Protein 4TVI (pdb70)

CATH classification: 3.30.470.10 (+1 more: 3.20.10.10)

InterPro domains:
  IPR001544 Aminotransferase class IV [PF01063] (100-321)
  IPR018300 Aminotransferase, class IV, conserved site [PS00770] (250-279)
  IPR036038 Aminotransferase-like, PLP-dependent enzymes [SSF56752] (66-346)
  IPR043131 Branched-chain-amino-acid aminotransferase-like, N-terminal [G3DSA:3.30.470.10] (62-194)
  IPR043132 Branched-chain-amino-acid aminotransferase-like, C-terminal [G3DSA:3.20.10.10] (195-348)
  IPR050571 Class-IV Pyridoxal-Phosphate-Dependent Aminotransferase [PTHR42743] (92-345)

Nearest PDB structures (foldseek):
  4tvi-assembly1_B  TM=1.004E+00  e=6.664E-63  Brucella abortus 2308
  4jxu-assembly1_A-2  TM=9.868E-01  e=1.320E-44  Sinorhizobium meliloti 1021
  4jxu-assembly2_B-2  TM=9.868E-01  e=3.111E-43  Sinorhizobium meliloti 1021
  1i1k-assembly1_A  TM=9.023E-01  e=2.961E-26  Escherichia coli
  3lul-assembly1_A  TM=8.690E-01  e=9.037E-20  Legionella pneumophila subsp. pneumophila str. Philadelphia 1

Solvent-accessible surface area: 20760 Å² total

Secondary structure (DSSP, 8-state):
--EEEEETTEEEES--EEEETT-HHHHH---EE--EEEBTTB-TTHHHHHHHHHHHHHHTT---SS-HHHHHHHHHHHHTTSPTT--EEEEEEEEES-B-TTSSSB-GGGEEEEEEEEE--------EEEEE-S-----TTTS-TT--GGGHHHHHHHHHHHHHHT-SEEEEE-TTS-EEEESSSEEEEEETTEEEEEPP-SSS---HHHHHHHHHHHHTT--EEEE---HHHHHT-SEEEEEETTTEEEEEEEETTEE----HHHHHHHHHHHHHHT-/--EEEEETTEEEES--EEEETT-HHHHH---EE--EEEBTTB-TTHHHHHHHHHHHHHHTT----S-HHHHHHHHHHHHTTSPTT--EEEEEEEEESSB-TTSSSB-GGGEEEEEEEEE--------EEEEE-S-----TTTS-----GGGHHHHHHHHHHHHHHT-SEEEEE-TTS-EEEESSSEEEEEETTEEEEEPP-SSS---HHHHHHHHHHHHTT--EEEE---HHHHHT-SEEEEEETTTEEEEEEEETTEE----HHHHHHHHHHHHHHT-

Foldseek 3Di:
DWKWKQFPNDIDTDDDDHADPQFLCVPLFLKFKFKWKFAPRFTPCLLVRLQQQCVQNVLSVAHDPDHSVRLSVVQVVRVVVDDPRFMKMKMKMKGARAAPPVRNHGDRVRITIMIMIDGDHQDDAPAWAEEAFPDAQDAVVVDSLQHGPVRQVSLVVQQVVQVVVPTRWYQHHHPVQWTADISAFFKWFADPQAIEGAADDSSHDPDPLVVVLCVLCVVVVHHYDHYTHHPVNVVRGQWMWGADNRNSIHTHQYYVPDGHDPDDSSVVSSVSSVVVRVD/DWKWKQFPNDIDIDDDDHADPQFLCPPLFLKFKFKWKAAPRFTPCLLVRLQQSCVQQVLSVAHDPDHSVRLSVVQVVRVVPDDPRFMKIKMKMKGARAAPPVRNHGDRVRIGIMIMIGGDDQDDAPAWAEEAFPAAQDAVVVDSQAGGPVRQVSLVNQQVVQVVLPTRWYQHHHPVQWTAAISAFFKWFADPQAIEGAADDGRHDCAPLVVVLCVQCVVVVHHYYHYTHHPVCVVPTQWMWGADNRNSIHTHQYYRPDGHDCDDSSVVSVVSVVVVRVD

Structure (mmCIF, N/CA/C/O backbone):
data_4TVI
#
_entry.id   4TVI
#
_cell.length_a   93.990
_cell.length_b   127.320
_cell.length_c   47.690
_cell.angle_alpha   90.000
_cell.angle_beta   90.000
_cell.angle_gamma   90.000
#
_symmetry.space_group_name_H-M   'P 21 21 2'
#
loop_
_entity.id
_entity.type
_entity.pdbx_description
1 polymer 'Aminotransferase, class IV'
2 non-polymer 1,2-ETHANEDIOL
3 water water
#
loop_
_atom_site.group_PDB
_atom_site.id
_atom_site.type_symbol
_atom_site.label_atom_id
_atom_site.label_alt_id
_atom_site.label_comp_id
_atom_site.label_asym_id
_atom_site.label_entity_id
_atom_site.label_seq_id
_atom_site.pdbx_PDB_ins_code
_atom_site.Cartn_x
_atom_site.Cartn_y
_atom_site.Cartn_z
_atom_site.occupancy
_atom_site.B_iso_or_equiv
_atom_site.auth_seq_id
_atom_site.auth_comp_id
_atom_site.auth_asym_id
_atom_site.auth_atom_id
_atom_site.pdbx_PDB_model_num
ATOM 1 N N . ARG A 1 33 ? 37.468 16.871 21.715 1.00 47.26 25 ARG A N 1
ATOM 2 C CA . ARG A 1 33 ? 38.129 15.732 22.338 1.00 45.51 25 ARG A CA 1
ATOM 3 C C . ARG A 1 33 ? 38.696 16.090 23.713 1.00 41.69 25 ARG A C 1
ATOM 4 O O . ARG A 1 33 ? 38.816 15.223 24.580 1.00 41.88 25 ARG A O 1
ATOM 6 N N . ALA A 1 34 ? 39.029 17.365 23.912 1.00 37.03 26 ALA A N 1
ATOM 7 C CA . ALA A 1 34 ? 39.637 17.818 25.165 1.00 34.14 26 ALA A CA 1
ATOM 8 C C . ALA A 1 34 ? 38.748 17.527 26.374 1.00 29.02 26 ALA A C 1
ATOM 9 O O . ALA A 1 34 ? 37.556 17.848 26.383 1.00 25.00 26 ALA A O 1
ATOM 11 N N . MET A 1 35 ? 39.337 16.922 27.401 1.00 25.09 27 MET A N 1
ATOM 12 C CA . MET A 1 35 ? 38.562 16.475 28.546 1.00 25.16 27 MET A CA 1
ATOM 13 C C . MET A 1 35 ? 39.339 16.609 29.850 1.00 25.09 27 MET A C 1
ATOM 14 O O . MET A 1 35 ? 40.523 16.265 29.920 1.00 24.81 27 MET A O 1
ATOM 19 N N . TRP A 1 36 ? 38.648 17.084 30.884 1.00 21.53 28 TRP A N 1
ATOM 20 C CA . TRP A 1 36 ? 39.205 17.177 32.230 1.00 21.33 28 TRP A CA 1
ATOM 21 C C . TRP A 1 36 ? 38.215 16.629 33.244 1.00 19.84 28 TRP A C 1
ATOM 22 O O . TRP A 1 36 ? 37.044 17.030 33.264 1.00 18.63 28 TRP A O 1
ATOM 33 N N . THR A 1 37 ? 38.678 15.710 34.084 1.00 17.62 29 THR A N 1
ATOM 34 C CA . THR A 1 37 ? 37.802 15.087 35.066 1.00 19.67 29 THR A CA 1
ATOM 35 C C . THR A 1 37 ? 38.349 15.242 36.481 1.00 20.06 29 THR A C 1
ATOM 36 O O . THR A 1 37 ? 39.513 14.938 36.739 1.00 24.31 29 THR A O 1
ATOM 40 N N . TYR A 1 38 ? 37.503 15.704 37.398 1.00 17.95 30 TYR A N 1
ATOM 41 C CA . TYR A 1 38 ? 37.875 15.771 38.807 1.00 19.47 30 TYR A CA 1
ATOM 42 C C . TYR A 1 38 ? 37.465 14.475 39.488 1.00 20.86 30 TYR A C 1
ATOM 43 O O . TYR A 1 38 ? 36.287 14.121 39.507 1.00 21.89 30 TYR A O 1
ATOM 52 N N . TYR A 1 39 ? 38.443 13.761 40.028 1.00 20.23 31 TYR A N 1
ATOM 53 C CA . TYR A 1 39 ? 38.192 12.464 40.654 1.00 23.41 31 TYR A CA 1
ATOM 54 C C . TYR A 1 39 ? 39.261 12.191 41.698 1.00 25.75 31 TYR A C 1
ATOM 55 O O . TYR A 1 39 ? 40.448 12.390 41.437 1.00 29.05 31 TYR A O 1
ATOM 64 N N . LYS A 1 40 ? 38.835 11.756 42.880 1.00 24.74 32 LYS A N 1
ATOM 65 C CA . LYS A 1 40 ? 39.747 11.535 43.998 1.00 25.89 32 LYS A CA 1
ATOM 66 C C . LYS A 1 40 ? 40.677 12.728 44.229 1.00 23.66 32 LYS A C 1
ATOM 67 O O . LYS A 1 40 ? 41.891 12.570 44.295 1.00 23.87 32 LYS A O 1
ATOM 73 N N . GLY A 1 41 ? 40.095 13.919 44.312 1.00 23.59 33 GLY A N 1
ATOM 74 C CA . GLY A 1 41 ? 40.818 15.118 44.699 1.00 25.79 33 GLY A CA 1
ATOM 75 C C . GLY A 1 41 ? 41.767 15.711 43.675 1.00 28.61 33 GLY A C 1
ATOM 76 O O . GLY A 1 41 ? 42.550 16.604 43.994 1.00 29.28 33 GLY A O 1
ATOM 77 N N . GLU A 1 42 ? 41.689 15.239 42.437 1.00 28.72 34 GLU A N 1
ATOM 78 C CA . GLU A 1 42 ? 42.612 15.690 41.403 1.00 27.89 34 GLU A CA 1
ATOM 79 C C . GLU A 1 42 ? 41.911 15.897 40.072 1.00 26.76 34 GLU A C 1
ATOM 80 O O . GLU A 1 42 ? 41.090 15.079 39.667 1.00 26.26 34 GLU A O 1
ATOM 86 N N . TRP A 1 43 ? 42.246 16.982 39.382 1.00 26.13 35 TRP A N 1
ATOM 87 C CA . TRP A 1 43 ? 41.802 17.134 38.006 1.00 26.62 35 TRP A CA 1
ATOM 88 C C . TRP A 1 43 ? 42.693 16.262 37.133 1.00 28.35 35 TRP A C 1
ATOM 89 O O . TRP A 1 43 ? 43.918 16.347 37.196 1.00 28.64 35 TRP A O 1
ATOM 100 N N . ARG A 1 44 ? 42.065 15.445 36.296 1.00 28.38 36 ARG A N 1
ATOM 101 C CA . ARG A 1 44 ? 42.795 14.521 35.439 1.00 28.86 36 ARG A CA 1
ATOM 102 C C . ARG A 1 44 ? 42.353 14.639 33.990 1.00 27.86 36 ARG A C 1
ATOM 103 O O . ARG A 1 44 ? 41.164 14.775 33.699 1.00 23.74 36 ARG A O 1
ATOM 111 N N . GLU A 1 45 ? 43.312 14.520 33.080 1.00 30.12 37 GLU A N 1
ATOM 112 C CA . GLU A 1 45 ? 43.038 14.729 31.665 1.00 33.67 37 GLU A CA 1
ATOM 113 C C . GLU A 1 45 ? 42.732 13.414 30.950 1.00 31.75 37 GLU A C 1
ATOM 114 O O . GLU A 1 45 ? 43.147 12.343 31.395 1.00 31.67 37 GLU A O 1
ATOM 120 N N . GLY A 1 46 ? 41.991 13.500 29.849 1.00 27.81 38 GLY A N 1
ATOM 121 C CA . GLY A 1 46 ? 41.740 12.340 29.018 1.00 27.37 38 GLY A CA 1
ATOM 122 C C . GLY A 1 46 ? 40.811 11.322 29.648 1.00 28.41 38 GLY A C 1
ATOM 123 O O . GLY A 1 46 ? 39.875 11.673 30.366 1.00 29.07 38 GLY A O 1
ATOM 124 N N . ASP A 1 47 ? 41.077 10.050 29.371 1.00 28.03 39 ASP A N 1
ATOM 125 C CA . ASP A 1 47 ? 40.221 8.969 29.838 1.00 26.99 39 ASP A CA 1
ATOM 126 C C . ASP A 1 47 ? 40.528 8.608 31.282 1.00 24.46 39 ASP A C 1
ATOM 127 O O . ASP A 1 47 ? 41.607 8.106 31.590 1.00 24.75 39 ASP A O 1
ATOM 132 N N . VAL A 1 48 ? 39.556 8.826 32.159 1.00 19.99 40 VAL A N 1
ATOM 133 C CA . VAL A 1 48 ? 39.735 8.525 33.569 1.00 20.43 40 VAL A CA 1
ATOM 134 C C . VAL A 1 48 ? 38.781 7.412 33.996 1.00 20.50 40 VAL A C 1
ATOM 135 O O . VAL A 1 48 ? 37.562 7.573 33.950 1.00 19.69 40 VAL A O 1
ATOM 139 N N . ARG A 1 49 ? 39.345 6.273 34.384 1.00 19.11 41 ARG A N 1
ATOM 140 C CA . ARG A 1 49 ? 38.547 5.127 34.804 1.00 19.03 41 ARG A CA 1
ATOM 141 C C . ARG A 1 49 ? 38.103 5.301 36.249 1.00 18.51 41 ARG A C 1
ATOM 142 O O . ARG A 1 49 ? 38.920 5.241 37.167 1.00 17.08 41 ARG A O 1
ATOM 150 N N . ILE A 1 50 ? 36.803 5.503 36.452 1.00 17.27 42 ILE A N 1
ATOM 151 C CA . ILE A 1 50 ? 36.303 5.878 37.773 1.00 19.66 42 ILE A CA 1
ATOM 152 C C . ILE A 1 50 ? 35.476 4.795 38.474 1.00 18.89 42 ILE A C 1
ATOM 153 O O . ILE A 1 50 ? 35.345 4.816 39.693 1.00 21.90 42 ILE A O 1
ATOM 158 N N . LEU A 1 51 ? 34.923 3.856 37.713 1.00 19.26 43 LEU A N 1
ATOM 159 C CA . LEU A 1 51 ? 34.111 2.779 38.293 1.00 18.14 43 LEU A CA 1
ATOM 160 C C . LEU A 1 51 ? 34.822 1.425 38.236 1.00 21.05 43 LEU A C 1
ATOM 161 O O . LEU A 1 51 ? 35.284 0.996 37.179 1.00 22.78 43 LEU A O 1
ATOM 166 N N . GLY A 1 52 ? 34.898 0.752 39.379 1.00 20.29 44 GLY A N 1
ATOM 167 C CA . GLY A 1 52 ? 35.595 -0.515 39.469 1.00 19.67 44 GLY A CA 1
ATOM 168 C C . GLY A 1 52 ? 34.772 -1.707 39.020 1.00 21.83 44 GLY A C 1
ATOM 169 O O . GLY A 1 52 ? 33.542 -1.648 38.961 1.00 20.70 44 GLY A O 1
ATOM 170 N N . ALA A 1 53 ? 35.458 -2.800 38.706 1.00 20.28 45 ALA A N 1
ATOM 171 C CA . ALA A 1 53 ? 34.796 -4.023 38.277 1.00 19.22 45 ALA A CA 1
ATOM 172 C C . ALA A 1 53 ? 33.891 -4.563 39.375 1.00 19.25 45 ALA A C 1
ATOM 173 O O . ALA A 1 53 ? 32.927 -5.278 39.100 1.00 21.88 45 ALA A O 1
ATOM 175 N N . ALA A 1 54 ? 34.207 -4.217 40.620 1.00 17.12 46 ALA A N 1
ATOM 176 C CA . ALA A 1 54 ? 33.429 -4.679 41.761 1.00 17.86 46 ALA A CA 1
ATOM 177 C C . ALA A 1 54 ? 32.769 -3.531 42.513 1.00 17.87 46 ALA A C 1
ATOM 178 O O . ALA A 1 54 ? 32.313 -3.711 43.638 1.00 20.81 46 ALA A O 1
ATOM 180 N N . SER A 1 55 ? 32.742 -2.346 41.907 1.00 17.21 47 SER A N 1
ATOM 181 C CA . SER A 1 55 ? 31.986 -1.229 42.466 1.00 16.03 47 SER A CA 1
ATOM 182 C C . SER A 1 55 ? 30.504 -1.562 42.399 1.00 14.64 47 SER A C 1
ATOM 183 O O . SER A 1 55 ? 30.041 -2.102 41.400 1.00 14.14 47 SER A O 1
ATOM 186 N N . GLN A 1 56 ? 29.768 -1.257 43.465 1.00 15.46 48 GLN A N 1
ATOM 187 C CA . GLN A 1 56 ? 28.333 -1.515 43.507 1.00 16.98 48 GLN A CA 1
ATOM 188 C C . GLN A 1 56 ? 27.644 -0.848 42.321 1.00 16.74 48 GLN A C 1
ATOM 189 O O . GLN A 1 56 ? 26.794 -1.446 41.668 1.00 17.27 48 GLN A O 1
ATOM 195 N N . ALA A 1 57 ? 28.028 0.394 42.040 1.00 15.57 49 ALA A N 1
ATOM 196 C CA . ALA A 1 57 ? 27.390 1.164 40.979 1.00 14.52 49 ALA A CA 1
ATOM 197 C C . ALA A 1 57 ? 27.593 0.528 39.611 1.00 13.49 49 ALA A C 1
ATOM 198 O O . ALA A 1 57 ? 26.750 0.651 38.723 1.00 13.99 49 ALA A O 1
ATOM 200 N N . THR A 1 58 ? 28.711 -0.162 39.444 1.00 12.65 50 THR A N 1
ATOM 201 C CA . THR A 1 58 ? 29.069 -0.693 38.141 1.00 12.88 50 THR A CA 1
ATOM 202 C C . THR A 1 58 ? 28.061 -1.735 37.641 1.00 13.89 50 THR A C 1
ATOM 203 O O . THR A 1 58 ? 27.617 -1.677 36.490 1.00 15.17 50 THR A O 1
ATOM 207 N N . TRP A 1 59 ? 27.671 -2.675 38.496 1.00 14.24 51 TRP A N 1
ATOM 208 C CA . TRP A 1 59 ? 26.766 -3.724 38.034 1.00 16.26 51 TRP A CA 1
ATOM 209 C C . TRP A 1 59 ? 25.402 -3.715 38.724 1.00 17.06 51 TRP A C 1
ATOM 210 O O . TRP A 1 59 ? 24.576 -4.583 38.455 1.00 15.48 51 TRP A O 1
ATOM 221 N N . LEU A 1 60 ? 25.153 -2.729 39.585 1.00 18.20 52 LEU A N 1
ATOM 222 C CA . LEU A 1 60 ? 23.862 -2.641 40.267 1.00 18.24 52 LEU A CA 1
ATOM 223 C C . LEU A 1 60 ? 23.207 -1.257 40.093 1.00 17.99 52 LEU A C 1
ATOM 224 O O . LEU A 1 60 ? 22.115 -1.008 40.603 1.00 17.93 52 LEU A O 1
ATOM 229 N N . GLY A 1 61 ? 23.887 -0.372 39.365 1.00 16.55 53 GLY A N 1
ATOM 230 C CA . GLY A 1 61 ? 23.268 0.789 38.741 1.00 14.50 53 GLY A CA 1
ATOM 231 C C . GLY A 1 61 ? 22.931 2.060 39.505 1.00 15.62 53 GLY A C 1
ATOM 232 O O . GLY A 1 61 ? 22.015 2.777 39.118 1.00 16.87 53 GLY A O 1
ATOM 233 N N . SER A 1 62 ? 23.678 2.384 40.551 1.00 17.25 54 SER A N 1
ATOM 234 C CA . SER A 1 62 ? 23.275 3.490 41.419 1.00 17.42 54 SER A CA 1
ATOM 235 C C . SER A 1 62 ? 23.742 4.891 40.983 1.00 17.04 54 SER A C 1
ATOM 236 O O . SER A 1 62 ? 23.452 5.869 41.667 1.00 19.96 54 SER A O 1
ATOM 239 N N . LEU A 1 63 ? 24.418 5.007 39.843 1.00 16.03 55 LEU A N 1
ATOM 240 C CA . LEU A 1 63 ? 24.994 6.301 39.454 1.00 16.06 55 LEU A CA 1
ATOM 241 C C . LEU A 1 63 ? 23.947 7.314 38.983 1.00 15.19 55 LEU A C 1
ATOM 242 O O . LEU A 1 63 ? 23.060 6.997 38.183 1.00 15.04 55 LEU A O 1
ATOM 247 N N . VAL A 1 64 ? 24.064 8.536 39.491 1.00 14.10 56 VAL A N 1
ATOM 248 C CA . VAL A 1 64 ? 23.256 9.653 39.019 1.00 14.80 56 VAL A CA 1
ATOM 249 C C . VAL A 1 64 ? 24.163 10.686 38.373 1.00 16.65 56 VAL A C 1
ATOM 250 O O . VAL A 1 64 ? 25.371 10.703 38.624 1.00 17.36 56 VAL A O 1
ATOM 254 N N . PHE A 1 65 ? 23.583 11.556 37.554 1.00 12.36 57 PHE A N 1
ATOM 255 C CA . PHE A 1 65 ? 24.365 12.564 36.859 1.00 17.78 57 PHE A CA 1
ATOM 256 C C . PHE A 1 65 ? 23.533 13.806 36.586 1.00 17.77 57 PHE A C 1
ATOM 257 O O . PHE A 1 65 ? 22.311 13.783 36.711 1.00 14.64 57 PHE A O 1
ATOM 265 N N . ASP A 1 66 ? 24.198 14.893 36.214 1.00 16.97 58 ASP A N 1
ATOM 266 C CA . ASP A 1 66 ? 23.490 16.056 35.703 1.00 16.25 58 ASP A CA 1
ATOM 267 C C . ASP A 1 66 ? 24.259 16.623 34.522 1.00 18.12 58 ASP A C 1
ATOM 268 O O . ASP A 1 66 ? 25.206 16.000 34.028 1.00 18.60 58 ASP A O 1
ATOM 273 N N . GLY A 1 67 ? 23.829 17.780 34.036 1.00 15.02 59 GLY A N 1
ATOM 274 C CA . GLY A 1 67 ? 24.486 18.386 32.898 1.00 12.87 59 GLY A CA 1
ATOM 275 C C . GLY A 1 67 ? 24.337 19.888 32.880 1.00 16.73 59 GLY A C 1
ATOM 276 O O . GLY A 1 67 ? 23.218 20.400 32.869 1.00 15.09 59 GLY A O 1
ATOM 277 N N . ALA A 1 68 ? 25.462 20.596 32.896 1.00 15.83 60 ALA A N 1
ATOM 278 C CA . ALA A 1 68 ? 25.452 22.038 32.680 1.00 16.82 60 ALA A CA 1
ATOM 279 C C . ALA A 1 68 ? 26.270 22.370 31.435 1.00 16.86 60 ALA A C 1
ATOM 280 O O . ALA A 1 68 ? 26.907 21.491 30.850 1.00 16.79 60 ALA A O 1
ATOM 282 N N . ARG A 1 69 ? 26.265 23.636 31.032 1.00 15.42 61 ARG A N 1
ATOM 283 C CA . ARG A 1 69 ? 26.910 24.019 29.780 1.00 17.27 61 ARG A CA 1
ATOM 284 C C . ARG A 1 69 ? 27.670 25.337 29.880 1.00 19.57 61 ARG A C 1
ATOM 285 O O . ARG A 1 69 ? 27.142 26.335 30.370 1.00 14.15 61 ARG A O 1
ATOM 293 N N . LEU A 1 70 ? 28.911 25.333 29.408 1.00 20.08 62 LEU A N 1
ATOM 294 C CA . LEU A 1 70 ? 29.655 26.568 29.192 1.00 20.65 62 LEU A CA 1
ATOM 295 C C . LEU A 1 70 ? 29.640 26.896 27.705 1.00 19.95 62 LEU A C 1
ATOM 296 O O . LEU A 1 70 ? 30.059 26.079 26.886 1.00 19.09 62 LEU A O 1
ATOM 301 N N . PHE A 1 71 ? 29.124 28.067 27.348 1.00 16.15 63 PHE A N 1
ATOM 302 C CA . PHE A 1 71 ? 29.131 28.484 25.951 1.00 16.76 63 PHE A CA 1
ATOM 303 C C . PHE A 1 71 ? 29.145 30.004 25.850 1.00 20.48 63 PHE A C 1
ATOM 304 O O . PHE A 1 71 ? 28.479 30.688 26.629 1.00 18.84 63 PHE A O 1
ATOM 312 N N . GLU A 1 72 ? 29.914 30.524 24.895 1.00 23.42 64 GLU A N 1
ATOM 313 C CA . GLU A 1 72 ? 30.034 31.965 24.686 1.00 26.34 64 GLU A CA 1
ATOM 314 C C . GLU A 1 72 ? 30.381 32.696 25.983 1.00 27.71 64 GLU A C 1
ATOM 315 O O . GLU A 1 72 ? 29.979 33.847 26.190 1.00 26.41 64 GLU A O 1
ATOM 321 N N . GLY A 1 73 ? 31.127 32.011 26.851 1.00 26.87 65 GLY A N 1
ATOM 322 C CA . GLY A 1 73 ? 31.638 32.601 28.075 1.00 24.81 65 GLY A CA 1
ATOM 323 C C . GLY A 1 73 ? 30.684 32.586 29.255 1.00 24.27 65 GLY A C 1
ATOM 324 O O . GLY A 1 73 ? 31.017 33.111 30.317 1.00 24.56 65 GLY A O 1
ATOM 325 N N . VAL A 1 74 ? 29.498 32.002 29.089 1.00 20.30 66 VAL A N 1
ATOM 326 C CA . VAL A 1 74 ? 28.529 32.006 30.180 1.00 19.66 66 VAL A CA 1
ATOM 327 C C . VAL A 1 74 ? 28.086 30.589 30.555 1.00 20.61 66 VAL A C 1
ATOM 328 O O . VAL A 1 74 ? 28.156 29.671 29.737 1.00 20.51 66 VAL A O 1
ATOM 332 N N . THR A 1 75 ? 27.629 30.425 31.798 1.00 18.76 67 THR A N 1
ATOM 333 C CA . THR A 1 75 ? 27.212 29.124 32.321 1.00 17.48 67 THR A CA 1
ATOM 334 C C . THR A 1 75 ? 25.827 29.192 32.962 1.00 18.65 67 THR A C 1
ATOM 335 O O . THR A 1 75 ? 25.695 29.017 34.179 1.00 17.76 67 THR A O 1
ATOM 339 N N . PRO A 1 76 ? 24.788 29.442 32.148 1.00 15.96 68 PRO A N 1
ATOM 340 C CA . PRO A 1 76 ? 23.433 29.648 32.678 1.00 16.33 68 PRO A CA 1
ATOM 341 C C . PRO A 1 76 ? 22.907 28.466 33.480 1.00 14.69 68 PRO A C 1
ATOM 342 O O . PRO A 1 76 ? 23.080 27.313 33.080 1.00 13.98 68 PRO A O 1
ATOM 346 N N . ASP A 1 77 ? 22.291 28.773 34.618 1.00 14.66 69 ASP A N 1
ATOM 347 C CA . ASP A 1 77 ? 21.656 27.780 35.482 1.00 16.04 69 ASP A CA 1
ATOM 348 C C . ASP A 1 77 ? 22.625 26.701 35.962 1.00 16.42 69 ASP A C 1
ATOM 349 O O . ASP A 1 77 ? 22.205 25.588 36.294 1.00 15.59 69 ASP A O 1
ATOM 354 N N . LEU A 1 78 ? 23.914 27.028 36.000 1.00 16.16 70 LEU A N 1
ATOM 355 C CA . LEU A 1 78 ? 24.909 26.118 36.570 1.00 18.63 70 LEU A CA 1
ATOM 356 C C . LEU A 1 78 ? 24.563 25.806 38.025 1.00 19.39 70 LEU A C 1
ATOM 357 O O . LEU A 1 78 ? 24.796 24.696 38.504 1.00 19.21 70 LEU A O 1
ATOM 362 N N . ASP A 1 79 ? 24.015 26.793 38.729 1.00 19.05 71 ASP A N 1
ATOM 363 C CA . ASP A 1 79 ? 23.683 26.609 40.134 1.00 17.14 71 ASP A CA 1
ATOM 364 C C . ASP A 1 79 ? 22.541 25.612 40.298 1.00 16.40 71 ASP A C 1
ATOM 365 O O . ASP A 1 79 ? 22.580 24.761 41.188 1.00 16.17 71 ASP A O 1
ATOM 370 N N . ARG A 1 80 ? 21.538 25.703 39.428 1.00 14.33 72 ARG A N 1
ATOM 371 C CA . ARG A 1 80 ? 20.395 24.795 39.495 1.00 16.93 72 ARG A CA 1
ATOM 372 C C . ARG A 1 80 ? 20.800 23.368 39.134 1.00 15.13 72 ARG A C 1
ATOM 373 O O . ARG A 1 80 ? 20.385 22.416 39.787 1.00 14.06 72 ARG A O 1
ATOM 381 N N . HIS A 1 81 ? 21.612 23.231 38.092 1.00 17.76 73 HIS A N 1
ATOM 382 C CA . HIS A 1 81 ? 22.103 21.923 37.672 1.00 18.48 73 HIS A CA 1
ATOM 383 C C . HIS A 1 81 ? 22.974 21.284 38.751 1.00 19.10 73 HIS A C 1
ATOM 384 O O . HIS A 1 81 ? 22.928 20.069 38.956 1.00 16.67 73 HIS A O 1
ATOM 391 N N . SER A 1 82 ? 23.763 22.105 39.440 1.00 19.21 74 SER A N 1
ATOM 392 C CA . SER A 1 82 ? 24.607 21.615 40.528 1.00 18.25 74 SER A CA 1
ATOM 393 C C . SER A 1 82 ? 23.752 21.088 41.669 1.00 18.97 74 SER A C 1
ATOM 394 O O . SER A 1 82 ? 24.038 20.028 42.238 1.00 17.29 74 SER A O 1
ATOM 397 N N . ALA A 1 83 ? 22.689 21.823 41.985 1.00 16.40 75 ALA A N 1
ATOM 398 C CA . ALA A 1 83 ? 21.804 21.446 43.077 1.00 14.65 75 ALA A CA 1
ATOM 399 C C . ALA A 1 83 ? 21.059 20.147 42.777 1.00 16.07 75 ALA A C 1
ATOM 400 O O . ALA A 1 83 ? 20.842 19.333 43.673 1.00 19.24 75 ALA A O 1
ATOM 402 N N . ARG A 1 84 ? 20.649 19.957 41.526 1.00 13.44 76 ARG A N 1
ATOM 403 C CA . ARG A 1 84 ? 19.845 18.790 41.193 1.00 13.79 76 ARG A CA 1
ATOM 404 C C . ARG A 1 84 ? 20.651 17.507 41.304 1.00 14.23 76 ARG A C 1
ATOM 405 O O . ARG A 1 84 ? 20.098 16.457 41.630 1.00 13.38 76 ARG A O 1
ATOM 413 N N . ALA A 1 85 ? 21.960 17.593 41.062 1.00 15.55 77 ALA A N 1
ATOM 414 C CA . ALA A 1 85 ? 22.825 16.423 41.206 1.00 16.43 77 ALA A CA 1
ATOM 415 C C . ALA A 1 85 ? 22.713 15.854 42.617 1.00 16.81 77 ALA A C 1
ATOM 416 O O . ALA A 1 85 ? 22.631 14.638 42.796 1.00 16.67 77 ALA A O 1
ATOM 418 N N . ASN A 1 86 ? 22.687 16.735 43.616 1.00 15.54 78 ASN A N 1
ATOM 419 C CA . ASN A 1 86 ? 22.519 16.291 44.997 1.00 16.15 78 ASN A CA 1
ATOM 420 C C . ASN A 1 86 ? 21.134 15.707 45.238 1.00 18.21 78 ASN A C 1
ATOM 421 O O . ASN A 1 86 ? 20.993 14.714 45.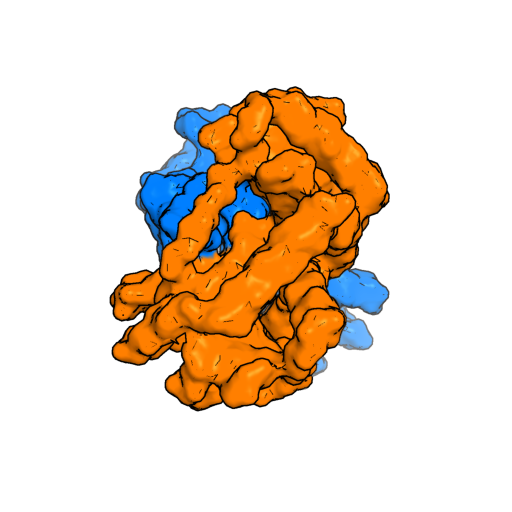956 1.00 16.59 78 ASN A O 1
ATOM 426 N N . ASP A 1 87 ? 20.116 16.314 44.630 1.00 17.66 79 ASP A N 1
ATOM 427 C CA . ASP A 1 87 ? 18.758 15.776 44.726 1.00 18.36 79 ASP A CA 1
ATOM 428 C C . ASP A 1 87 ? 18.681 14.363 44.156 1.00 17.65 79 ASP A C 1
ATOM 429 O O . ASP A 1 87 ? 18.147 13.457 44.794 1.00 18.66 79 ASP A O 1
ATOM 434 N N . SER A 1 88 ? 19.217 14.187 42.952 1.00 12.68 80 SER A N 1
ATOM 435 C CA . SER A 1 88 ? 19.209 12.886 42.291 1.00 12.55 80 SER A CA 1
ATOM 436 C C . SER A 1 88 ? 19.951 11.851 43.124 1.00 12.75 80 SER A C 1
ATOM 437 O O . SER A 1 88 ? 19.515 10.703 43.221 1.00 13.62 80 SER A O 1
ATOM 440 N N . ALA A 1 89 ? 21.071 12.257 43.720 1.00 12.49 81 ALA A N 1
ATOM 441 C CA . ALA A 1 89 ? 21.851 11.340 44.547 1.00 18.93 81 ALA A CA 1
ATOM 442 C C . ALA A 1 89 ? 21.009 10.816 45.705 1.00 17.71 81 ALA A C 1
ATOM 443 O O . ALA A 1 89 ? 20.934 9.612 45.931 1.00 16.37 81 ALA A O 1
ATOM 445 N N . ARG A 1 90 ? 20.365 11.726 46.427 1.00 17.16 82 ARG A N 1
ATOM 446 C CA . ARG A 1 90 ? 19.527 11.333 47.552 1.00 18.84 82 ARG A CA 1
ATOM 447 C C . ARG A 1 90 ? 18.342 10.481 47.096 1.00 19.89 82 ARG A C 1
ATOM 448 O O . ARG A 1 90 ? 17.945 9.543 47.791 1.00 18.68 82 ARG A O 1
ATOM 456 N N . ALA A 1 91 ? 17.810 10.778 45.914 1.00 21.25 83 ALA A N 1
ATOM 457 C CA . ALA A 1 91 ? 16.689 10.011 45.369 1.00 22.16 83 ALA A CA 1
ATOM 458 C C . ALA A 1 91 ? 17.107 8.577 45.047 1.00 21.96 83 ALA A C 1
ATOM 459 O O . ALA A 1 91 ? 16.264 7.691 44.914 1.00 20.38 83 ALA A O 1
ATOM 461 N N . LEU A 1 92 ? 18.411 8.355 44.931 1.00 19.58 84 LEU A N 1
ATOM 462 C CA . LEU A 1 92 ? 18.937 7.027 44.648 1.00 19.69 84 LEU A CA 1
ATOM 463 C C . LEU A 1 92 ? 19.567 6.383 45.886 1.00 20.52 84 LEU A C 1
ATOM 464 O O . LEU A 1 92 ? 20.262 5.372 45.782 1.00 18.83 84 LEU A O 1
ATOM 469 N N . GLY A 1 93 ? 19.322 6.963 47.056 1.00 21.19 85 GLY A N 1
ATOM 470 C CA . GLY A 1 93 ? 19.818 6.384 48.294 1.00 21.42 85 GLY A CA 1
ATOM 471 C C . GLY A 1 93 ? 21.290 6.657 48.549 1.00 21.59 85 GLY A C 1
ATOM 472 O O . GLY A 1 93 ? 21.936 5.978 49.352 1.00 21.87 85 GLY A O 1
ATOM 473 N N . LEU A 1 94 ? 21.834 7.649 47.858 1.00 19.70 86 LEU A N 1
ATOM 474 C CA . LEU A 1 94 ? 23.219 8.038 48.072 1.00 19.23 86 LEU A CA 1
ATOM 475 C C . LEU A 1 94 ? 23.291 9.184 49.058 1.00 22.87 86 LEU A C 1
ATOM 476 O O . LEU A 1 94 ? 22.285 9.818 49.352 1.00 24.61 86 LEU A O 1
ATOM 481 N N . GLU A 1 95 ? 24.483 9.442 49.578 1.00 24.51 87 GLU A N 1
ATOM 482 C CA . GLU A 1 95 ? 24.691 10.616 50.411 1.00 22.59 87 GLU A CA 1
ATOM 483 C C . GLU A 1 95 ? 25.704 11.516 49.728 1.00 21.62 87 GLU A C 1
ATOM 484 O O . GLU A 1 95 ? 26.907 11.258 49.800 1.00 20.94 87 GLU A O 1
ATOM 490 N N . PRO A 1 96 ? 25.216 12.570 49.047 1.00 21.17 88 PRO A N 1
ATOM 491 C CA . PRO A 1 96 ? 26.081 13.484 48.293 1.00 21.16 88 PRO A CA 1
ATOM 492 C C . PRO A 1 96 ? 27.213 14.026 49.153 1.00 20.72 88 PRO A C 1
ATOM 493 O O . PRO A 1 96 ? 27.010 14.399 50.307 1.00 24.52 88 PRO A O 1
ATOM 497 N N . THR A 1 97 ? 28.406 14.036 48.573 1.00 20.25 89 THR A N 1
ATOM 498 C CA . THR A 1 97 ? 29.636 14.375 49.270 1.00 20.94 89 THR A CA 1
ATOM 499 C C . THR A 1 97 ? 29.976 15.864 49.191 1.00 21.43 89 THR A C 1
ATOM 500 O O . THR A 1 97 ? 30.847 16.343 49.916 1.00 20.77 89 THR A O 1
ATOM 504 N N . LEU A 1 98 ? 29.323 16.580 48.277 1.00 19.55 90 LEU A N 1
ATOM 505 C CA . LEU A 1 98 ? 29.566 18.013 48.100 1.00 19.75 90 LEU A CA 1
ATOM 506 C C . LEU A 1 98 ? 28.272 18.828 48.148 1.00 20.91 90 LEU A C 1
ATOM 507 O O . LEU A 1 98 ? 27.217 18.369 47.713 1.00 19.87 90 LEU A O 1
ATOM 512 N N . SER A 1 99 ? 28.356 20.043 48.677 1.00 20.44 91 SER A N 1
ATOM 513 C CA . SER A 1 99 ? 27.228 20.956 48.612 1.00 19.75 91 SER A CA 1
ATOM 514 C C . SER A 1 99 ? 27.033 21.391 47.167 1.00 17.56 91 SER A C 1
ATOM 515 O O . SER A 1 99 ? 27.922 21.201 46.331 1.00 15.79 91 SER A O 1
ATOM 518 N N . ALA A 1 100 ? 25.880 21.979 46.872 1.00 16.38 92 ALA A N 1
ATOM 519 C CA . ALA A 1 100 ? 25.607 22.473 45.525 1.00 16.99 92 ALA A CA 1
ATOM 520 C C . ALA A 1 100 ? 26.612 23.555 45.136 1.00 16.17 92 ALA A C 1
ATOM 521 O O . ALA A 1 100 ? 27.103 23.582 44.006 1.00 14.95 92 ALA A O 1
ATOM 523 N N . ASN A 1 101 ? 26.932 24.426 46.088 1.00 18.50 93 ASN A N 1
ATOM 524 C CA . ASN A 1 101 ? 27.930 25.471 45.875 1.00 19.75 93 ASN A CA 1
ATOM 525 C C . ASN A 1 101 ? 29.328 24.902 45.644 1.00 19.60 93 ASN A C 1
ATOM 526 O O . ASN A 1 101 ? 30.101 25.458 44.857 1.00 17.37 93 ASN A O 1
ATOM 531 N N . ASP A 1 102 ? 29.651 23.810 46.337 1.00 18.69 94 ASP A N 1
ATOM 532 C CA . ASP A 1 102 ? 30.924 23.122 46.132 1.00 20.89 94 ASP A CA 1
ATOM 533 C C . ASP A 1 102 ? 31.068 22.661 44.684 1.00 20.79 94 ASP A C 1
ATOM 534 O O . ASP A 1 102 ? 32.096 22.902 44.048 1.00 19.24 94 ASP A O 1
ATOM 539 N N . ILE A 1 103 ? 30.028 22.002 44.175 1.00 19.72 95 ILE A N 1
ATOM 540 C CA . ILE A 1 103 ? 30.025 21.487 42.810 1.00 18.73 95 ILE A CA 1
ATOM 541 C C . ILE A 1 103 ? 30.156 22.624 41.800 1.00 21.58 95 ILE A C 1
ATOM 542 O O . ILE A 1 103 ? 30.916 22.523 40.837 1.00 23.97 95 ILE A O 1
ATOM 547 N N . GLU A 1 104 ? 29.420 23.708 42.027 1.00 19.23 96 GLU A N 1
ATOM 548 C CA . GLU A 1 104 ? 29.479 24.858 41.131 1.00 17.93 96 GLU A CA 1
ATOM 549 C C . GLU A 1 104 ? 30.872 25.485 41.136 1.00 17.68 96 GLU A C 1
ATOM 550 O O . GLU A 1 104 ? 31.432 25.781 40.080 1.00 15.78 96 GLU A O 1
ATOM 556 N N . ALA A 1 105 ? 31.418 25.682 42.331 1.00 18.72 97 ALA A N 1
ATOM 557 C CA . ALA A 1 105 ? 32.741 26.277 42.492 1.00 22.17 97 ALA A CA 1
ATOM 558 C C . ALA A 1 105 ? 33.809 25.409 41.832 1.00 21.29 97 ALA A C 1
ATOM 559 O O . ALA A 1 105 ? 34.711 25.910 41.163 1.00 20.25 97 ALA A O 1
ATOM 561 N N . LEU A 1 106 ? 33.694 24.102 42.026 1.00 19.86 98 LEU A N 1
ATOM 562 C CA . LEU A 1 106 ? 34.617 23.146 41.426 1.00 20.40 98 LEU A CA 1
ATOM 563 C C . LEU A 1 106 ? 34.510 23.168 39.899 1.00 20.07 98 LEU A C 1
ATOM 564 O O . LEU A 1 106 ? 35.519 23.114 39.193 1.00 18.02 98 LEU A O 1
ATOM 569 N N . ALA A 1 107 ? 33.282 23.256 39.398 1.00 19.60 99 ALA A N 1
ATOM 570 C CA . ALA A 1 107 ? 33.048 23.341 37.959 1.00 21.56 99 ALA A CA 1
ATOM 571 C C . ALA A 1 107 ? 33.748 24.558 37.354 1.00 22.11 99 ALA A C 1
ATOM 572 O O . ALA A 1 107 ? 34.401 24.458 36.314 1.00 21.69 99 ALA A O 1
ATOM 574 N N . ARG A 1 108 ? 33.622 25.703 38.018 1.00 16.49 100 ARG A N 1
ATOM 575 C CA . ARG A 1 108 ? 34.221 26.934 37.516 1.00 17.85 100 ARG A CA 1
ATOM 576 C C . ARG A 1 108 ? 35.744 26.842 37.513 1.00 19.82 100 ARG A C 1
ATOM 577 O O . ARG A 1 108 ? 36.409 27.404 36.640 1.00 18.74 100 ARG A O 1
ATOM 585 N N . GLU A 1 109 ? 36.289 26.133 38.495 1.00 21.45 101 GLU A N 1
ATOM 586 C CA . GLU A 1 109 ? 37.727 25.921 38.566 1.00 23.51 101 GLU A CA 1
ATOM 587 C C . GLU A 1 109 ? 38.175 25.051 37.399 1.00 21.53 101 GLU A C 1
ATOM 588 O O . GLU A 1 109 ? 39.169 25.348 36.732 1.00 20.63 101 GLU A O 1
ATOM 594 N N . GLY A 1 110 ? 37.411 23.998 37.132 1.00 21.15 102 GLY A N 1
ATOM 595 C CA . GLY A 1 110 ? 37.746 23.071 36.068 1.00 21.86 102 GLY A CA 1
ATOM 596 C C . GLY A 1 110 ? 37.699 23.720 34.701 1.00 23.10 102 GLY A C 1
ATOM 597 O O . GLY A 1 110 ? 38.524 23.416 33.838 1.00 19.94 102 GLY A O 1
ATOM 598 N N . LEU A 1 111 ? 36.734 24.616 34.508 1.00 18.10 103 LEU A N 1
ATOM 599 C CA . LEU A 1 111 ? 36.574 25.303 33.234 1.00 21.75 103 LEU A CA 1
ATOM 600 C C . LEU A 1 111 ? 37.825 26.100 32.884 1.00 23.76 103 LEU A C 1
ATOM 601 O O . LEU A 1 111 ? 38.156 26.265 31.712 1.00 24.42 103 LEU A O 1
ATOM 606 N N . LYS A 1 112 ? 38.526 26.574 33.909 1.00 26.61 104 LYS A N 1
ATOM 607 C CA . LYS A 1 112 ? 39.748 27.346 33.719 1.00 30.38 104 LYS A CA 1
ATOM 608 C C . LYS A 1 112 ? 40.853 26.524 33.063 1.00 32.01 104 LYS A C 1
ATOM 609 O O . LYS A 1 112 ? 41.793 27.080 32.497 1.00 36.37 104 LYS A O 1
ATOM 615 N N . LYS A 1 113 ? 40.737 25.203 33.131 1.00 29.18 105 LYS A N 1
ATOM 616 C CA . LYS A 1 113 ? 41.764 24.321 32.580 1.00 31.91 105 LYS A CA 1
ATOM 617 C C . LYS A 1 113 ? 41.703 24.305 31.059 1.00 29.62 105 LYS A C 1
ATOM 618 O O . LYS A 1 113 ? 42.639 23.872 30.395 1.00 30.06 105 LYS A O 1
ATOM 624 N N . PHE A 1 114 ? 40.583 24.765 30.516 1.00 24.62 106 PHE A N 1
ATOM 625 C CA . PHE A 1 114 ? 40.383 24.807 29.074 1.00 23.98 106 PHE A CA 1
ATOM 626 C C . PHE A 1 114 ? 40.922 26.096 28.474 1.00 28.24 106 PHE A C 1
ATOM 627 O O . PHE A 1 114 ? 41.062 27.105 29.167 1.00 27.04 106 PHE A O 1
ATOM 635 N N . ALA A 1 115 ? 41.268 26.044 27.193 1.00 31.16 107 ALA A N 1
ATOM 636 C CA . ALA A 1 115 ? 41.673 27.240 26.472 1.00 35.02 107 ALA A CA 1
ATOM 637 C C . ALA A 1 115 ? 40.524 28.240 26.466 1.00 35.75 107 ALA A C 1
ATOM 638 O O . ALA A 1 115 ? 39.359 27.844 26.537 1.00 34.64 107 ALA A O 1
ATOM 640 N N . PRO A 1 116 ? 40.848 29.541 26.410 1.00 35.87 108 PRO A N 1
ATOM 641 C CA . PRO A 1 116 ? 39.817 30.577 26.314 1.00 35.87 108 PRO A CA 1
ATOM 642 C C . PRO A 1 116 ? 38.867 30.314 25.149 1.00 37.12 108 PRO A C 1
ATOM 643 O O . PRO A 1 116 ? 39.262 29.684 24.166 1.00 39.00 108 PRO A O 1
ATOM 647 N N . ASP A 1 117 ? 37.624 30.758 25.285 1.00 37.45 109 ASP A N 1
ATOM 648 C CA . ASP A 1 117 ? 36.621 30.620 24.236 1.00 37.78 109 ASP A CA 1
ATOM 649 C C . ASP A 1 117 ? 36.375 29.161 23.843 1.00 33.97 109 ASP A C 1
ATOM 650 O O . ASP A 1 117 ? 36.056 28.865 22.692 1.00 34.62 109 ASP A O 1
ATOM 655 N N . THR A 1 118 ? 36.524 28.256 24.804 1.00 30.34 110 THR A N 1
ATOM 656 C CA . THR A 1 118 ? 36.207 26.849 24.584 1.00 30.21 110 THR A CA 1
ATOM 657 C C . THR A 1 118 ? 34.888 26.516 25.272 1.00 28.64 110 THR A C 1
ATOM 658 O O . THR A 1 118 ? 34.745 26.729 26.475 1.00 27.95 110 THR A O 1
ATOM 662 N N . ASP A 1 119 ? 33.923 26.020 24.502 1.00 20.74 111 ASP A N 1
ATOM 663 C CA . ASP A 1 119 ? 32.622 25.625 25.047 1.00 19.63 111 ASP A CA 1
ATOM 664 C C . ASP A 1 119 ? 32.717 24.248 25.690 1.00 22.75 111 ASP A C 1
ATOM 665 O O . ASP A 1 119 ? 33.338 23.329 25.142 1.00 22.07 111 ASP A O 1
ATOM 670 N N . VAL A 1 120 ? 32.116 24.108 26.864 1.00 20.26 112 VAL A N 1
ATOM 671 C CA . VAL A 1 120 ? 32.305 22.901 27.646 1.00 20.12 112 VAL A CA 1
ATOM 672 C C . VAL A 1 120 ? 30.972 22.318 28.123 1.00 21.56 112 VAL A C 1
ATOM 673 O O . VAL A 1 120 ? 30.051 23.050 28.498 1.00 16.04 112 VAL A O 1
ATOM 677 N N . TYR A 1 121 ? 30.887 20.993 28.066 1.00 19.23 113 TYR A N 1
ATOM 678 C CA . TYR A 1 121 ? 29.817 20.216 28.669 1.00 18.02 113 TYR A CA 1
ATOM 679 C C . TYR A 1 121 ? 30.230 19.694 30.052 1.00 17.95 113 TYR A C 1
ATOM 680 O O . TYR A 1 121 ? 31.265 19.035 30.208 1.00 16.80 113 TYR A O 1
ATOM 689 N N . ILE A 1 122 ? 29.414 20.028 31.049 1.00 15.91 114 ILE A N 1
ATOM 690 C CA . ILE A 1 122 ? 29.712 19.774 32.457 1.00 17.75 114 ILE A CA 1
ATOM 691 C C . ILE A 1 122 ? 28.831 18.671 33.052 1.00 18.96 114 ILE A C 1
ATOM 692 O O . ILE A 1 122 ? 27.619 18.853 33.178 1.00 22.20 114 ILE A O 1
ATOM 697 N N . ARG A 1 123 ? 29.423 17.535 33.415 1.00 15.94 115 ARG A N 1
ATOM 698 C CA . ARG A 1 123 ? 28.642 16.427 33.967 1.00 14.32 115 ARG A CA 1
ATOM 699 C C . ARG A 1 123 ? 29.123 15.995 35.353 1.00 14.51 115 ARG A C 1
ATOM 700 O O . ARG A 1 123 ? 30.117 15.279 35.477 1.00 16.96 115 ARG A O 1
ATOM 708 N N . PRO A 1 124 ? 28.419 16.439 36.406 1.00 14.41 116 PRO A N 1
ATOM 709 C CA . PRO A 1 124 ? 28.635 15.931 37.765 1.00 15.13 116 PRO A CA 1
ATOM 710 C C . PRO A 1 124 ? 28.075 14.518 37.914 1.00 16.35 116 PRO A C 1
ATOM 711 O O . PRO A 1 124 ? 27.037 14.224 37.322 1.00 17.29 116 PRO A O 1
ATOM 715 N N . MET A 1 125 ? 28.740 13.665 38.688 1.00 15.11 117 MET A N 1
ATOM 716 C CA . MET A 1 125 ? 28.283 12.287 38.862 1.00 15.29 117 MET A CA 1
ATOM 717 C C . MET A 1 125 ? 28.482 11.784 40.294 1.00 17.56 117 MET A C 1
ATOM 718 O O . MET A 1 125 ? 29.537 11.986 40.893 1.00 20.87 117 MET A O 1
ATOM 723 N N . TYR A 1 126 ? 27.452 11.138 40.830 1.00 15.99 118 TYR A N 1
ATOM 724 C CA . TYR A 1 126 ? 27.504 10.481 42.133 1.00 17.29 118 TYR A CA 1
ATOM 725 C C . TYR A 1 126 ? 27.166 9.005 41.964 1.00 17.94 118 TYR A C 1
ATOM 726 O O . TYR A 1 126 ? 26.336 8.661 41.124 1.00 18.84 118 TYR A O 1
ATOM 735 N N . TRP A 1 127 ? 27.779 8.146 42.773 1.00 15.48 119 TRP A N 1
ATOM 736 C CA . TRP A 1 127 ? 27.493 6.714 42.736 1.00 15.47 119 TRP A CA 1
ATOM 737 C C . TRP A 1 127 ? 27.965 6.027 44.019 1.00 14.61 119 TRP A C 1
ATOM 738 O O . TRP A 1 127 ? 28.786 6.568 44.759 1.00 16.77 119 TRP A O 1
ATOM 749 N N . ALA A 1 128 ? 27.460 4.827 44.274 1.00 15.49 120 ALA A N 1
ATOM 750 C CA . ALA A 1 128 ? 27.886 4.071 45.448 1.00 16.31 120 ALA A CA 1
ATOM 751 C C . ALA A 1 128 ? 29.006 3.106 45.093 1.00 17.86 120 ALA A C 1
ATOM 752 O O . ALA A 1 128 ? 28.919 2.389 44.097 1.00 18.43 120 ALA A O 1
ATOM 754 N N . GLU A 1 129 ? 30.060 3.093 45.907 1.00 17.99 121 GLU A N 1
ATOM 755 C CA . GLU A 1 129 ? 31.147 2.139 45.714 1.00 20.92 121 GLU A CA 1
ATOM 756 C C . GLU A 1 129 ? 30.818 0.771 46.319 1.00 22.70 121 GLU A C 1
ATOM 757 O O . GLU A 1 129 ? 31.280 -0.254 45.821 1.00 21.67 121 GLU A O 1
ATOM 763 N N . GLU A 1 130 ? 30.035 0.761 47.397 1.00 22.41 122 GLU A N 1
ATOM 764 C CA A GLU A 1 130 ? 29.722 -0.487 48.083 0.46 23.22 122 GLU A CA 1
ATOM 765 C CA B GLU A 1 130 ? 29.721 -0.474 48.115 0.54 23.27 122 GLU A CA 1
ATOM 766 C C . GLU A 1 130 ? 28.222 -0.670 48.289 1.00 22.31 122 GLU A C 1
ATOM 767 O O . GLU A 1 130 ? 27.452 0.292 48.260 1.00 19.67 122 GLU A O 1
ATOM 778 N N . GLY A 1 131 ? 27.817 -1.919 48.489 1.00 21.89 123 GLY A N 1
ATOM 779 C CA . GLY A 1 131 ? 26.442 -2.222 48.830 1.00 22.25 123 GLY A CA 1
ATOM 780 C C . GLY A 1 131 ? 26.405 -2.498 50.319 1.00 26.37 123 GLY A C 1
ATOM 781 O O . GLY A 1 131 ? 27.454 -2.720 50.933 1.00 25.78 123 GLY A O 1
ATOM 782 N N . ASP A 1 132 ? 25.217 -2.465 50.913 1.00 28.99 124 ASP A N 1
ATOM 783 C CA . ASP A 1 132 ? 25.080 -2.818 52.320 1.00 30.98 124 ASP A CA 1
ATOM 784 C C . ASP A 1 132 ? 24.967 -4.331 52.461 1.00 32.24 124 ASP A C 1
ATOM 785 O O . ASP A 1 132 ? 25.375 -5.072 51.568 1.00 33.72 124 ASP A O 1
ATOM 790 N N . ALA A 1 133 ? 24.388 -4.783 53.569 1.00 34.66 125 ALA A N 1
ATOM 791 C CA . ALA A 1 133 ? 24.257 -6.213 53.848 1.00 36.87 125 ALA A CA 1
ATOM 792 C C . ALA A 1 133 ? 23.494 -6.960 52.753 1.00 36.45 125 ALA A C 1
ATOM 793 O O . ALA A 1 133 ? 23.682 -8.164 52.566 1.00 37.97 125 ALA A O 1
ATOM 795 N N . SER A 1 134 ? 22.629 -6.244 52.041 1.00 35.26 126 SER A N 1
ATOM 796 C CA . SER A 1 134 ? 21.798 -6.840 50.996 1.00 35.65 126 SER A CA 1
ATOM 797 C C . SER A 1 134 ? 22.528 -6.969 49.663 1.00 34.43 126 SER A C 1
ATOM 798 O O . SER A 1 134 ? 21.983 -7.519 48.703 1.00 33.24 126 SER A O 1
ATOM 801 N N . THR A 1 135 ? 23.740 -6.422 49.609 1.00 33.84 127 THR A N 1
ATOM 802 C CA . THR A 1 135 ? 24.548 -6.340 48.389 1.00 34.05 127 THR A CA 1
ATOM 803 C C . THR A 1 135 ? 23.926 -5.426 47.322 1.00 30.12 127 THR A C 1
ATOM 804 O O . THR A 1 135 ? 24.596 -4.534 46.804 1.00 28.41 127 THR A O 1
ATOM 808 N N . VAL A 1 136 ? 22.652 -5.639 47.001 1.00 26.58 128 VAL A N 1
ATOM 809 C CA . VAL A 1 136 ? 21.994 -4.865 45.953 1.00 23.15 128 VAL A CA 1
ATOM 810 C C . VAL A 1 136 ? 21.790 -3.397 46.336 1.00 23.05 128 VAL A C 1
ATOM 811 O O . VAL A 1 136 ? 22.027 -2.505 45.522 1.00 25.03 128 VAL A O 1
ATOM 815 N N . ALA A 1 137 ? 21.343 -3.146 47.562 1.00 20.69 129 ALA A N 1
ATOM 816 C CA . ALA A 1 137 ? 21.116 -1.775 48.020 1.00 20.13 129 ALA A CA 1
ATOM 817 C C . ALA A 1 137 ? 22.432 -1.060 48.325 1.00 22.08 129 ALA A C 1
ATOM 818 O O . ALA A 1 137 ? 23.316 -1.622 48.974 1.00 23.70 129 ALA A O 1
ATOM 820 N N . PRO A 1 138 ? 22.564 0.189 47.855 1.00 19.89 130 PRO A N 1
ATOM 821 C CA . PRO A 1 138 ? 23.792 0.970 48.045 1.00 21.56 130 PRO A CA 1
ATOM 822 C C . PRO A 1 138 ? 24.070 1.325 49.505 1.00 20.85 130 PRO A C 1
ATOM 823 O O . PRO A 1 138 ? 23.147 1.625 50.260 1.00 19.11 130 PRO A O 1
ATOM 827 N N . LEU A 1 139 ? 25.338 1.274 49.897 1.00 19.49 131 LEU A N 1
ATOM 828 C CA . LEU A 1 139 ? 25.753 1.805 51.186 1.00 21.05 131 LEU A CA 1
ATOM 829 C C . LEU A 1 139 ? 26.014 3.302 51.000 1.00 22.57 131 LEU A C 1
ATOM 830 O O . LEU A 1 139 ? 26.999 3.682 50.365 1.00 22.75 131 LEU A O 1
ATOM 835 N N . ALA A 1 140 ? 25.126 4.139 51.536 1.00 21.26 132 ALA A N 1
ATOM 836 C CA . ALA A 1 140 ? 25.161 5.586 51.286 1.00 19.11 132 ALA A CA 1
ATOM 837 C C . ALA A 1 140 ? 26.510 6.218 51.618 1.00 19.24 132 ALA A C 1
ATOM 838 O O . ALA A 1 140 ? 27.003 7.079 50.886 1.00 18.52 132 ALA A O 1
ATOM 840 N N . SER A 1 141 ? 27.122 5.756 52.702 1.00 19.28 133 SER A N 1
ATOM 841 C CA . SER A 1 141 ? 28.390 6.303 53.152 1.00 22.12 133 SER A CA 1
ATOM 842 C C . SER A 1 141 ? 29.521 6.008 52.167 1.00 22.72 133 SER A C 1
ATOM 843 O O . SER A 1 141 ? 30.602 6.573 52.281 1.00 23.22 133 SER A O 1
ATOM 846 N N . SER A 1 142 ? 29.279 5.112 51.213 1.00 22.64 134 SER A N 1
ATOM 847 C CA . SER A 1 142 ? 30.297 4.765 50.228 1.00 18.45 134 SER A CA 1
ATOM 848 C C . SER A 1 142 ? 30.148 5.591 48.955 1.00 17.44 134 SER A C 1
ATOM 849 O O . SER A 1 142 ? 30.792 5.306 47.946 1.00 17.17 134 SER A O 1
ATOM 852 N N . THR A 1 143 ? 29.321 6.632 49.015 1.00 17.00 135 THR A N 1
ATOM 853 C CA . THR A 1 143 ? 29.108 7.518 47.871 1.00 17.37 135 THR A CA 1
ATOM 854 C C . THR A 1 143 ? 30.398 8.220 47.458 1.00 20.10 135 THR A C 1
ATOM 855 O O . THR A 1 143 ? 31.148 8.710 48.309 1.00 16.62 135 THR A O 1
ATOM 859 N N . ASP A 1 144 ? 30.676 8.223 46.155 1.00 15.59 136 ASP A N 1
ATOM 860 C CA . ASP A 1 144 ? 31.826 8.946 45.627 1.00 20.09 136 ASP A CA 1
ATOM 861 C C . ASP A 1 144 ? 31.386 9.900 44.518 1.00 18.22 136 ASP A C 1
ATOM 862 O O . ASP A 1 144 ? 30.258 9.827 44.035 1.00 14.80 136 ASP A O 1
ATOM 867 N N . PHE A 1 145 ? 32.291 10.781 44.108 1.00 17.84 137 PHE A N 1
ATOM 868 C CA . PHE A 1 145 ? 31.961 11.848 43.171 1.00 17.07 137 PHE A CA 1
ATOM 869 C C . PHE A 1 145 ? 32.979 11.966 42.047 1.00 18.53 137 PHE A C 1
ATOM 870 O O . PHE A 1 145 ? 34.165 11.680 42.232 1.00 22.67 137 PHE A O 1
ATOM 878 N N . ALA A 1 146 ? 32.512 12.386 40.879 1.00 14.94 138 ALA A N 1
ATOM 879 C CA . ALA A 1 146 ? 33.408 12.768 39.797 1.00 17.93 138 ALA A CA 1
ATOM 880 C C . ALA A 1 146 ? 32.745 13.846 38.953 1.00 18.65 138 ALA A C 1
ATOM 881 O O . ALA A 1 146 ? 31.531 13.826 38.743 1.00 18.38 138 ALA A O 1
ATOM 883 N N . LEU A 1 147 ? 33.545 14.802 38.495 1.00 17.75 139 LEU A N 1
ATOM 884 C CA . LEU A 1 147 ? 33.051 15.891 37.662 1.00 18.53 139 LEU A CA 1
ATOM 885 C C . LEU A 1 147 ? 33.776 15.881 36.322 1.00 20.04 139 LEU A C 1
ATOM 886 O O . LEU A 1 147 ? 34.966 16.188 36.247 1.00 22.57 139 LEU A O 1
ATOM 891 N N . CYS A 1 148 ? 33.056 15.531 35.265 1.00 19.08 140 CYS A N 1
ATOM 892 C CA . CYS A 1 148 ? 33.670 15.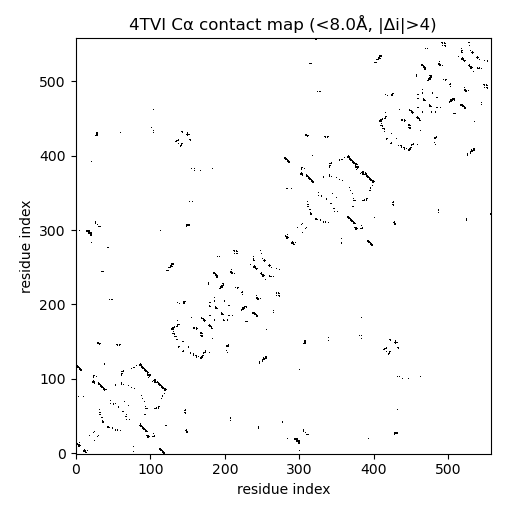380 33.951 1.00 19.54 140 CYS A CA 1
ATOM 893 C C . CYS A 1 148 ? 33.346 16.558 33.038 1.00 19.56 140 CYS A C 1
ATOM 894 O O . CYS A 1 148 ? 32.175 16.848 32.765 1.00 19.47 140 CYS A O 1
ATOM 897 N N . LEU A 1 149 ? 34.393 17.231 32.574 1.00 18.48 141 LEU A N 1
ATOM 898 C CA . LEU A 1 149 ? 34.252 18.355 31.658 1.00 20.21 141 LEU A CA 1
ATOM 899 C C . LEU A 1 149 ? 34.772 17.988 30.279 1.00 18.97 141 LEU A C 1
ATOM 900 O O . LEU A 1 149 ? 35.927 17.574 30.132 1.00 16.79 141 LEU A O 1
ATOM 905 N N . GLU A 1 150 ? 33.913 18.125 29.276 1.00 17.44 142 GLU A N 1
ATOM 906 C CA . GLU A 1 150 ? 34.287 17.824 27.900 1.00 19.88 142 GLU A CA 1
ATOM 907 C C . GLU A 1 150 ? 34.131 19.040 26.994 1.00 21.23 142 GLU A C 1
ATOM 908 O O . GLU A 1 150 ? 33.078 19.681 26.975 1.00 20.99 142 GLU A O 1
ATOM 914 N N . ALA A 1 151 ? 35.184 19.349 26.245 1.00 18.43 143 ALA A N 1
ATOM 915 C CA . ALA A 1 151 ? 35.137 20.418 25.261 1.00 19.44 143 ALA A CA 1
ATOM 916 C C . ALA A 1 151 ? 34.227 20.036 24.096 1.00 23.58 143 ALA A C 1
ATOM 917 O O . ALA A 1 151 ? 34.552 19.159 23.296 1.00 24.75 143 ALA A O 1
ATOM 919 N N . ILE A 1 152 ? 33.061 20.667 24.036 1.00 24.24 144 ILE A N 1
ATOM 920 C CA . ILE A 1 152 ? 32.135 20.479 22.925 1.00 23.55 144 ILE A CA 1
ATOM 921 C C . ILE A 1 152 ? 31.666 21.825 22.393 1.00 26.08 144 ILE A C 1
ATOM 922 O O . ILE A 1 152 ? 31.013 22.577 23.113 1.00 28.11 144 ILE A O 1
ATOM 927 N N . PRO A 1 153 ? 32.010 22.143 21.135 1.00 27.49 145 PRO A N 1
ATOM 928 C CA . PRO A 1 153 ? 31.617 23.431 20.554 1.00 30.20 145 PRO A CA 1
ATOM 929 C C . PRO A 1 153 ? 30.098 23.614 20.523 1.00 29.47 145 PRO A C 1
ATOM 930 O O . PRO A 1 153 ? 29.371 22.687 20.163 1.00 29.45 145 PRO A O 1
ATOM 934 N N . MET A 1 154 ? 29.633 24.800 20.898 1.00 30.62 146 MET A N 1
ATOM 935 C CA . MET A 1 154 ? 28.211 25.110 20.862 1.00 31.59 146 MET A CA 1
ATOM 936 C C . MET A 1 154 ? 27.823 25.572 19.467 1.00 33.53 146 MET A C 1
ATOM 937 O O . MET A 1 154 ? 28.134 26.691 19.061 1.00 38.26 146 MET A O 1
ATOM 942 N N . VAL A 1 155 ? 27.161 24.690 18.731 1.00 31.70 147 VAL A N 1
ATOM 943 C CA . VAL A 1 155 ? 26.779 24.955 17.351 1.00 33.28 147 VAL A CA 1
ATOM 944 C C . VAL A 1 155 ? 25.280 25.210 17.222 1.00 32.02 147 VAL A C 1
ATOM 945 O O . VAL A 1 155 ? 24.479 24.620 17.949 1.00 31.84 147 VAL A O 1
ATOM 947 N N . GLU A 1 156 ? 24.909 26.113 16.319 1.00 32.37 148 GLU A N 1
ATOM 948 C CA A GLU A 1 156 ? 23.505 26.329 16.001 0.52 31.77 148 GLU A CA 1
ATOM 949 C CA B GLU A 1 156 ? 23.508 26.334 15.982 0.48 31.80 148 GLU A CA 1
ATOM 950 C C . GLU A 1 156 ? 22.889 25.034 15.475 1.00 32.43 148 GLU A C 1
ATOM 951 O O . GLU A 1 156 ? 23.400 24.430 14.532 1.00 35.29 148 GLU A O 1
ATOM 962 N N . PRO A 1 157 ? 21.784 24.600 16.093 1.00 31.34 149 PRO A N 1
ATOM 963 C CA . PRO A 1 157 ? 21.116 23.349 15.720 1.00 31.10 149 PRO A CA 1
ATOM 964 C C . PRO A 1 157 ? 20.446 23.432 14.354 1.00 31.41 149 PRO A C 1
ATOM 965 O O . PRO A 1 157 ? 19.868 24.465 14.016 1.00 34.24 149 PRO A O 1
ATOM 969 N N . LYS A 1 158 ? 20.533 22.362 13.573 1.00 31.53 150 LYS A N 1
ATOM 970 C CA . LYS A 1 158 ? 19.812 22.301 12.309 1.00 32.38 150 LYS A CA 1
ATOM 971 C C . LYS A 1 158 ? 18.432 21.676 12.515 1.00 32.43 150 LYS A C 1
ATOM 972 O O . LYS A 1 158 ? 17.591 21.695 11.618 1.00 35.98 150 LYS A O 1
ATOM 974 N N . GLY A 1 159 ? 18.209 21.118 13.700 1.00 29.71 151 GLY A N 1
ATOM 975 C CA . GLY A 1 159 ? 16.929 20.515 14.032 1.00 30.37 151 GLY A CA 1
ATOM 976 C C . GLY A 1 159 ? 16.895 19.024 13.753 1.00 29.12 151 GLY A C 1
ATOM 977 O O . GLY A 1 159 ? 17.696 18.524 12.965 1.00 31.54 151 GLY A O 1
ATOM 978 N N . PHE A 1 160 ? 15.967 18.314 14.391 1.00 25.28 152 PHE A N 1
ATOM 979 C CA . PHE A 1 160 ? 15.830 16.875 14.181 1.00 24.07 152 PHE A CA 1
ATOM 980 C C . PHE A 1 160 ? 14.377 16.435 14.003 1.00 23.79 152 PHE A C 1
ATOM 981 O O . PHE A 1 160 ? 13.445 17.195 14.268 1.00 22.99 152 PHE A O 1
ATOM 989 N N . THR A 1 161 ? 14.201 15.198 13.549 1.00 24.47 153 THR A N 1
ATOM 990 C CA . THR A 1 161 ? 12.882 14.648 13.276 1.00 24.68 153 THR A CA 1
ATOM 991 C C . THR A 1 161 ? 12.445 13.676 14.364 1.00 23.87 153 THR A C 1
ATOM 992 O O . THR A 1 161 ? 13.277 13.105 15.077 1.00 22.10 153 THR A O 1
ATOM 996 N N . ILE A 1 162 ? 11.135 13.488 14.486 1.00 22.88 154 ILE A N 1
ATOM 997 C CA . ILE A 1 162 ? 10.596 12.556 15.468 1.00 20.79 154 ILE A CA 1
ATOM 998 C C . ILE A 1 162 ? 9.596 11.581 14.863 1.00 20.64 154 ILE A C 1
ATOM 999 O O . ILE A 1 162 ? 8.992 11.837 13.820 1.00 19.75 154 ILE A O 1
ATOM 1004 N N . THR A 1 163 ? 9.434 10.456 15.546 1.00 20.55 155 THR A N 1
ATOM 1005 C CA . THR A 1 163 ? 8.399 9.486 15.233 1.00 23.02 155 THR A CA 1
ATOM 1006 C C . THR A 1 163 ? 7.893 8.968 16.569 1.00 23.85 155 THR A C 1
ATOM 1007 O O . THR A 1 163 ? 8.367 9.394 17.624 1.00 23.43 155 THR A O 1
ATOM 1011 N N . THR A 1 164 ? 6.923 8.067 16.533 1.00 21.85 156 THR A N 1
ATOM 1012 C CA . THR A 1 164 ? 6.431 7.458 17.754 1.00 19.73 156 THR A CA 1
ATOM 1013 C C . THR A 1 164 ? 7.312 6.279 18.124 1.00 19.90 156 THR A C 1
ATOM 1014 O O . THR A 1 164 ? 8.110 5.813 17.310 1.00 21.47 156 THR A O 1
ATOM 1018 N N . THR A 1 165 ? 7.163 5.799 19.353 1.00 16.88 157 THR A N 1
ATOM 1019 C CA . THR A 1 165 ? 7.892 4.623 19.800 1.00 19.70 157 THR A CA 1
ATOM 1020 C C . THR A 1 165 ? 6.941 3.641 20.474 1.00 20.43 157 THR A C 1
ATOM 1021 O O . THR A 1 165 ? 5.920 4.034 21.043 1.00 19.74 157 THR A O 1
ATOM 1025 N N . SER A 1 166 ? 7.275 2.360 20.386 1.00 16.90 158 SER A N 1
ATOM 1026 C CA . SER A 1 166 ? 6.453 1.313 20.965 1.00 17.64 158 SER A CA 1
ATOM 1027 C C . SER A 1 166 ? 6.630 1.259 22.476 1.00 17.04 158 SER A C 1
ATOM 1028 O O . SER A 1 166 ? 5.866 0.611 23.179 1.00 18.65 158 SER A O 1
ATOM 1031 N N . PHE A 1 167 ? 7.672 1.909 22.972 1.00 17.44 159 PHE A N 1
ATOM 1032 C CA . PHE A 1 167 ? 7.941 1.893 24.400 1.00 17.44 159 PHE A CA 1
ATOM 1033 C C . PHE A 1 167 ? 7.382 3.130 25.089 1.00 16.06 159 PHE A C 1
ATOM 1034 O O . PHE A 1 167 ? 7.151 4.150 24.447 1.00 16.97 159 PHE A O 1
ATOM 1042 N N . ARG A 1 168 ? 7.157 3.030 26.395 1.00 14.77 160 ARG A N 1
ATOM 1043 C CA . ARG A 1 168 ? 6.620 4.147 27.159 1.00 14.36 160 ARG A CA 1
ATOM 1044 C C . ARG A 1 168 ? 7.529 4.498 28.329 1.00 17.44 160 ARG A C 1
ATOM 1045 O O . ARG A 1 168 ? 8.397 3.710 28.724 1.00 17.96 160 ARG A O 1
ATOM 1053 N N . ARG A 1 169 ? 7.317 5.693 28.871 1.00 14.22 161 ARG A N 1
ATOM 1054 C CA . ARG A 1 169 ? 7.947 6.123 30.109 1.00 15.33 161 ARG A CA 1
ATOM 1055 C C . ARG A 1 169 ? 7.551 5.205 31.255 1.00 14.72 161 ARG A C 1
ATOM 1056 O O . ARG A 1 169 ? 6.403 4.778 31.345 1.00 14.34 161 ARG A O 1
ATOM 1064 N N . PRO A 1 170 ? 8.505 4.887 32.132 1.00 15.52 162 PRO A N 1
ATOM 1065 C CA . PRO A 1 170 ? 8.138 4.236 33.390 1.00 14.64 162 PRO A CA 1
ATOM 1066 C C . PRO A 1 170 ? 7.513 5.243 34.350 1.00 17.75 162 PRO A C 1
ATOM 1067 O O . PRO A 1 170 ? 7.319 6.408 33.989 1.00 19.46 162 PRO A O 1
ATOM 1071 N N . TYR A 1 171 ? 7.200 4.797 35.560 1.00 16.81 163 TYR A N 1
ATOM 1072 C CA . TYR A 1 171 ? 6.645 5.669 36.587 1.00 17.08 163 TYR A CA 1
ATOM 1073 C C . TYR A 1 171 ? 7.223 5.256 37.929 1.00 16.73 163 TYR A C 1
ATOM 1074 O O . TYR A 1 171 ? 7.801 4.180 38.044 1.00 14.67 163 TYR A O 1
ATOM 1083 N N . LEU A 1 172 ? 7.041 6.100 38.939 1.00 14.94 164 LEU A N 1
ATOM 1084 C CA . LEU A 1 172 ? 7.772 5.987 40.203 1.00 19.98 164 LEU A CA 1
ATOM 1085 C C . LEU A 1 172 ? 7.677 4.622 40.885 1.00 19.82 164 LEU A C 1
ATOM 1086 O O . LEU A 1 172 ? 8.618 4.184 41.543 1.00 18.10 164 LEU A O 1
ATOM 1091 N N . GLU A 1 173 ? 6.538 3.961 40.736 1.00 18.89 165 GLU A N 1
ATOM 1092 C CA . GLU A 1 173 ? 6.314 2.682 41.393 1.00 19.22 165 GLU A CA 1
ATOM 1093 C C . GLU A 1 173 ? 7.229 1.564 40.872 1.00 18.87 165 GLU A C 1
ATOM 1094 O O . GLU A 1 173 ? 7.482 0.581 41.574 1.00 19.76 165 GLU A O 1
ATOM 1100 N N . VAL A 1 174 ? 7.709 1.706 39.639 1.00 15.93 166 VAL A N 1
ATOM 1101 C CA . VAL A 1 174 ? 8.512 0.659 39.015 1.00 18.40 166 VAL A CA 1
ATOM 1102 C C . VAL A 1 174 ? 9.946 1.088 38.688 1.00 18.85 166 VAL A C 1
ATOM 1103 O O . VAL A 1 174 ? 10.795 0.235 38.442 1.00 15.86 166 VAL A O 1
ATOM 1107 N N . MET A 1 175 ? 10.215 2.393 38.674 1.00 18.36 167 MET A N 1
ATOM 1108 C CA . MET A 1 175 ? 11.588 2.895 38.504 1.00 18.59 167 MET A CA 1
ATOM 1109 C C . MET A 1 175 ? 11.775 4.193 39.296 1.00 19.43 167 MET A C 1
ATOM 1110 O O . MET A 1 175 ? 10.813 4.927 39.517 1.00 18.22 167 MET A O 1
ATOM 1115 N N . PRO A 1 176 ? 13.014 4.475 39.740 1.00 20.83 168 PRO A N 1
ATOM 1116 C CA . PRO A 1 176 ? 13.283 5.773 40.377 1.00 21.92 168 PRO A CA 1
ATOM 1117 C C . PRO A 1 176 ? 13.290 6.921 39.367 1.00 19.82 168 PRO A C 1
ATOM 1118 O O . PRO A 1 176 ? 14.351 7.486 39.081 1.00 20.39 168 PRO A O 1
ATOM 1122 N N . VAL A 1 177 ? 12.117 7.272 38.847 1.00 17.05 169 VAL A N 1
ATOM 1123 C CA . VAL A 1 177 ? 12.020 8.270 37.787 1.00 17.67 169 VAL A CA 1
ATOM 1124 C C . VAL A 1 177 ? 12.139 9.703 38.311 1.00 19.66 169 VAL A C 1
ATOM 1125 O O . VAL A 1 177 ? 12.235 10.647 37.530 1.00 18.72 169 VAL A O 1
ATOM 1129 N N . ASN A 1 178 ? 12.142 9.867 39.629 1.00 20.39 170 ASN A N 1
ATOM 1130 C CA . ASN A 1 178 ? 12.286 11.192 40.211 1.00 21.90 170 ASN A CA 1
ATOM 1131 C C . ASN A 1 178 ? 13.757 11.578 40.346 1.00 24.21 170 ASN A C 1
ATOM 1132 O O . ASN A 1 178 ? 14.125 12.334 41.245 1.00 28.66 170 ASN A O 1
ATOM 1137 N N . ALA A 1 179 ? 14.591 11.085 39.437 1.00 21.21 171 ALA A N 1
ATOM 1138 C CA . ALA A 1 179 ? 16.022 11.352 39.503 1.00 22.64 171 ALA A CA 1
ATOM 1139 C C . ALA A 1 179 ? 16.663 11.299 38.124 1.00 22.28 171 ALA A C 1
ATOM 1140 O O . ALA A 1 179 ? 16.235 10.533 37.267 1.00 23.53 171 ALA A O 1
ATOM 1166 N N . ALA A 1 181 ? 19.031 9.708 36.664 1.00 16.57 173 ALA A N 1
ATOM 1167 C CA . ALA A 1 181 ? 19.830 8.539 36.996 1.00 17.35 173 ALA A CA 1
ATOM 1168 C C . ALA A 1 181 ? 20.168 7.717 35.760 1.00 16.88 173 ALA A C 1
ATOM 1169 O O . ALA A 1 181 ? 19.347 7.568 34.858 1.00 16.49 173 ALA A O 1
ATOM 1171 N N . ALA A 1 182 ? 21.378 7.168 35.744 1.00 14.99 174 ALA A N 1
ATOM 1172 C CA . ALA A 1 182 ? 21.851 6.365 34.629 1.00 17.92 174 ALA A CA 1
ATOM 1173 C C . ALA A 1 182 ? 20.937 5.172 34.343 1.00 17.13 174 ALA A C 1
ATOM 1174 O O . ALA A 1 182 ? 20.797 4.753 33.192 1.00 16.55 174 ALA A O 1
ATOM 1176 N N . CYS A 1 183 ? 20.306 4.635 35.385 1.00 12.10 175 CYS A N 1
ATOM 1177 C CA . CYS A 1 183 ? 19.538 3.400 35.237 1.00 15.80 175 CYS A CA 1
ATOM 1178 C C . CYS A 1 183 ? 18.284 3.588 34.386 1.00 15.21 175 CYS A C 1
ATOM 1179 O O . CYS A 1 183 ? 17.720 2.611 33.898 1.00 12.57 175 CYS A O 1
ATOM 1182 N N . LEU A 1 184 ? 17.876 4.837 34.175 1.00 14.33 176 LEU A N 1
ATOM 1183 C CA . LEU A 1 184 ? 16.645 5.122 33.443 1.00 16.58 176 LEU A CA 1
ATOM 1184 C C . LEU A 1 184 ? 16.843 5.172 31.935 1.00 20.10 176 LEU A C 1
ATOM 1185 O O . LEU A 1 184 ? 15.876 5.099 31.177 1.00 24.52 176 LEU A O 1
ATOM 1190 N N . TYR A 1 185 ? 18.095 5.234 31.495 1.00 15.68 177 TYR A N 1
ATOM 1191 C CA . TYR A 1 185 ? 18.368 5.571 30.100 1.00 15.17 177 TYR A CA 1
ATOM 1192 C C . TYR A 1 185 ? 18.463 4.423 29.095 1.00 16.69 177 TYR A C 1
ATOM 1193 O O . TYR A 1 185 ? 18.331 4.672 27.898 1.00 17.49 177 TYR A O 1
ATOM 1202 N N . PRO A 1 186 ? 18.674 3.172 29.550 1.00 18.22 178 PRO A N 1
ATOM 1203 C CA . PRO A 1 186 ? 18.541 2.139 28.518 1.00 18.25 178 PRO A CA 1
ATOM 1204 C C . PRO A 1 186 ? 17.154 2.117 27.876 1.00 18.14 178 PRO A C 1
ATOM 1205 O O . PRO A 1 186 ? 17.028 1.686 26.730 1.00 19.18 178 PRO A O 1
ATOM 1209 N N . ASN A 1 187 ? 16.134 2.571 28.600 1.00 19.46 179 ASN A N 1
ATOM 1210 C CA . ASN A 1 187 ? 14.801 2.692 28.021 1.00 16.96 179 ASN A CA 1
ATOM 1211 C C . ASN A 1 187 ? 14.824 3.724 26.895 1.00 15.77 179 ASN A C 1
ATOM 1212 O O . ASN A 1 187 ? 14.353 3.469 25.786 1.00 14.96 179 ASN A O 1
ATOM 1217 N N . ASN A 1 188 ? 15.409 4.882 27.184 1.00 14.89 180 ASN A N 1
ATOM 1218 C CA . ASN A 1 188 ? 15.555 5.947 26.196 1.00 16.71 180 ASN A CA 1
ATOM 1219 C C . ASN A 1 188 ? 16.334 5.483 24.975 1.00 19.27 180 ASN A C 1
ATOM 1220 O O . ASN A 1 188 ? 16.018 5.851 23.840 1.00 20.29 180 ASN A O 1
ATOM 1225 N N . ALA A 1 189 ? 17.345 4.654 25.226 1.00 20.02 181 ALA A N 1
ATOM 1226 C CA . ALA A 1 189 ? 18.225 4.158 24.178 1.00 16.92 181 ALA A CA 1
ATOM 1227 C C . ALA A 1 189 ? 17.500 3.302 23.152 1.00 17.05 181 ALA A C 1
ATOM 1228 O O . ALA A 1 189 ? 17.645 3.517 21.949 1.00 15.03 181 ALA A O 1
ATOM 1230 N N . ARG A 1 190 ? 16.710 2.340 23.623 1.00 16.16 182 ARG A N 1
ATOM 1231 C CA . ARG A 1 190 ? 15.968 1.474 22.712 1.00 18.32 182 ARG A CA 1
ATOM 1232 C C . ARG A 1 190 ? 14.933 2.270 21.906 1.00 15.23 182 ARG A C 1
ATOM 1233 O O . ARG A 1 190 ? 14.662 1.940 20.753 1.00 15.89 182 ARG A O 1
ATOM 1241 N N . MET A 1 191 ? 14.366 3.315 22.502 1.00 14.59 183 MET A N 1
ATOM 1242 C CA . MET A 1 191 ? 13.455 4.195 21.771 1.00 17.27 183 MET A CA 1
ATOM 1243 C C . MET A 1 191 ? 14.195 4.863 20.620 1.00 17.25 183 MET A C 1
ATOM 1244 O O . MET A 1 191 ? 13.685 4.955 19.503 1.00 18.80 183 MET A O 1
ATOM 1249 N N . LEU A 1 192 ? 15.403 5.335 20.907 1.00 16.48 184 LEU A N 1
ATOM 1250 C CA . LEU A 1 192 ? 16.230 5.979 19.897 1.00 18.15 184 LEU A CA 1
ATOM 1251 C C . LEU A 1 192 ? 16.611 4.984 18.815 1.00 20.97 184 LEU A C 1
ATOM 1252 O O . LEU A 1 192 ? 16.580 5.310 17.627 1.00 20.80 184 LEU A O 1
ATOM 1257 N N . ARG A 1 193 ? 16.950 3.763 19.229 1.00 20.33 185 ARG A N 1
ATOM 1258 C CA . ARG A 1 193 ? 17.269 2.700 18.283 1.00 21.87 185 ARG A CA 1
ATOM 1259 C C . ARG A 1 193 ? 16.085 2.459 17.350 1.00 20.02 185 ARG A C 1
ATOM 1260 O O . ARG A 1 193 ? 16.246 2.324 16.136 1.00 19.74 185 ARG A O 1
ATOM 1268 N N . GLU A 1 194 ? 14.891 2.410 17.928 1.00 18.51 186 GLU A N 1
ATOM 1269 C CA . GLU A 1 194 ? 13.680 2.206 17.141 1.00 19.56 186 GLU A CA 1
ATOM 1270 C C . GLU A 1 194 ? 13.437 3.358 16.169 1.00 19.55 186 GLU A C 1
ATOM 1271 O O . GLU A 1 194 ? 13.112 3.141 15.001 1.00 18.99 186 GLU A O 1
ATOM 1277 N N . ALA A 1 195 ? 13.617 4.583 16.652 1.00 21.08 187 ALA A N 1
ATOM 1278 C CA . ALA A 1 195 ? 13.420 5.764 15.819 1.00 20.96 187 ALA A CA 1
ATOM 1279 C C . ALA A 1 195 ? 14.391 5.754 14.647 1.00 22.50 187 ALA A C 1
ATOM 1280 O O . ALA A 1 195 ? 14.003 5.973 13.498 1.00 19.48 187 ALA A O 1
ATOM 1282 N N . LYS A 1 196 ? 15.653 5.483 14.957 1.00 22.43 188 LYS A N 1
ATOM 1283 C CA . LYS A 1 196 ? 16.704 5.408 13.956 1.00 23.31 188 LYS A CA 1
ATOM 1284 C C . LYS A 1 196 ? 16.397 4.346 12.916 1.00 22.91 188 LYS A C 1
ATOM 1285 O O . LYS A 1 196 ? 16.589 4.566 11.722 1.00 21.75 188 LYS A O 1
ATOM 1291 N N . ALA A 1 197 ? 15.891 3.202 13.367 1.00 20.58 189 ALA A N 1
ATOM 1292 C CA . ALA A 1 197 ? 15.534 2.136 12.437 1.00 26.18 189 ALA A CA 1
ATOM 1293 C C . ALA A 1 197 ? 14.429 2.599 11.493 1.00 26.17 189 ALA A C 1
ATOM 1294 O O . ALA A 1 197 ? 14.412 2.230 10.322 1.00 26.93 189 ALA A O 1
ATOM 1296 N N . LYS A 1 198 ? 13.539 3.456 11.987 1.00 27.35 190 LYS A N 1
ATOM 1297 C CA . LYS A 1 198 ? 12.406 3.896 11.178 1.00 25.12 190 LYS A CA 1
ATOM 1298 C C . LYS A 1 198 ? 12.757 5.104 10.325 1.00 26.99 190 LYS A C 1
ATOM 1299 O O . LYS A 1 198 ? 11.939 5.569 9.536 1.00 29.23 190 LYS A O 1
ATOM 1305 N N . GLY A 1 199 ? 13.986 5.589 10.471 1.00 27.22 191 GLY A N 1
ATOM 1306 C CA . GLY A 1 199 ? 14.483 6.681 9.657 1.00 28.88 191 GLY A CA 1
ATOM 1307 C C . GLY A 1 199 ? 14.291 8.054 10.271 1.00 29.34 191 GLY A C 1
ATOM 1308 O O . GLY A 1 199 ? 14.191 9.048 9.552 1.00 31.12 191 GLY A O 1
ATOM 1309 N N . PHE A 1 200 ? 14.251 8.112 11.601 1.00 26.46 192 PHE A N 1
ATOM 1310 C CA . PHE A 1 200 ? 14.093 9.377 12.319 1.00 24.96 192 PHE A CA 1
ATOM 1311 C C . PHE A 1 200 ? 15.152 9.521 13.408 1.00 25.31 192 PHE A C 1
ATOM 1312 O O . PHE A 1 200 ? 15.722 8.528 13.852 1.00 24.26 192 PHE A O 1
ATOM 1320 N N . HIS A 1 201 ? 15.412 10.753 13.838 1.00 24.50 193 HIS A N 1
ATOM 1321 C CA . HIS A 1 201 ? 16.466 11.011 14.818 1.00 23.24 193 HIS A CA 1
ATOM 1322 C C . HIS A 1 201 ? 16.053 10.629 16.227 1.00 20.89 193 HIS A C 1
ATOM 1323 O O . HIS A 1 201 ? 16.872 10.192 17.031 1.00 18.42 193 HIS A O 1
ATOM 1330 N N . ASN A 1 202 ? 14.778 10.829 16.528 1.00 19.85 194 ASN A N 1
ATOM 1331 C CA . ASN A 1 202 ? 14.324 10.806 17.906 1.00 18.64 194 ASN A CA 1
ATOM 1332 C C . ASN A 1 202 ? 12.882 10.332 17.983 1.00 19.33 194 ASN A C 1
ATOM 1333 O O . ASN A 1 202 ? 12.236 10.119 16.953 1.00 18.32 194 ASN A O 1
ATOM 1338 N N . ALA A 1 203 ? 12.383 10.157 19.201 1.00 18.64 195 ALA A N 1
ATOM 1339 C CA . ALA A 1 203 ? 11.028 9.663 19.396 1.00 18.19 195 ALA A CA 1
ATOM 1340 C C . ALA A 1 203 ? 10.221 10.604 20.282 1.00 18.34 195 ALA A C 1
ATOM 1341 O O . ALA A 1 203 ? 10.763 11.214 21.201 1.00 19.99 195 ALA A O 1
ATOM 1343 N N . LEU A 1 204 ? 8.932 10.736 19.988 1.00 15.43 196 LEU A N 1
ATOM 1344 C CA . LEU A 1 204 ? 8.016 11.442 20.874 1.00 14.92 196 LEU A CA 1
ATOM 1345 C C . LEU A 1 204 ? 7.400 10.414 21.821 1.00 20.09 196 LEU A C 1
ATOM 1346 O O . LEU A 1 204 ? 6.644 9.531 21.397 1.00 19.79 196 LEU A O 1
ATOM 1351 N N . VAL A 1 205 ? 7.740 10.523 23.101 1.00 19.48 197 VAL A N 1
ATOM 1352 C CA . VAL A 1 205 ? 7.466 9.464 24.066 1.00 19.27 197 VAL A CA 1
ATOM 1353 C C . VAL A 1 205 ? 6.256 9.767 24.949 1.00 19.64 197 VAL A C 1
ATOM 1354 O O . VAL A 1 205 ? 6.087 10.894 25.423 1.00 14.89 197 VAL A O 1
ATOM 1358 N N . THR A 1 206 ? 5.417 8.756 25.166 1.00 14.45 198 THR A N 1
ATOM 1359 C CA . THR A 1 206 ? 4.261 8.911 26.040 1.00 17.86 198 THR A CA 1
ATOM 1360 C C . THR A 1 206 ? 4.485 8.203 27.369 1.00 18.05 198 THR A C 1
ATOM 1361 O O . THR A 1 206 ? 5.375 7.356 27.491 1.00 18.26 198 THR A O 1
ATOM 1365 N N . ASP A 1 207 ? 3.705 8.587 28.375 1.00 16.80 199 ASP A N 1
ATOM 1366 C CA . ASP A 1 207 ? 3.680 7.866 29.642 1.00 16.80 199 ASP A CA 1
ATOM 1367 C C . ASP A 1 207 ? 2.697 6.699 29.515 1.00 19.23 199 ASP A C 1
ATOM 1368 O O . ASP A 1 207 ? 2.135 6.475 28.443 1.00 18.54 199 ASP A O 1
ATOM 1373 N N . VAL A 1 208 ? 2.465 5.982 30.609 1.00 15.30 200 VAL A N 1
ATOM 1374 C CA . VAL A 1 208 ? 1.624 4.793 30.581 1.00 15.88 200 VAL A CA 1
ATOM 1375 C C . VAL A 1 208 ? 0.159 5.142 30.292 1.00 21.09 200 VAL A C 1
ATOM 1376 O O . VAL A 1 208 ? -0.602 4.311 29.784 1.00 18.83 200 VAL A O 1
ATOM 1380 N N . LEU A 1 209 ? -0.214 6.392 30.551 1.00 19.49 201 LEU A N 1
ATOM 1381 C CA . LEU A 1 209 ? -1.560 6.867 30.250 1.00 21.48 201 LEU A CA 1
ATOM 1382 C C . LEU A 1 209 ? -1.743 7.195 28.771 1.00 20.79 201 LEU A C 1
ATOM 1383 O O . LEU A 1 209 ? -2.852 7.448 28.320 1.00 20.53 201 LEU A O 1
ATOM 1388 N N . GLY A 1 210 ? -0.651 7.203 28.018 1.00 19.10 202 GLY A N 1
ATOM 1389 C CA . GLY A 1 210 ? -0.729 7.515 26.603 1.00 19.30 202 GLY A CA 1
ATOM 1390 C C . GLY A 1 210 ? -0.619 9.010 26.345 1.00 20.13 202 GLY A C 1
ATOM 1391 O O . GLY A 1 210 ? -0.857 9.479 25.232 1.00 23.39 202 GLY A O 1
ATOM 1392 N N . ASN A 1 211 ? -0.242 9.766 27.369 1.00 18.78 203 ASN A N 1
ATOM 1393 C CA . ASN A 1 211 ? -0.051 11.199 27.201 1.00 21.42 203 ASN A CA 1
ATOM 1394 C C . ASN A 1 211 ? 1.419 11.517 26.957 1.00 22.61 203 ASN A C 1
ATOM 1395 O O . ASN A 1 211 ? 2.299 10.914 27.573 1.00 20.95 203 ASN A O 1
ATOM 1400 N N . VAL A 1 212 ? 1.678 12.457 26.050 1.00 21.00 204 VAL A N 1
ATOM 1401 C CA . VAL A 1 212 ? 3.043 12.835 25.712 1.00 18.66 204 VAL A CA 1
ATOM 1402 C C . VAL A 1 212 ? 3.784 13.313 26.949 1.00 18.80 204 VAL A C 1
ATOM 1403 O O . VAL A 1 212 ? 3.248 14.095 27.736 1.00 19.74 204 VAL A O 1
ATOM 1407 N N . ALA A 1 213 ? 5.005 12.813 27.121 1.00 14.31 205 ALA A N 1
ATOM 1408 C CA . ALA A 1 213 ? 5.864 13.214 28.221 1.00 16.22 205 ALA A CA 1
ATOM 1409 C C . ALA A 1 213 ? 6.989 14.122 27.732 1.00 17.24 205 ALA A C 1
ATOM 1410 O O . ALA A 1 213 ? 7.193 15.211 28.257 1.00 13.77 205 ALA A O 1
ATOM 1412 N N . GLU A 1 214 ? 7.721 13.651 26.728 1.00 17.09 206 GLU A N 1
ATOM 1413 C CA . GLU A 1 214 ? 8.898 14.346 26.220 1.00 19.36 206 GLU A CA 1
ATOM 1414 C C . GLU A 1 214 ? 9.433 13.576 25.028 1.00 19.56 206 GLU A C 1
ATOM 1415 O O . GLU A 1 214 ? 8.782 12.645 24.550 1.00 22.36 206 GLU A O 1
ATOM 1421 N N . THR A 1 215 ? 10.621 13.942 24.554 1.00 15.81 207 THR A N 1
ATOM 1422 C CA . THR A 1 215 ? 11.270 13.131 23.536 1.00 17.29 207 THR A CA 1
ATOM 1423 C C . THR A 1 215 ? 12.124 12.097 24.254 1.00 15.99 207 THR A C 1
ATOM 1424 O O . THR A 1 215 ? 12.129 12.045 25.480 1.00 16.11 207 THR A O 1
ATOM 1428 N N . ALA A 1 216 ? 12.858 11.287 23.505 1.00 17.04 208 ALA A N 1
ATOM 1429 C CA . ALA A 1 216 ? 13.686 10.259 24.123 1.00 17.55 208 ALA A CA 1
ATOM 1430 C C . ALA A 1 216 ? 14.923 10.854 24.794 1.00 18.84 208 ALA A C 1
ATOM 1431 O O . ALA A 1 216 ? 15.617 10.165 25.540 1.00 22.60 208 ALA A O 1
ATOM 1433 N N . THR A 1 217 ? 15.206 12.125 24.524 1.00 18.54 209 THR A N 1
ATOM 1434 C CA . THR A 1 217 ? 16.419 12.759 25.046 1.00 19.50 209 THR A CA 1
ATOM 1435 C C . THR A 1 217 ? 16.196 14.104 25.735 1.00 20.31 209 THR A C 1
ATOM 1436 O O . THR A 1 217 ? 17.139 14.678 26.289 1.00 20.66 209 THR A O 1
ATOM 1440 N N . SER A 1 218 ? 14.973 14.625 25.685 1.00 16.27 210 SER A N 1
ATOM 1441 C CA . SER A 1 218 ? 14.755 16.011 26.095 1.00 15.45 210 SER A CA 1
ATOM 1442 C C . SER A 1 218 ? 13.287 16.386 26.264 1.00 17.16 210 SER A C 1
ATOM 1443 O O . SER A 1 218 ? 12.413 15.764 25.667 1.00 13.68 210 SER A O 1
ATOM 1446 N N . ASN A 1 219 ? 13.032 17.435 27.045 1.00 14.91 211 ASN A N 1
ATOM 1447 C CA . ASN A 1 219 ? 11.686 17.985 27.173 1.00 16.52 211 ASN A CA 1
ATOM 1448 C C . ASN A 1 219 ? 11.188 18.468 25.826 1.00 17.30 211 ASN A C 1
ATOM 1449 O O . ASN A 1 219 ? 11.983 18.880 24.984 1.00 19.49 211 ASN A O 1
ATOM 1454 N N . VAL A 1 220 ? 9.878 18.401 25.613 1.00 17.03 212 VAL A N 1
ATOM 1455 C CA . VAL A 1 220 ? 9.313 18.764 24.320 1.00 15.78 212 VAL A CA 1
ATOM 1456 C C . VAL A 1 220 ? 8.302 19.894 24.475 1.00 14.87 212 VAL A C 1
ATOM 1457 O O . VAL A 1 220 ? 7.634 20.014 25.506 1.00 12.09 212 VAL A O 1
ATOM 1461 N N . PHE A 1 221 ? 8.241 20.742 23.452 1.00 13.61 213 PHE A N 1
ATOM 1462 C CA . PHE A 1 221 ? 7.311 21.859 23.380 1.00 14.98 213 PHE A CA 1
ATOM 1463 C C . PHE A 1 221 ? 6.627 21.855 22.030 1.00 16.06 213 PHE A C 1
ATOM 1464 O O . PHE A 1 221 ? 7.175 21.349 21.053 1.00 17.91 213 PHE A O 1
ATOM 1472 N N . MET A 1 222 ? 5.450 22.460 21.962 1.00 15.07 214 MET A N 1
ATOM 1473 C CA . MET A 1 222 ? 4.820 22.719 20.681 1.00 17.11 214 MET A CA 1
ATOM 1474 C C . MET A 1 222 ? 4.188 24.102 20.657 1.00 20.41 214 MET A C 1
ATOM 1475 O O . MET A 1 222 ? 3.903 24.692 21.701 1.00 19.68 214 MET A O 1
ATOM 1480 N N . VAL A 1 223 ? 3.988 24.617 19.450 1.00 23.85 215 VAL A N 1
ATOM 1481 C CA . VAL A 1 223 ? 3.360 25.912 19.254 1.00 19.62 215 VAL A CA 1
ATOM 1482 C C . VAL A 1 223 ? 2.122 25.740 18.396 1.00 21.84 215 VAL A C 1
ATOM 1483 O O . VAL A 1 223 ? 2.146 25.047 17.379 1.00 23.73 215 VAL A O 1
ATOM 1487 N N . ARG A 1 224 ? 1.030 26.363 18.815 1.00 21.41 216 ARG A N 1
ATOM 1488 C CA . ARG A 1 224 ? -0.218 26.255 18.084 1.00 22.55 216 ARG A CA 1
ATOM 1489 C C . ARG A 1 224 ? -0.983 27.554 18.250 1.00 21.14 216 ARG A C 1
ATOM 1490 O O . ARG A 1 224 ? -1.285 27.970 19.372 1.00 21.13 216 ARG A O 1
ATOM 1498 N N . GLY A 1 225 ? -1.262 28.213 17.134 1.00 22.97 217 GLY A N 1
ATOM 1499 C CA . GLY A 1 225 ? -1.989 29.468 17.160 1.00 24.77 217 GLY A CA 1
ATOM 1500 C C . GLY A 1 225 ? -1.290 30.554 17.959 1.00 26.53 217 GLY A C 1
ATOM 1501 O O . GLY A 1 225 ? -1.940 31.367 18.611 1.00 27.42 217 GLY A O 1
ATOM 1502 N N . GLY A 1 226 ? 0.038 30.558 17.922 1.00 27.92 218 GLY A N 1
ATOM 1503 C CA . GLY A 1 226 ? 0.806 31.581 18.609 1.00 27.01 218 GLY A CA 1
ATOM 1504 C C . GLY A 1 226 ? 0.972 31.310 20.090 1.00 23.97 218 GLY A C 1
ATOM 1505 O O . GLY A 1 226 ? 1.624 32.078 20.803 1.00 23.98 218 GLY A O 1
ATOM 1506 N N . GLU A 1 227 ? 0.372 30.221 20.556 1.00 20.57 219 GLU A N 1
ATOM 1507 C CA . GLU A 1 227 ? 0.501 29.816 21.950 1.00 21.72 219 GLU A CA 1
ATOM 1508 C C . GLU A 1 227 ? 1.462 28.640 22.068 1.00 20.58 219 GLU A C 1
ATOM 1509 O O . GLU A 1 227 ? 1.572 27.828 21.154 1.00 21.44 219 GLU A O 1
ATOM 1515 N N . VAL A 1 228 ? 2.167 28.558 23.190 1.00 19.15 220 VAL A N 1
ATOM 1516 C CA . VAL A 1 228 ? 3.083 27.453 23.433 1.00 18.22 220 VAL A CA 1
ATOM 1517 C C . VAL A 1 228 ? 2.448 26.440 24.381 1.00 20.22 220 VAL A C 1
ATOM 1518 O O . VAL A 1 228 ? 1.873 26.815 25.406 1.00 20.39 220 VAL A O 1
ATOM 1522 N N . PHE A 1 229 ? 2.540 25.163 24.020 1.00 18.91 221 PHE A N 1
ATOM 1523 C CA . PHE A 1 229 ? 2.051 24.070 24.857 1.00 20.04 221 PHE A CA 1
ATOM 1524 C C . PHE A 1 229 ? 3.188 23.097 25.150 1.00 18.90 221 PHE A C 1
ATOM 1525 O O . PHE A 1 229 ? 4.007 22.806 24.280 1.00 18.54 221 PHE A O 1
ATOM 1533 N N . THR A 1 230 ? 3.231 22.601 26.381 1.00 15.70 222 THR A N 1
ATOM 1534 C CA . THR A 1 230 ? 4.233 21.634 26.792 1.00 14.50 222 THR A CA 1
ATOM 1535 C C . THR A 1 230 ? 3.617 20.714 27.844 1.00 15.53 222 THR A C 1
ATOM 1536 O O . THR A 1 230 ? 2.780 21.157 28.636 1.00 17.40 222 THR A O 1
ATOM 1540 N N . PRO A 1 231 ? 4.006 19.427 27.837 1.00 12.74 223 PRO A N 1
ATOM 1541 C CA . PRO A 1 231 ? 3.448 18.461 28.790 1.00 13.80 223 PRO A CA 1
ATOM 1542 C C . PRO A 1 231 ? 3.549 18.925 30.236 1.00 14.36 223 PRO A C 1
ATOM 1543 O O . PRO A 1 231 ? 4.614 19.371 30.673 1.00 14.77 223 PRO A O 1
ATOM 1547 N N . VAL A 1 232 ? 2.446 18.821 30.969 1.00 15.71 224 VAL A N 1
ATOM 1548 C CA . VAL A 1 232 ? 2.460 19.158 32.383 1.00 17.71 224 VAL A CA 1
ATOM 1549 C C . VAL A 1 232 ? 3.336 18.130 33.094 1.00 17.18 224 VAL A C 1
ATOM 1550 O O . VAL A 1 232 ? 3.227 16.927 32.831 1.00 17.87 224 VAL A O 1
ATOM 1554 N N . PRO A 1 233 ? 4.251 18.601 33.959 1.00 16.53 225 PRO A N 1
ATOM 1555 C CA . PRO A 1 233 ? 5.086 17.671 34.728 1.00 14.48 225 PRO A CA 1
ATOM 1556 C C . PRO A 1 233 ? 4.225 16.753 35.570 1.00 16.77 225 PRO A C 1
ATOM 1557 O O . PRO A 1 233 ? 3.390 17.256 36.317 1.00 20.02 225 PRO A O 1
ATOM 1561 N N . ASN A 1 234 ? 4.395 15.440 35.441 1.00 16.01 226 ASN A N 1
ATOM 1562 C CA . ASN A 1 234 ? 3.623 14.513 36.261 1.00 16.27 226 ASN A CA 1
ATOM 1563 C C . ASN A 1 234 ? 4.523 13.459 36.904 1.00 16.50 226 ASN A C 1
ATOM 1564 O O . ASN A 1 234 ? 4.042 12.490 37.481 1.00 15.92 226 ASN A O 1
ATOM 1569 N N . GLY A 1 235 ? 5.836 13.651 36.785 1.00 17.89 227 GLY A N 1
ATOM 1570 C CA . GLY A 1 235 ? 6.791 12.780 37.451 1.00 17.23 227 GLY A CA 1
ATOM 1571 C C . GLY A 1 235 ? 7.310 11.613 36.631 1.00 17.41 227 GLY A C 1
ATOM 1572 O O . GLY A 1 235 ? 8.186 10.880 37.085 1.00 19.02 227 GLY A O 1
ATOM 1573 N N . THR A 1 236 ? 6.784 11.435 35.424 1.00 15.98 228 THR A N 1
ATOM 1574 C CA . THR A 1 236 ? 7.209 10.318 34.587 1.00 18.60 228 THR A CA 1
ATOM 1575 C C . THR A 1 236 ? 8.395 10.750 33.741 1.00 19.00 228 THR A C 1
ATOM 1576 O O . THR A 1 236 ? 9.042 9.929 33.086 1.00 17.18 228 THR A O 1
ATOM 1580 N N . PHE A 1 237 ? 8.669 12.050 33.769 1.00 15.69 229 PHE A N 1
ATOM 1581 C CA . PHE A 1 237 ? 9.816 12.619 33.067 1.00 17.22 229 PHE A CA 1
ATOM 1582 C C . PHE A 1 237 ? 10.373 13.770 33.888 1.00 14.38 229 PHE A C 1
ATOM 1583 O O . PHE A 1 237 ? 9.693 14.302 34.764 1.00 15.55 229 PHE A O 1
ATOM 1591 N N . LEU A 1 238 ? 11.615 14.142 33.619 1.00 14.22 230 LEU A N 1
ATOM 1592 C CA . LEU A 1 238 ? 12.238 15.238 34.346 1.00 15.68 230 LEU A CA 1
ATOM 1593 C C . LEU A 1 238 ? 11.649 16.576 33.937 1.00 14.12 230 LEU A C 1
ATOM 1594 O O . LEU A 1 238 ? 11.545 16.889 32.751 1.00 12.98 230 LEU A O 1
ATOM 1599 N N . ASN A 1 239 ? 11.254 17.359 34.933 1.00 14.63 231 ASN A N 1
ATOM 1600 C CA . ASN A 1 239 ? 10.884 18.742 34.707 1.00 14.20 231 ASN A CA 1
ATOM 1601 C C . ASN A 1 239 ? 12.161 19.541 34.527 1.00 14.85 231 ASN A C 1
ATOM 1602 O O . ASN A 1 239 ? 12.704 20.087 35.486 1.00 14.58 231 ASN A O 1
ATOM 1607 N N . GLY A 1 240 ? 12.633 19.597 33.286 1.00 15.74 232 GLY A N 1
ATOM 1608 C CA . GLY A 1 240 ? 13.948 20.131 32.986 1.00 16.62 232 GLY A CA 1
ATOM 1609 C C . GLY A 1 240 ? 14.195 21.540 33.469 1.00 18.14 232 GLY A C 1
ATOM 1610 O O . GLY A 1 240 ? 13.275 22.352 33.565 1.00 18.61 232 GLY A O 1
ATOM 1611 N N . ILE A 1 241 ? 15.451 21.821 33.790 1.00 18.24 233 ILE A N 1
ATOM 1612 C CA . ILE A 1 241 ? 15.859 23.154 34.208 1.00 16.57 233 ILE A CA 1
ATOM 1613 C C . ILE A 1 241 ? 15.827 24.127 33.031 1.00 15.73 233 ILE A C 1
ATOM 1614 O O . ILE A 1 241 ? 15.442 25.290 33.185 1.00 16.07 233 ILE A O 1
ATOM 1619 N N . THR A 1 242 ? 16.222 23.648 31.853 1.00 15.16 234 THR A N 1
ATOM 1620 C CA . THR A 1 242 ? 16.171 24.474 30.650 1.00 16.64 234 THR A CA 1
ATOM 1621 C C . THR A 1 242 ? 14.717 24.766 30.298 1.00 16.71 234 THR A C 1
ATOM 1622 O O . THR A 1 242 ? 14.370 25.885 29.924 1.00 12.27 234 THR A O 1
ATOM 1626 N N . ARG A 1 243 ? 13.882 23.740 30.432 1.00 10.68 235 ARG A N 1
ATOM 1627 C CA . ARG A 1 243 ? 12.438 23.838 30.211 1.00 14.13 235 ARG A CA 1
ATOM 1628 C C . ARG A 1 243 ? 11.809 24.950 31.044 1.00 12.68 235 ARG A C 1
ATOM 1629 O O . ARG A 1 243 ? 11.097 25.804 30.514 1.00 13.52 235 ARG A O 1
ATOM 1637 N N . GLN A 1 244 ? 12.092 24.944 32.344 1.00 12.38 236 GLN A N 1
ATOM 1638 C CA . GLN A 1 244 ? 11.556 25.948 33.257 1.00 14.87 236 GLN A CA 1
ATOM 1639 C C . GLN A 1 244 ? 12.042 27.348 32.894 1.00 17.74 236 GLN A C 1
ATOM 1640 O O . GLN A 1 244 ? 11.290 28.314 32.988 1.00 20.37 236 GLN A O 1
ATOM 1646 N N . ARG A 1 245 ? 13.305 27.451 32.489 1.00 18.44 237 ARG A N 1
ATOM 1647 C CA . ARG A 1 245 ? 13.880 28.740 32.131 1.00 18.03 237 ARG A CA 1
ATOM 1648 C C . ARG A 1 245 ? 13.191 29.310 30.897 1.00 17.20 237 ARG A C 1
ATOM 1649 O O . ARG A 1 245 ? 12.856 30.494 30.861 1.00 17.54 237 ARG A O 1
ATOM 1657 N N . VAL A 1 246 ? 12.981 28.460 29.893 1.00 14.34 238 VAL A N 1
ATOM 1658 C CA . VAL A 1 246 ? 12.332 28.865 28.646 1.00 14.91 238 VAL A CA 1
ATOM 1659 C C . VAL A 1 246 ? 10.867 29.274 28.874 1.00 16.82 238 VAL A C 1
ATOM 1660 O O . VAL A 1 246 ? 10.389 30.272 28.316 1.00 16.55 238 VAL A O 1
ATOM 1664 N N . ILE A 1 247 ? 10.167 28.520 29.716 1.00 15.06 239 ILE A N 1
ATOM 1665 C CA . ILE A 1 247 ? 8.791 28.860 30.070 1.00 18.80 239 ILE A CA 1
ATOM 1666 C C . ILE A 1 247 ? 8.746 30.230 30.736 1.00 22.13 239 ILE A C 1
ATOM 1667 O O . ILE A 1 247 ? 7.922 31.074 30.393 1.00 24.18 239 ILE A O 1
ATOM 1672 N N . LYS A 1 248 ? 9.652 30.441 31.684 1.00 23.05 240 LYS A N 1
ATOM 1673 C CA . LYS A 1 248 ? 9.729 31.695 32.421 1.00 21.99 240 LYS A CA 1
ATOM 1674 C C . LYS A 1 248 ? 10.001 32.870 31.483 1.00 21.31 240 LYS A C 1
ATOM 1675 O O . LYS A 1 248 ? 9.343 33.905 31.569 1.00 21.05 240 LYS A O 1
ATOM 1681 N N . LEU A 1 249 ? 10.954 32.698 30.573 1.00 20.46 241 LEU A N 1
ATOM 1682 C CA . LEU A 1 249 ? 11.319 33.766 29.649 1.00 21.82 241 LEU A CA 1
ATOM 1683 C C . LEU A 1 249 ? 10.219 34.046 28.627 1.00 22.72 241 LEU A C 1
ATOM 1684 O O . LEU A 1 249 ? 9.953 35.202 28.303 1.00 23.56 241 LEU A O 1
ATOM 1689 N N . LEU A 1 250 ? 9.585 32.991 28.119 1.00 21.07 242 LEU A N 1
ATOM 1690 C CA . LEU A 1 250 ? 8.495 33.157 27.165 1.00 17.83 242 LEU A CA 1
ATOM 1691 C C . LEU A 1 250 ? 7.334 33.924 27.786 1.00 19.39 242 LEU A C 1
ATOM 1692 O O . LEU A 1 250 ? 6.801 34.855 27.175 1.00 19.12 242 LEU A O 1
ATOM 1697 N N . ARG A 1 251 ? 6.947 33.543 28.998 1.00 17.66 243 ARG A N 1
ATOM 1698 C CA . ARG A 1 251 ? 5.834 34.216 29.654 1.00 19.93 243 ARG A CA 1
ATOM 1699 C C . ARG A 1 251 ? 6.182 35.675 29.931 1.00 23.98 243 ARG A C 1
ATOM 1700 O O . ARG A 1 251 ? 5.329 36.548 29.804 1.00 22.59 243 ARG A O 1
ATOM 1708 N N . GLU A 1 252 ? 7.440 35.936 30.287 1.00 26.34 244 GLU A N 1
ATOM 1709 C CA . GLU A 1 252 ? 7.890 37.303 30.539 1.00 28.81 244 GLU A CA 1
ATOM 1710 C C . GLU A 1 252 ? 7.892 38.153 29.278 1.00 26.44 244 GLU A C 1
ATOM 1711 O O . GLU A 1 252 ? 7.791 39.374 29.352 1.00 28.46 244 GLU A O 1
ATOM 1717 N N . ALA A 1 253 ? 8.011 37.511 28.122 1.00 23.48 245 ALA A N 1
ATOM 1718 C CA . ALA A 1 253 ? 7.987 38.234 26.858 1.00 23.03 245 ALA A CA 1
ATOM 1719 C C . ALA A 1 253 ? 6.554 38.410 26.344 1.00 23.75 245 ALA A C 1
ATOM 1720 O O . ALA A 1 253 ? 6.337 38.988 25.278 1.00 21.11 245 ALA A O 1
ATOM 1722 N N . GLY A 1 254 ? 5.581 37.943 27.122 1.00 23.95 246 GLY A N 1
ATOM 17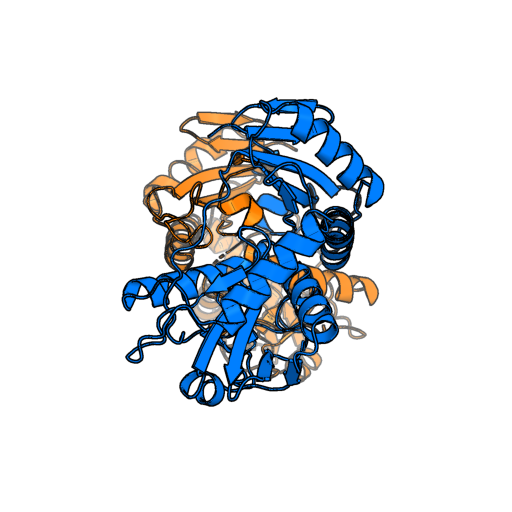23 C CA . GLY A 1 254 ? 4.178 38.096 26.772 1.00 23.82 246 GLY A CA 1
ATOM 1724 C C . GLY A 1 254 ? 3.590 36.917 26.013 1.00 22.51 246 GLY A C 1
ATOM 1725 O O . GLY A 1 254 ? 2.460 36.979 25.523 1.00 23.53 246 GLY A O 1
ATOM 1726 N N . VAL A 1 255 ? 4.348 35.831 25.920 1.00 21.17 247 VAL A N 1
ATOM 1727 C CA . VAL A 1 255 ? 3.872 34.637 25.232 1.00 21.02 247 VAL A CA 1
ATOM 1728 C C . VAL A 1 255 ? 3.111 33.736 26.197 1.00 21.96 247 VAL A C 1
ATOM 1729 O O . VAL A 1 255 ? 3.574 33.481 27.307 1.00 23.37 247 VAL A O 1
ATOM 1733 N N . SER A 1 256 ? 1.932 33.274 25.789 1.00 21.32 248 SER A N 1
ATOM 1734 C CA . SER A 1 256 ? 1.183 32.319 26.598 1.00 21.16 248 SER A CA 1
ATOM 1735 C C . SER A 1 256 ? 1.792 30.917 26.531 1.00 21.04 248 SER A C 1
ATOM 1736 O O . SER A 1 256 ? 1.965 30.355 25.452 1.00 20.87 248 SER A O 1
ATOM 1739 N N . VAL A 1 257 ? 2.115 30.360 27.693 1.00 18.37 249 VAL A N 1
ATOM 1740 C CA . VAL A 1 257 ? 2.651 29.015 27.767 1.00 18.76 249 VAL A CA 1
ATOM 1741 C C . VAL A 1 257 ? 1.748 28.149 28.640 1.00 23.33 249 VAL A C 1
ATOM 1742 O O . VAL A 1 257 ? 1.513 28.466 29.807 1.00 24.64 249 VAL A O 1
ATOM 1746 N N . HIS A 1 258 ? 1.243 27.057 28.076 1.00 23.25 250 HIS A N 1
ATOM 1747 C CA . HIS A 1 258 ? 0.324 26.202 28.815 1.00 21.79 250 HIS A CA 1
ATOM 1748 C C . HIS A 1 258 ? 0.969 24.865 29.153 1.00 20.68 250 HIS A C 1
ATOM 1749 O O . HIS A 1 258 ? 1.378 24.117 28.266 1.00 20.42 250 HIS A O 1
ATOM 1756 N N . GLU A 1 259 ? 1.056 24.580 30.449 1.00 20.01 251 GLU A N 1
ATOM 1757 C CA . GLU A 1 259 ? 1.517 23.284 30.930 1.00 20.36 251 GLU A CA 1
ATOM 1758 C C . GLU A 1 259 ? 0.322 22.390 31.194 1.00 22.28 251 GLU A C 1
ATOM 1759 O O . GLU A 1 259 ? -0.311 22.472 32.247 1.00 23.56 251 GLU A O 1
ATOM 1765 N N . THR A 1 260 ? 0.018 21.539 30.225 1.00 19.63 252 THR A N 1
ATOM 1766 C CA . THR A 1 260 ? -1.218 20.785 30.240 1.00 19.79 252 THR A CA 1
ATOM 1767 C C . THR A 1 260 ? -0.992 19.365 29.741 1.00 20.03 252 THR A C 1
ATOM 1768 O O . THR A 1 260 ? 0.103 19.021 29.292 1.00 18.35 252 THR A O 1
ATOM 1772 N N . THR A 1 261 ? -2.031 18.543 29.823 1.00 19.23 25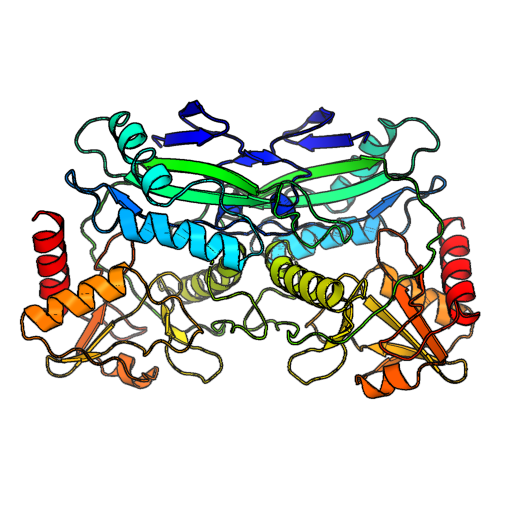3 THR A N 1
ATOM 1773 C CA . THR A 1 261 ? -1.943 17.176 29.335 1.00 19.86 253 THR A CA 1
ATOM 1774 C C . THR A 1 261 ? -2.044 17.192 27.814 1.00 19.14 253 THR A C 1
ATOM 1775 O O . THR A 1 261 ? -3.004 17.716 27.252 1.00 21.25 253 THR A O 1
ATOM 1779 N N . LEU A 1 262 ? -1.036 16.642 27.147 1.00 19.32 254 LEU A N 1
ATOM 1780 C CA . LEU A 1 262 ? -1.018 16.618 25.691 1.00 20.31 254 LEU A CA 1
ATOM 1781 C C . LEU A 1 262 ? -0.955 15.194 25.147 1.00 24.45 254 LEU A C 1
ATOM 1782 O O . LEU A 1 262 ? -0.281 14.329 25.709 1.00 23.44 254 LEU A O 1
ATOM 1787 N N . LYS A 1 263 ? -1.668 14.956 24.054 1.00 24.68 255 LYS A N 1
ATOM 1788 C CA . LYS A 1 263 ? -1.629 13.669 23.381 1.00 24.62 255 LYS A CA 1
ATOM 1789 C C . LYS A 1 263 ? -0.846 13.769 22.076 1.00 21.26 255 LYS A C 1
ATOM 1790 O O . LYS A 1 263 ? -0.471 14.863 21.655 1.00 23.69 255 LYS A O 1
ATOM 1796 N N . ILE A 1 264 ? -0.596 12.623 21.449 1.00 19.71 256 ILE A N 1
ATOM 1797 C CA . ILE A 1 264 ? 0.106 12.576 20.172 1.00 20.88 256 ILE A CA 1
ATOM 1798 C C . ILE A 1 264 ? -0.622 13.444 19.155 1.00 21.66 256 ILE A C 1
ATOM 1799 O O . ILE A 1 264 ? 0.003 14.159 18.368 1.00 19.60 256 ILE A O 1
ATOM 1804 N N . GLU A 1 265 ? -1.950 13.385 19.198 1.00 19.69 257 GLU A N 1
ATOM 1805 C CA . GLU A 1 265 ? -2.798 14.185 18.324 1.00 23.32 257 GLU A CA 1
ATOM 1806 C C . GLU A 1 265 ? -2.485 15.677 18.398 1.00 19.85 257 GLU A C 1
ATOM 1807 O O . GLU A 1 265 ? -2.498 16.359 17.380 1.00 21.11 257 GLU A O 1
ATOM 1813 N N . ASP A 1 266 ? -2.181 16.177 19.592 1.00 19.18 258 ASP A N 1
ATOM 1814 C CA . ASP A 1 266 ? -1.842 17.594 19.760 1.00 20.95 258 ASP A CA 1
ATOM 1815 C C . ASP A 1 266 ? -0.603 17.972 18.961 1.00 20.98 258 ASP A C 1
ATOM 1816 O O . ASP A 1 266 ? -0.543 19.044 18.366 1.00 21.58 258 ASP A O 1
ATOM 1821 N N . PHE A 1 267 ? 0.383 17.082 18.943 1.00 22.32 259 PHE A N 1
ATOM 1822 C CA . PHE A 1 267 ? 1.621 17.353 18.222 1.00 20.76 259 PHE A CA 1
ATOM 1823 C C . PHE A 1 267 ? 1.443 17.142 16.721 1.00 20.74 259 PHE A C 1
ATOM 1824 O O . PHE A 1 267 ? 2.174 17.714 15.915 1.00 21.03 259 PHE A O 1
ATOM 1832 N N . ARG A 1 268 ? 0.454 16.341 16.346 1.00 21.84 260 ARG A N 1
ATOM 1833 C CA . ARG A 1 268 ? 0.107 16.191 14.940 1.00 24.57 260 ARG A CA 1
ATOM 1834 C C . ARG A 1 268 ? -0.384 17.535 14.386 1.00 20.93 260 ARG A C 1
ATOM 1835 O O . ARG A 1 268 ? -0.212 17.823 13.201 1.00 21.82 260 ARG A O 1
ATOM 1843 N N . GLU A 1 269 ? -0.987 18.355 15.246 1.00 22.39 261 GLU A N 1
ATOM 1844 C CA . GLU A 1 269 ? -1.569 19.627 14.810 1.00 23.02 261 GLU A CA 1
ATOM 1845 C C . GLU A 1 269 ? -0.654 20.816 15.033 1.00 22.62 261 GLU A C 1
ATOM 1846 O O . GLU A 1 269 ? -1.044 21.944 14.753 1.00 21.63 261 GLU A O 1
ATOM 1852 N N . ALA A 1 270 ? 0.546 20.579 15.552 1.00 22.79 262 ALA A N 1
ATOM 1853 C CA . ALA A 1 270 ? 1.425 21.688 15.914 1.00 22.51 262 ALA A CA 1
ATOM 1854 C C . ALA A 1 270 ? 1.882 22.503 14.706 1.00 21.73 262 ALA A C 1
ATOM 1855 O O . ALA A 1 270 ? 2.169 21.951 13.640 1.00 20.25 262 ALA A O 1
ATOM 1857 N N . ASP A 1 271 ? 1.938 23.821 14.884 1.00 21.88 263 ASP A N 1
ATOM 1858 C CA . ASP A 1 271 ? 2.541 24.706 13.895 1.00 25.46 263 ASP A CA 1
ATOM 1859 C C . ASP A 1 271 ? 4.054 24.565 13.990 1.00 25.14 263 ASP A C 1
ATOM 1860 O O . ASP A 1 271 ? 4.759 24.540 12.979 1.00 27.79 263 ASP A O 1
ATOM 1865 N N . GLU A 1 272 ? 4.541 24.490 15.225 1.00 22.90 264 GLU A N 1
ATOM 1866 C CA . GLU A 1 272 ? 5.959 24.277 15.493 1.00 21.15 264 GLU A CA 1
ATOM 1867 C C . GLU A 1 272 ? 6.141 23.266 16.610 1.00 20.06 264 GLU A C 1
ATOM 1868 O O . GLU A 1 272 ? 5.302 23.150 17.501 1.00 19.19 264 GLU A O 1
ATOM 1874 N N . ILE A 1 273 ? 7.261 22.555 16.568 1.00 19.51 265 ILE A N 1
ATOM 1875 C CA . ILE A 1 273 ? 7.667 21.685 17.658 1.00 18.12 265 ILE A CA 1
ATOM 1876 C C . ILE A 1 273 ? 9.138 21.955 17.962 1.00 18.75 265 ILE A C 1
ATOM 1877 O O . ILE A 1 273 ? 9.950 22.110 17.043 1.00 18.35 265 ILE A O 1
ATOM 1882 N N . PHE A 1 274 ? 9.481 22.040 19.242 1.00 15.35 266 PHE A N 1
ATOM 1883 C CA . PHE A 1 274 ? 10.886 22.154 19.615 1.00 18.07 266 PHE A CA 1
ATOM 1884 C C . PHE A 1 274 ? 11.184 21.459 20.939 1.00 18.48 266 PHE A C 1
ATOM 1885 O O . PHE A 1 274 ? 10.276 21.024 21.649 1.00 19.47 266 PHE A O 1
ATOM 1893 N N . SER A 1 275 ? 12.467 21.317 21.244 1.00 18.59 267 SER A N 1
ATOM 1894 C CA . SER A 1 275 ? 12.875 20.677 22.484 1.00 17.08 267 SER A CA 1
ATOM 1895 C C . SER A 1 275 ? 13.794 21.598 23.276 1.00 19.86 267 SER A C 1
ATOM 1896 O O . SER A 1 275 ? 14.392 22.527 22.720 1.00 19.13 267 SER A O 1
ATOM 1899 N N . THR A 1 276 ? 13.886 21.344 24.579 1.00 18.97 268 THR A N 1
ATOM 1900 C CA . THR A 1 276 ? 14.819 22.061 25.440 1.00 16.24 268 THR A CA 1
ATOM 1901 C C . THR A 1 276 ? 15.661 21.059 26.211 1.00 16.68 268 THR A C 1
ATOM 1902 O O . THR A 1 276 ? 15.219 19.949 26.500 1.00 17.84 268 THR A O 1
ATOM 1906 N N . GLY A 1 277 ? 16.883 21.451 26.538 1.00 15.99 269 GLY A N 1
ATOM 1907 C CA . GLY A 1 277 ? 17.788 20.570 27.244 1.00 13.40 269 GLY A CA 1
ATOM 1908 C C . GLY A 1 277 ? 19.120 21.251 27.426 1.00 15.18 269 GLY A C 1
ATOM 1909 O O . GLY A 1 277 ? 19.381 22.273 26.804 1.00 16.41 269 GLY A O 1
ATOM 1910 N N . ASN A 1 278 ? 19.967 20.695 28.278 1.00 14.72 270 ASN A N 1
ATOM 1911 C CA . ASN A 1 278 ? 21.218 21.357 28.605 1.00 15.34 270 ASN A CA 1
ATOM 1912 C C . ASN A 1 278 ? 22.171 21.577 27.437 1.00 15.82 270 ASN A C 1
ATOM 1913 O O . ASN A 1 278 ? 22.805 22.626 27.346 1.00 16.37 270 ASN A O 1
ATOM 1918 N N . MET A 1 279 ? 22.278 20.591 26.552 1.00 17.40 271 MET A N 1
ATOM 1919 C CA . MET A 1 279 ? 23.345 20.597 25.551 1.00 19.44 271 MET A CA 1
ATOM 1920 C C . MET A 1 279 ? 23.257 21.747 24.547 1.00 21.06 271 MET A C 1
ATOM 1921 O O . MET A 1 279 ? 24.274 22.369 24.226 1.00 20.82 271 MET A O 1
ATOM 1926 N N . SER A 1 280 ? 22.054 22.023 24.043 1.00 20.71 272 SER A N 1
ATOM 1927 C CA . SER A 1 280 ? 21.878 23.071 23.036 1.00 22.89 272 SER A CA 1
ATOM 1928 C C . SER A 1 280 ? 20.746 24.045 23.379 1.00 22.69 272 SER A C 1
ATOM 1929 O O . SER A 1 280 ? 20.386 24.901 22.563 1.00 23.76 272 SER A O 1
ATOM 1932 N N . LYS A 1 281 ? 20.194 23.892 24.582 1.00 18.76 273 LYS A N 1
ATOM 1933 C CA . LYS A 1 281 ? 19.188 24.796 25.147 1.00 15.81 273 LYS A CA 1
ATOM 1934 C C . LYS A 1 281 ? 17.849 24.751 24.412 1.00 17.34 273 LYS A C 1
ATOM 1935 O O . LYS A 1 281 ? 16.845 24.344 24.983 1.00 18.43 273 LYS A O 1
ATOM 1941 N N . VAL A 1 282 ? 17.815 25.209 23.169 1.00 18.01 274 VAL A N 1
ATOM 1942 C CA . VAL A 1 282 ? 16.573 25.208 22.402 1.00 17.25 274 VAL A CA 1
ATOM 1943 C C . VAL A 1 282 ? 16.826 24.636 21.014 1.00 18.96 274 VAL A C 1
ATOM 1944 O O . VAL A 1 282 ? 17.670 25.146 20.276 1.00 20.58 274 VAL A O 1
ATOM 1948 N N . VAL A 1 283 ? 16.119 23.559 20.671 1.00 15.36 275 VAL A N 1
ATOM 1949 C CA . VAL A 1 283 ? 16.353 22.865 19.411 1.00 15.93 275 VAL A CA 1
ATOM 1950 C C . VAL A 1 283 ? 15.037 22.593 18.700 1.00 18.10 275 VAL A C 1
ATOM 1951 O O . VAL A 1 283 ? 14.119 22.016 19.284 1.00 17.83 275 VAL A O 1
ATOM 1955 N N . PRO A 1 284 ? 14.939 23.006 17.428 1.00 18.67 276 PRO A N 1
ATOM 1956 C CA . PRO A 1 284 ? 13.713 22.789 16.655 1.00 18.83 276 PRO A CA 1
ATOM 1957 C C . PRO A 1 284 ? 13.531 21.334 16.253 1.00 20.23 276 PRO A C 1
ATOM 1958 O O . PRO A 1 284 ? 14.503 20.612 16.023 1.00 19.83 276 PRO A O 1
ATOM 1962 N N . ILE A 1 285 ? 12.279 20.915 16.186 1.00 16.54 277 ILE A N 1
ATOM 1963 C CA . ILE A 1 285 ? 11.943 19.619 15.655 1.00 18.18 277 ILE A CA 1
ATOM 1964 C C . ILE A 1 285 ? 11.290 19.858 14.304 1.00 19.52 277 ILE A C 1
ATOM 1965 O O . ILE A 1 285 ? 10.219 20.460 14.215 1.00 19.27 277 ILE A O 1
ATOM 1970 N N . ILE A 1 286 ? 11.972 19.412 13.254 1.00 19.62 278 ILE A N 1
ATOM 1971 C CA . ILE A 1 286 ? 11.637 19.793 11.886 1.00 18.99 278 ILE A CA 1
ATOM 1972 C C . ILE A 1 286 ? 10.894 18.720 11.108 1.00 23.48 278 ILE A C 1
ATOM 1973 O O . ILE A 1 286 ? 10.781 18.797 9.884 1.00 21.31 278 ILE A O 1
ATOM 1978 N N . GLY A 1 287 ? 10.406 17.710 11.816 1.00 26.42 279 GLY A N 1
ATOM 1979 C CA . GLY A 1 287 ? 9.665 16.636 11.186 1.00 27.52 279 GLY A CA 1
ATOM 1980 C C . GLY A 1 287 ? 9.014 15.720 12.201 1.00 27.55 279 GLY A C 1
ATOM 1981 O O . GLY A 1 287 ? 9.629 15.335 13.197 1.00 28.88 279 GLY A O 1
ATOM 1982 N N . PHE A 1 288 ? 7.754 15.389 11.953 1.00 26.52 280 PHE A N 1
ATOM 1983 C CA . PHE A 1 288 ? 7.040 14.400 12.748 1.00 24.51 280 PHE A CA 1
ATOM 1984 C C . PHE A 1 288 ? 6.399 13.404 11.793 1.00 26.99 280 PHE A C 1
ATOM 1985 O O . PHE A 1 288 ? 5.366 13.692 11.191 1.00 27.50 280 PHE A O 1
ATOM 1993 N N . ASP A 1 289 ? 7.044 12.250 11.645 1.00 27.53 281 ASP A N 1
ATOM 1994 C CA . ASP A 1 289 ? 6.655 11.246 10.665 1.00 27.74 281 ASP A CA 1
ATOM 1995 C C . ASP A 1 289 ? 6.502 11.870 9.271 1.00 31.33 281 ASP A C 1
ATOM 1996 O O . ASP A 1 289 ? 7.466 12.398 8.719 1.00 34.26 281 ASP A O 1
ATOM 2001 N N . GLU A 1 290 ? 5.299 11.819 8.708 1.00 30.68 282 GLU A N 1
ATOM 2002 C CA . GLU A 1 290 ? 5.092 12.268 7.334 1.00 33.69 282 GLU A CA 1
ATOM 2003 C C . GLU A 1 290 ? 4.948 13.785 7.188 1.00 35.56 282 GLU A C 1
ATOM 2004 O O . GLU A 1 290 ? 4.907 14.303 6.067 1.00 37.54 282 GLU A O 1
ATOM 2010 N N . ARG A 1 291 ? 4.849 14.495 8.308 1.00 32.13 283 ARG A N 1
ATOM 2011 C CA . ARG A 1 291 ? 4.670 15.938 8.250 1.00 30.63 283 ARG A CA 1
ATOM 2012 C C . ARG A 1 291 ? 5.981 16.661 8.543 1.00 29.35 283 ARG A C 1
ATOM 2013 O O . ARG A 1 291 ? 6.490 16.620 9.664 1.00 25.83 283 ARG A O 1
ATOM 2021 N N . LYS A 1 292 ? 6.524 17.321 7.525 1.00 30.88 284 LYS A N 1
ATOM 2022 C CA . LYS A 1 292 ? 7.715 18.137 7.699 1.00 30.53 284 LYS A CA 1
ATOM 2023 C C . LYS A 1 292 ? 7.314 19.440 8.379 1.00 30.29 284 LYS A C 1
ATOM 2024 O O . LYS A 1 292 ? 6.218 19.953 8.150 1.00 29.71 284 LYS A O 1
ATOM 2026 N N . LEU A 1 293 ? 8.194 19.974 9.218 1.00 30.05 285 LEU A N 1
ATOM 2027 C CA . LEU A 1 293 ? 7.904 21.231 9.902 1.00 28.22 285 LEU A CA 1
ATOM 2028 C C . LEU A 1 293 ? 9.052 22.213 9.775 1.00 27.75 285 LEU A C 1
ATOM 2029 O O . LEU A 1 293 ? 10.219 21.841 9.902 1.00 24.70 285 LEU A O 1
ATOM 2034 N N . ASP A 1 294 ? 8.711 23.476 9.548 1.00 29.87 286 ASP A N 1
ATOM 2035 C CA . ASP A 1 294 ? 9.712 24.521 9.464 1.00 30.34 286 ASP A CA 1
ATOM 2036 C C . ASP A 1 294 ? 10.307 24.811 10.823 1.00 28.22 286 ASP A C 1
ATOM 2037 O O . ASP A 1 294 ? 9.666 24.598 11.853 1.00 27.63 286 ASP A O 1
ATOM 2042 N N . TYR A 1 295 ? 11.539 25.303 10.807 1.00 26.18 287 TYR A N 1
ATOM 2043 C CA . TYR A 1 295 ? 12.134 25.954 11.962 1.00 25.01 287 TYR A CA 1
ATOM 2044 C C . TYR A 1 295 ? 11.351 27.243 12.195 1.00 24.35 287 TYR A C 1
ATOM 2045 O O . TYR A 1 295 ? 11.552 28.247 11.509 1.00 24.16 287 TYR A O 1
ATOM 2054 N N . GLY A 1 296 ? 10.438 27.196 13.161 1.00 22.20 288 GLY A N 1
ATOM 2055 C CA . GLY A 1 296 ? 9.462 28.259 13.331 1.00 22.18 288 GLY A CA 1
ATOM 2056 C C . GLY A 1 296 ? 9.917 29.512 14.057 1.00 22.33 288 GLY A C 1
ATOM 2057 O O . GLY A 1 296 ? 10.935 29.512 14.750 1.00 20.25 288 GLY A O 1
ATOM 2058 N N . LEU A 1 297 ? 9.128 30.576 13.901 1.00 21.16 289 LEU A N 1
ATOM 2059 C CA . LEU A 1 297 ? 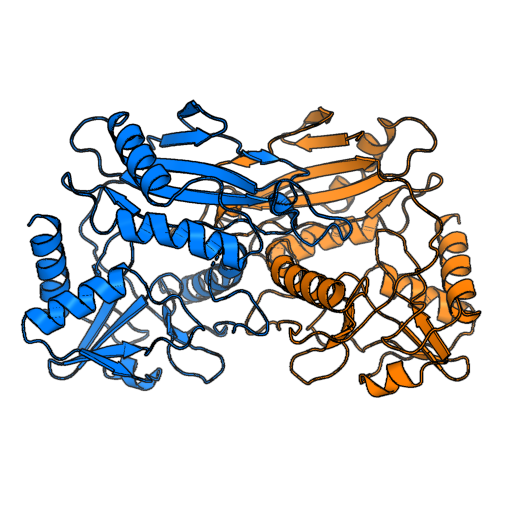9.415 31.885 14.482 1.00 21.99 289 LEU A CA 1
ATOM 2060 C C . LEU A 1 297 ? 9.357 31.884 16.007 1.00 22.53 289 LEU A C 1
ATOM 2061 O O . LEU A 1 297 ? 10.196 32.495 16.667 1.00 21.70 289 LEU A O 1
ATOM 2066 N N . VAL A 1 298 ? 8.361 31.205 16.567 1.00 22.83 290 VAL A N 1
ATOM 2067 C CA . VAL A 1 298 ? 8.202 31.176 18.017 1.00 22.09 290 VAL A CA 1
ATOM 2068 C C . VAL A 1 298 ? 9.352 30.403 18.665 1.00 22.68 290 VAL A C 1
ATOM 2069 O O . VAL A 1 298 ? 9.850 30.789 19.726 1.00 23.62 290 VAL A O 1
ATOM 2073 N N . THR A 1 299 ? 9.778 29.323 18.015 1.00 21.15 291 THR A N 1
ATOM 2074 C CA . THR A 1 299 ? 10.939 28.565 18.468 1.00 18.00 291 THR A CA 1
ATOM 2075 C C . THR A 1 299 ? 12.183 29.445 18.469 1.00 18.78 291 THR A C 1
ATOM 2076 O O . THR A 1 299 ? 12.943 29.471 19.439 1.00 17.55 291 THR A O 1
ATOM 2080 N N . LYS A 1 300 ? 12.370 30.182 17.379 1.00 21.50 292 LYS A N 1
ATOM 2081 C CA . LYS A 1 300 ? 13.508 31.084 17.241 1.00 21.19 292 LYS A CA 1
ATOM 2082 C C . LYS A 1 300 ? 13.474 32.167 18.316 1.00 20.54 292 LYS A C 1
ATOM 2083 O O . LYS A 1 300 ? 14.514 32.543 18.863 1.00 19.76 292 LYS A O 1
ATOM 2089 N N . ARG A 1 301 ? 12.277 32.654 18.629 1.00 21.72 293 ARG A N 1
ATOM 2090 C CA . ARG A 1 301 ? 12.125 33.672 19.664 1.00 20.50 293 ARG A CA 1
ATOM 2091 C C . ARG A 1 301 ? 12.509 33.103 21.023 1.00 21.48 293 ARG A C 1
ATOM 2092 O O . ARG A 1 301 ? 13.217 33.749 21.799 1.00 24.90 293 ARG A O 1
ATOM 2100 N N . ALA A 1 302 ? 12.033 31.891 21.300 1.00 16.16 294 ALA A N 1
ATOM 2101 C CA . ALA A 1 302 ? 12.362 31.188 22.535 1.00 19.19 294 ALA A CA 1
ATOM 2102 C C . ALA A 1 302 ? 13.873 31.090 22.705 1.00 20.41 294 ALA A C 1
ATOM 2103 O O . ALA A 1 302 ? 14.412 31.421 23.761 1.00 21.08 294 ALA A O 1
ATOM 2105 N N . ARG A 1 303 ? 14.551 30.653 21.648 1.00 18.96 295 ARG A N 1
ATOM 2106 C CA . ARG A 1 303 ? 16.000 30.523 21.669 1.00 19.31 295 ARG A CA 1
ATOM 2107 C C . ARG A 1 303 ? 16.648 31.895 21.854 1.00 21.15 295 ARG A C 1
ATOM 2108 O O . ARG A 1 303 ? 17.603 32.041 22.618 1.00 23.83 295 ARG A O 1
ATOM 2116 N N . ALA A 1 304 ? 16.108 32.905 21.179 1.00 20.35 296 ALA A N 1
ATOM 2117 C CA . ALA A 1 304 ? 16.652 34.258 21.277 1.00 20.86 296 ALA A CA 1
ATOM 2118 C C . ALA A 1 304 ? 16.534 34.778 22.704 1.00 20.23 296 ALA A C 1
ATOM 2119 O O . ALA A 1 304 ? 17.472 35.368 23.242 1.00 17.38 296 ALA A O 1
ATOM 2121 N N . LEU A 1 305 ? 15.376 34.540 23.312 1.00 19.02 297 LEU A N 1
ATOM 2122 C CA . LEU A 1 305 ? 15.116 34.970 24.680 1.00 18.63 297 LEU A CA 1
ATOM 2123 C C . LEU A 1 305 ? 16.056 34.293 25.665 1.00 19.13 297 LEU A C 1
ATOM 2124 O O . LEU A 1 305 ? 16.507 34.912 26.627 1.00 19.91 297 LEU A O 1
ATOM 2129 N N . TYR A 1 306 ? 16.355 33.020 25.422 1.00 20.86 298 TYR A N 1
ATOM 2130 C CA . TYR A 1 306 ? 17.255 32.295 26.303 1.00 19.05 298 TYR A CA 1
ATOM 2131 C C . TYR A 1 306 ? 18.648 32.914 26.247 1.00 20.16 298 TYR A C 1
ATOM 2132 O O . TYR A 1 306 ? 19.271 33.150 27.281 1.00 22.86 298 TYR A O 1
ATOM 2141 N N . TRP A 1 307 ? 19.131 33.168 25.035 1.00 19.90 299 TRP A N 1
ATOM 2142 C CA . TRP A 1 307 ? 20.463 33.739 24.841 1.00 20.81 299 TRP A CA 1
ATOM 2143 C C . TRP A 1 307 ? 20.581 35.139 25.443 1.00 21.08 299 TRP A C 1
ATOM 2144 O O . TRP A 1 307 ? 21.625 35.483 25.998 1.00 23.92 299 TRP A O 1
ATOM 2155 N N . GLU A 1 308 ? 19.513 35.936 25.353 1.00 20.46 300 GLU A N 1
ATOM 2156 C CA . GLU A 1 308 ? 19.525 37.269 25.952 1.00 23.63 300 GLU A CA 1
ATOM 2157 C C . GLU A 1 308 ? 19.721 37.180 27.448 1.00 20.82 300 GLU A C 1
ATOM 2158 O O . GLU A 1 308 ? 20.591 37.843 28.011 1.00 20.90 300 GLU A O 1
ATOM 2164 N N . TRP A 1 309 ? 18.896 36.357 28.089 1.00 19.09 301 TRP A N 1
ATOM 2165 C CA . TRP A 1 309 ? 18.976 36.185 29.530 1.00 20.72 301 TRP A CA 1
ATOM 2166 C C . TRP A 1 309 ? 20.324 35.610 29.950 1.00 20.97 301 TRP A C 1
ATOM 2167 O O . TRP A 1 309 ? 20.906 36.035 30.948 1.00 20.12 301 TRP A O 1
ATOM 2178 N N . ALA A 1 310 ? 20.819 34.646 29.182 1.00 21.61 302 ALA A N 1
ATOM 2179 C CA . ALA A 1 310 ? 22.083 33.999 29.514 1.00 22.15 302 ALA A CA 1
ATOM 2180 C C . ALA A 1 310 ? 23.229 35.003 29.515 1.00 21.69 302 ALA A C 1
ATOM 2181 O O . ALA A 1 310 ? 24.146 34.894 30.326 1.00 22.59 302 ALA A O 1
ATOM 2183 N N . HIS A 1 311 ? 23.165 35.981 28.613 1.00 19.51 303 HIS A N 1
ATOM 2184 C CA . HIS A 1 311 ? 24.215 36.989 28.502 1.00 24.47 303 HIS A CA 1
ATOM 2185 C C . HIS A 1 311 ? 23.878 38.278 29.245 1.00 28.16 303 HIS A C 1
ATOM 2186 O O . HIS A 1 311 ? 24.640 39.247 29.190 1.00 29.17 303 HIS A O 1
ATOM 2193 N N . ALA A 1 312 ? 22.745 38.302 29.937 1.00 28.98 304 ALA A N 1
ATOM 2194 C CA . ALA A 1 312 ? 22.354 39.505 30.668 1.00 35.31 304 ALA A CA 1
ATOM 2195 C C . ALA A 1 312 ? 23.213 39.675 31.913 1.00 39.81 304 ALA A C 1
ATOM 2196 O O . ALA A 1 312 ? 23.854 38.729 32.377 1.00 40.74 304 ALA A O 1
ATOM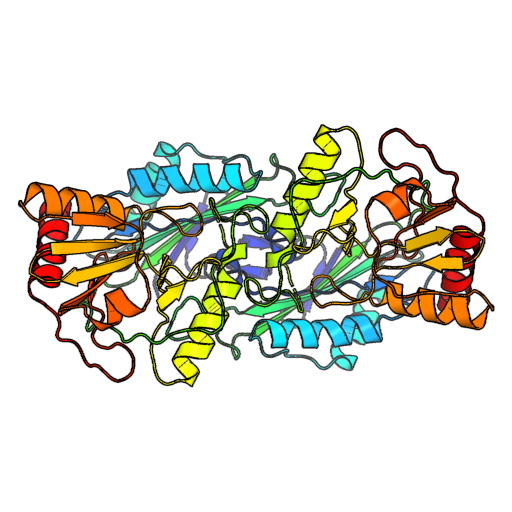 2199 N N . ARG B 1 33 ? 37.842 -10.499 50.383 1.00 44.83 25 ARG B N 1
ATOM 2200 C CA . ARG B 1 33 ? 38.485 -9.372 49.720 1.00 41.46 25 ARG B CA 1
ATOM 2201 C C . ARG B 1 33 ? 39.160 -9.816 48.428 1.00 36.06 25 ARG B C 1
ATOM 2202 O O . ARG B 1 33 ? 39.331 -9.021 47.504 1.00 37.49 25 ARG B O 1
ATOM 2204 N N . ALA B 1 34 ? 39.541 -11.089 48.374 1.00 32.28 26 ALA B N 1
ATOM 2205 C CA . ALA B 1 34 ? 40.272 -11.634 47.231 1.00 28.07 26 ALA B CA 1
ATOM 2206 C C . ALA B 1 34 ? 39.490 -11.484 45.931 1.00 27.07 26 ALA B C 1
ATOM 2207 O O . ALA B 1 34 ? 38.310 -11.838 45.847 1.00 28.11 26 ALA B O 1
ATOM 2209 N N . MET B 1 35 ? 40.161 -10.953 44.917 1.00 22.79 27 MET B N 1
ATOM 2210 C CA . MET B 1 35 ? 39.524 -10.645 43.648 1.00 22.50 27 MET B CA 1
ATOM 2211 C C . MET B 1 35 ? 40.467 -10.846 42.472 1.00 22.70 27 MET B C 1
ATOM 2212 O O . MET B 1 35 ? 41.657 -10.525 42.552 1.00 20.35 27 MET B O 1
ATOM 2217 N N . TRP B 1 36 ? 39.930 -11.387 41.385 1.00 20.07 28 TRP B N 1
ATOM 2218 C CA . TRP B 1 36 ? 40.665 -11.468 40.129 1.00 20.46 28 TRP B CA 1
ATOM 2219 C C . TRP B 1 36 ? 39.754 -11.019 39.004 1.00 19.45 28 TRP B C 1
ATOM 2220 O O . TRP B 1 36 ? 38.656 -11.546 38.843 1.00 17.58 28 TRP B O 1
ATOM 2231 N N . THR B 1 37 ? 40.218 -10.056 38.218 1.00 19.77 29 THR B N 1
ATOM 2232 C CA . THR B 1 37 ? 39.414 -9.513 37.133 1.00 18.49 29 THR B CA 1
ATOM 2233 C C . THR B 1 37 ? 40.143 -9.619 35.804 1.00 17.94 29 THR B C 1
ATOM 2234 O O . THR B 1 37 ? 41.324 -9.293 35.705 1.00 18.96 29 THR B O 1
ATOM 2238 N N . TYR B 1 38 ? 39.449 -10.138 34.799 1.00 18.42 30 TYR B N 1
ATOM 2239 C CA . TYR B 1 38 ? 39.958 -10.155 33.433 1.00 18.69 30 TYR B CA 1
ATOM 2240 C C . TYR B 1 38 ? 39.434 -8.941 32.678 1.00 17.94 30 TYR B C 1
ATOM 2241 O O . TYR B 1 38 ? 38.218 -8.766 32.540 1.00 15.41 30 TYR B O 1
ATOM 2250 N N . TYR B 1 39 ? 40.345 -8.102 32.204 1.00 20.12 31 TYR B N 1
ATOM 2251 C CA . TYR B 1 39 ? 39.975 -6.873 31.516 1.00 20.23 31 TYR B CA 1
ATOM 2252 C C . TYR B 1 39 ? 41.096 -6.487 30.557 1.00 21.78 31 TYR B C 1
ATOM 2253 O O . TYR B 1 39 ? 42.269 -6.498 30.931 1.00 24.02 31 TYR B O 1
ATOM 2262 N N . LYS B 1 40 ? 40.718 -6.159 29.323 1.00 21.62 32 LYS B N 1
ATOM 2263 C CA . LYS B 1 40 ? 41.663 -5.880 28.246 1.00 24.86 32 LYS B CA 1
ATOM 2264 C C . LYS B 1 40 ? 42.727 -6.967 28.127 1.00 27.21 32 LYS B C 1
ATOM 2265 O O . LYS B 1 40 ? 43.917 -6.670 28.061 1.00 27.31 32 LYS B O 1
ATOM 2271 N N . GLY B 1 41 ? 42.283 -8.221 28.100 1.00 26.90 33 GLY B N 1
ATOM 2272 C CA . GLY B 1 41 ? 43.156 -9.349 27.824 1.00 26.51 33 GLY B CA 1
ATOM 2273 C C . GLY B 1 41 ? 44.113 -9.732 28.936 1.00 28.25 33 GLY B C 1
ATOM 2274 O O . GLY B 1 41 ? 45.050 -10.507 28.722 1.00 31.15 33 GLY B O 1
ATOM 2275 N N . GLU B 1 42 ? 43.883 -9.196 30.127 1.00 26.37 34 GLU B N 1
ATOM 2276 C CA . GLU B 1 42 ? 44.809 -9.401 31.235 1.00 27.45 34 GLU B CA 1
ATOM 2277 C C . GLU B 1 42 ? 44.086 -9.628 32.558 1.00 24.56 34 GLU B C 1
ATOM 2278 O O . GLU B 1 42 ? 43.087 -8.968 32.849 1.00 22.78 34 GLU B O 1
ATOM 2284 N N . TRP B 1 43 ? 44.567 -10.594 33.335 1.00 24.24 35 TRP B N 1
ATOM 2285 C CA . TRP B 1 43 ? 44.096 -10.788 34.702 1.00 24.41 35 TRP B CA 1
ATOM 2286 C C . TRP B 1 43 ? 44.789 -9.860 35.704 1.00 27.39 35 TRP B C 1
ATOM 2287 O O . TRP B 1 43 ? 46.021 -9.780 35.728 1.00 22.85 35 TRP B O 1
ATOM 2298 N N . ARG B 1 44 ? 44.016 -9.153 36.524 1.00 28.34 36 ARG B N 1
ATOM 2299 C CA . ARG B 1 44 ? 44.616 -8.358 37.597 1.00 33.17 36 ARG B CA 1
ATOM 2300 C C . ARG B 1 44 ? 43.878 -8.565 38.909 1.00 30.34 36 ARG B C 1
ATOM 2301 O O . ARG B 1 44 ? 42.658 -8.727 38.930 1.00 29.07 36 ARG B O 1
ATOM 2309 N N . GLU B 1 45 ? 44.618 -8.511 40.008 1.00 27.73 37 GLU B N 1
ATOM 2310 C CA . GLU B 1 45 ? 44.043 -8.743 41.322 1.00 30.20 37 GLU B CA 1
ATOM 2311 C C . GLU B 1 45 ? 43.617 -7.418 41.956 1.00 30.19 37 GLU B C 1
ATOM 2312 O O . GLU B 1 45 ? 44.087 -6.350 41.563 1.00 32.38 37 GLU B O 1
ATOM 2318 N N . GLY B 1 46 ? 42.700 -7.491 42.915 1.00 25.43 38 GLY B N 1
ATOM 2319 C CA . GLY B 1 46 ? 42.270 -6.315 43.645 1.00 24.33 38 GLY B CA 1
ATOM 2320 C C . GLY B 1 46 ? 41.372 -5.411 42.833 1.00 22.83 38 GLY B C 1
ATOM 2321 O O . GLY B 1 46 ? 40.587 -5.891 42.019 1.00 22.69 38 GLY B O 1
ATOM 2322 N N . ASP B 1 47 ? 41.486 -4.103 43.053 1.00 23.55 39 ASP B N 1
ATOM 2323 C CA . ASP B 1 47 ? 40.592 -3.142 42.411 1.00 24.83 39 ASP B CA 1
ATOM 2324 C C . ASP B 1 47 ? 41.004 -2.788 40.991 1.00 23.45 39 ASP B C 1
ATOM 2325 O O . ASP B 1 47 ? 42.082 -2.237 40.763 1.00 26.34 39 ASP B O 1
ATOM 2330 N N . VAL B 1 48 ? 40.140 -3.125 40.040 1.00 19.74 40 VAL B N 1
ATOM 2331 C CA . VAL B 1 48 ? 40.367 -2.814 38.635 1.00 21.66 40 VAL B CA 1
ATOM 2332 C C . VAL B 1 48 ? 39.290 -1.867 38.120 1.00 23.13 40 VAL B C 1
ATOM 2333 O O . VAL B 1 48 ? 38.107 -2.219 38.060 1.00 23.04 40 VAL B O 1
ATOM 2337 N N . ARG B 1 49 ? 39.707 -0.658 37.764 1.00 23.43 41 ARG B N 1
ATOM 2338 C CA . ARG B 1 49 ? 38.796 0.356 37.246 1.00 23.53 41 ARG B CA 1
ATOM 2339 C C . ARG B 1 49 ? 38.518 0.120 35.764 1.00 20.38 41 ARG B C 1
ATOM 2340 O O . ARG B 1 49 ? 39.409 0.249 34.926 1.00 21.74 41 ARG B O 1
ATOM 2348 N N . ILE B 1 50 ? 37.278 -0.233 35.448 1.00 16.14 42 ILE B N 1
ATOM 2349 C CA . ILE B 1 50 ? 36.932 -0.652 34.097 1.00 16.94 42 ILE B CA 1
ATOM 2350 C C . ILE B 1 50 ? 36.035 0.333 33.343 1.00 20.24 42 ILE B C 1
ATOM 2351 O O . ILE B 1 50 ? 36.009 0.319 32.114 1.00 20.33 42 ILE B O 1
ATOM 2356 N N . LEU B 1 51 ? 35.304 1.183 34.066 1.00 20.50 43 LEU B N 1
ATOM 2357 C CA . LEU B 1 51 ? 34.405 2.145 33.419 1.00 20.56 43 LEU B CA 1
ATOM 2358 C C . LEU B 1 51 ? 34.914 3.580 33.520 1.00 23.79 43 LEU B C 1
ATOM 2359 O O . LEU B 1 51 ? 35.209 4.067 34.609 1.00 24.94 43 LEU B O 1
ATOM 2364 N N . GLY B 1 52 ? 35.001 4.253 32.376 1.00 24.89 44 GLY B N 1
ATOM 2365 C CA . GLY B 1 52 ? 35.535 5.602 32.316 1.00 23.06 44 GLY B CA 1
ATOM 2366 C C . GLY B 1 52 ? 34.528 6.684 32.665 1.00 22.35 44 GLY B C 1
ATOM 2367 O O . GLY B 1 52 ? 33.315 6.468 32.611 1.00 20.59 44 GLY B O 1
ATOM 2368 N N . ALA B 1 53 ? 35.035 7.861 33.014 1.00 21.34 45 ALA B N 1
ATOM 2369 C CA . ALA B 1 53 ? 34.175 8.987 33.361 1.00 20.43 45 ALA B CA 1
ATOM 2370 C C . ALA B 1 53 ? 33.303 9.398 32.179 1.00 19.03 45 ALA B C 1
ATOM 2371 O O . ALA B 1 53 ? 32.228 9.970 32.364 1.00 19.25 45 ALA B O 1
ATOM 2373 N N . ALA B 1 54 ? 33.763 9.094 30.968 1.00 17.68 46 ALA B N 1
ATOM 2374 C CA . ALA B 1 54 ? 33.022 9.439 29.761 1.00 22.27 46 ALA B CA 1
ATOM 2375 C C . ALA B 1 54 ? 32.574 8.204 28.972 1.00 20.14 46 ALA B C 1
ATOM 2376 O O . ALA B 1 54 ? 32.151 8.315 27.821 1.00 19.07 46 ALA B O 1
ATOM 2378 N N . SER B 1 55 ? 32.669 7.030 29.588 1.00 18.31 47 SER B N 1
ATOM 2379 C CA . SER B 1 55 ? 32.138 5.823 28.973 1.00 17.87 47 SER B CA 1
ATOM 2380 C C . SER B 1 55 ? 30.622 5.929 28.898 1.00 19.22 47 SER B C 1
ATOM 2381 O O . SER B 1 55 ? 29.980 6.357 29.861 1.00 19.07 47 SER B O 1
ATOM 2384 N N . GLN B 1 56 ? 30.050 5.544 27.760 1.00 19.07 48 GLN B N 1
ATOM 2385 C CA . GLN B 1 56 ? 28.598 5.610 27.580 1.00 17.87 48 GLN B CA 1
ATOM 2386 C C . GLN B 1 56 ? 27.887 4.861 28.698 1.00 18.33 48 GLN B C 1
ATOM 2387 O O . GLN B 1 56 ? 26.906 5.349 29.257 1.00 19.30 48 GLN B O 1
ATOM 2393 N N . ALA B 1 57 ? 28.401 3.682 29.035 1.00 15.09 49 ALA B N 1
ATOM 2394 C CA . ALA B 1 57 ? 27.767 2.836 30.042 1.00 15.39 49 ALA B CA 1
ATOM 2395 C C . ALA B 1 57 ? 27.740 3.496 31.415 1.00 17.28 49 ALA B C 1
ATOM 2396 O O . ALA B 1 57 ? 26.847 3.232 32.220 1.00 19.02 49 ALA B O 1
ATOM 2398 N N . THR B 1 58 ? 28.726 4.343 31.687 1.00 15.43 50 THR B N 1
ATOM 2399 C CA . THR B 1 58 ? 28.876 4.919 33.018 1.00 16.19 50 THR B CA 1
ATOM 2400 C C . THR B 1 58 ? 27.687 5.783 33.424 1.00 18.53 50 THR B C 1
ATOM 2401 O O . THR B 1 58 ? 27.172 5.653 34.537 1.00 19.37 50 THR B O 1
ATOM 2405 N N . TRP B 1 59 ? 27.231 6.651 32.528 1.00 14.83 51 TRP B N 1
ATOM 2406 C CA . TRP B 1 59 ? 26.141 7.547 32.893 1.00 17.28 51 TRP B CA 1
ATOM 2407 C C . TRP B 1 59 ? 24.862 7.308 32.089 1.00 18.25 51 TRP B C 1
ATOM 2408 O O . TRP B 1 59 ? 23.871 8.013 32.277 1.00 19.02 51 TRP B O 1
ATOM 2419 N N . LEU B 1 60 ? 24.858 6.291 31.232 1.00 16.62 52 LEU B N 1
ATOM 2420 C CA . LEU B 1 60 ? 23.655 5.998 30.447 1.00 18.65 52 LEU B CA 1
ATOM 2421 C C . LEU B 1 60 ? 23.194 4.539 30.614 1.00 17.06 52 LEU B C 1
ATOM 2422 O O . LEU B 1 60 ? 22.228 4.109 29.983 1.00 15.60 52 LEU B O 1
ATOM 2427 N N . GLY B 1 61 ? 23.908 3.785 31.447 1.00 17.00 53 GLY B N 1
ATOM 2428 C CA . GLY B 1 61 ? 23.389 2.561 32.050 1.00 16.24 53 GLY B CA 1
ATOM 2429 C C . GLY B 1 61 ? 23.311 1.254 31.266 1.00 17.21 53 GLY B C 1
ATOM 2430 O O . GLY B 1 61 ? 22.505 0.383 31.595 1.00 13.30 53 GLY B O 1
ATOM 2431 N N . SER B 1 62 ? 24.188 1.071 30.286 1.00 18.26 54 SER B N 1
ATOM 2432 C CA . SER B 1 62 ? 24.070 -0.055 29.365 1.00 18.08 54 SER B CA 1
ATOM 2433 C C . SER B 1 62 ? 24.742 -1.358 29.818 1.00 19.55 54 SER B C 1
ATOM 2434 O O . SER B 1 62 ? 24.760 -2.336 29.068 1.00 21.29 54 SER B O 1
ATOM 2437 N N . LEU B 1 63 ? 25.306 -1.384 31.019 1.00 16.68 55 LEU B N 1
ATOM 2438 C CA . LEU B 1 63 ? 26.058 -2.563 31.443 1.00 18.01 55 LEU B CA 1
ATOM 2439 C C . LEU B 1 63 ? 25.147 -3.741 31.791 1.00 16.93 55 LEU B C 1
ATOM 2440 O O . LEU B 1 63 ? 24.168 -3.583 32.519 1.00 13.73 55 LEU B O 1
ATOM 2445 N N . VAL B 1 64 ? 25.484 -4.921 31.273 1.00 16.91 56 VAL B N 1
ATOM 2446 C CA . VAL B 1 64 ? 24.803 -6.150 31.676 1.00 16.17 56 VAL B CA 1
ATOM 2447 C C . VAL B 1 64 ? 25.782 -7.067 32.373 1.00 16.54 56 VAL B C 1
ATOM 2448 O O . VAL B 1 64 ? 26.997 -6.919 32.237 1.00 13.40 56 VAL B O 1
ATOM 2452 N N . PHE B 1 65 ? 25.248 -8.016 33.127 1.00 16.33 57 PHE B N 1
ATOM 2453 C CA . PHE B 1 65 ? 26.088 -8.944 33.862 1.00 17.29 57 PHE B CA 1
ATOM 2454 C C . PHE B 1 65 ? 25.365 -10.261 34.057 1.00 19.78 57 PHE B C 1
ATOM 2455 O O . PHE B 1 65 ? 24.164 -10.376 33.798 1.00 18.86 57 PHE B O 1
ATOM 2463 N N . ASP B 1 66 ? 26.109 -11.264 34.495 1.00 18.34 58 ASP B N 1
ATOM 2464 C CA . ASP B 1 66 ? 25.476 -12.465 34.991 1.00 17.19 58 ASP B CA 1
ATOM 2465 C C . ASP B 1 66 ? 26.221 -12.883 36.242 1.00 17.86 58 ASP B C 1
ATOM 2466 O O . ASP B 1 66 ? 27.140 -12.188 36.689 1.00 16.17 58 ASP B O 1
ATOM 2471 N N . GLY B 1 67 ? 25.838 -14.026 36.793 1.00 15.90 59 GLY B N 1
ATOM 2472 C CA . GLY B 1 67 ? 26.438 -14.515 38.014 1.00 14.72 59 GLY B CA 1
ATOM 2473 C C . GLY B 1 67 ? 26.405 -16.028 38.058 1.00 15.05 59 GLY B C 1
ATOM 2474 O O . GLY B 1 67 ? 25.342 -16.638 37.970 1.00 13.88 59 GLY B O 1
ATOM 2475 N N . ALA B 1 68 ? 27.591 -16.623 38.154 1.00 12.09 60 ALA B N 1
ATOM 2476 C CA . ALA B 1 68 ? 27.741 -18.048 38.405 1.00 14.36 60 ALA B CA 1
ATOM 2477 C C . ALA B 1 68 ? 28.492 -18.212 39.722 1.00 16.45 60 ALA B C 1
ATOM 2478 O O . ALA B 1 68 ? 28.902 -17.220 40.337 1.00 14.15 60 ALA B O 1
ATOM 2480 N N . ARG B 1 69 ? 28.669 -19.451 40.166 1.00 16.73 61 ARG B N 1
ATOM 2481 C CA . ARG B 1 69 ? 29.236 -19.694 41.488 1.00 17.24 61 ARG B CA 1
ATOM 2482 C C . ARG B 1 69 ? 30.225 -20.851 41.509 1.00 19.41 61 ARG B C 1
ATOM 2483 O O . ARG B 1 69 ? 29.948 -21.923 40.973 1.00 15.12 61 ARG B O 1
ATOM 2491 N N . LEU B 1 70 ? 31.382 -20.632 42.122 1.00 18.71 62 LEU B N 1
ATOM 2492 C CA . LEU B 1 70 ? 32.272 -21.737 42.453 1.00 20.15 62 LEU B CA 1
ATOM 2493 C C . LEU B 1 70 ? 32.154 -22.054 43.935 1.00 22.18 62 LEU B C 1
ATOM 2494 O O . LEU B 1 70 ? 32.399 -21.192 44.780 1.00 21.19 62 LEU B O 1
ATOM 2499 N N . PHE B 1 71 ? 31.779 -23.288 44.251 1.00 21.09 63 PHE B N 1
ATOM 2500 C CA . PHE B 1 71 ? 31.712 -23.715 45.639 1.00 21.51 63 PHE B CA 1
ATOM 2501 C C . PHE B 1 71 ? 31.970 -25.206 45.727 1.00 21.79 63 PHE B C 1
ATOM 2502 O O . PHE B 1 71 ? 31.518 -25.967 44.872 1.00 21.91 63 PHE B O 1
ATOM 2510 N N . GLU B 1 72 ? 32.715 -25.609 46.754 1.00 20.88 64 GLU B N 1
ATOM 2511 C CA . GLU B 1 72 ? 33.063 -27.011 46.984 1.00 23.77 64 GLU B CA 1
ATOM 2512 C C . GLU B 1 72 ? 33.656 -27.651 45.725 1.00 23.69 64 GLU B C 1
ATOM 2513 O O . GLU B 1 72 ? 33.458 -28.840 45.463 1.00 23.79 64 GLU B O 1
ATOM 2519 N N . GLY B 1 73 ? 34.362 -26.837 44.939 1.00 23.56 65 GLY B N 1
ATOM 2520 C CA . GLY B 1 73 ? 35.081 -27.305 43.767 1.00 24.38 65 GLY B CA 1
ATOM 2521 C C . GLY B 1 73 ? 34.277 -27.421 42.479 1.00 24.02 65 GLY B C 1
ATOM 2522 O O . GLY B 1 73 ? 34.808 -27.840 41.452 1.00 23.39 65 GLY B O 1
ATOM 2523 N N . VAL B 1 74 ? 33.003 -27.046 42.516 1.00 20.56 66 VAL B N 1
ATOM 2524 C CA . VAL B 1 74 ? 32.156 -27.191 41.336 1.00 20.91 66 VAL B CA 1
ATOM 2525 C C . VAL B 1 74 ? 31.519 -25.869 40.916 1.00 21.13 66 VAL B C 1
ATOM 2526 O O . VAL B 1 74 ? 31.385 -24.944 41.721 1.00 23.24 66 VAL B O 1
ATOM 2530 N N . THR B 1 75 ? 31.150 -25.784 39.640 1.00 18.78 67 THR B N 1
ATOM 2531 C CA . THR B 1 75 ? 30.559 -24.578 39.078 1.00 18.85 67 THR B CA 1
ATOM 2532 C C . THR B 1 75 ? 29.277 -24.905 38.312 1.00 19.75 67 THR B C 1
ATOM 2533 O O . THR B 1 75 ? 29.226 -24.751 37.092 1.00 17.65 67 THR B O 1
ATOM 2537 N N . PRO B 1 76 ? 28.232 -25.347 39.025 1.00 19.92 68 PRO B N 1
ATOM 2538 C CA . PRO B 1 76 ? 27.004 -25.779 38.345 1.00 21.06 68 PRO B CA 1
ATOM 2539 C C . PRO B 1 76 ? 26.395 -24.684 37.458 1.00 18.75 68 PRO B C 1
ATOM 2540 O O . PRO B 1 76 ? 26.333 -23.529 37.870 1.00 17.67 68 PRO B O 1
ATOM 2544 N N . ASP B 1 77 ? 25.979 -25.067 36.251 1.00 17.44 69 ASP B N 1
ATOM 2545 C CA . ASP B 1 77 ? 25.317 -24.174 35.300 1.00 17.28 69 ASP B CA 1
ATOM 2546 C C . ASP B 1 77 ? 26.164 -22.959 34.919 1.00 18.17 69 ASP B C 1
ATOM 2547 O O . ASP B 1 77 ? 25.632 -21.939 34.489 1.00 17.31 69 ASP B O 1
ATOM 2552 N N . LEU B 1 78 ? 27.483 -23.087 35.041 1.00 16.31 70 LEU B N 1
ATOM 2553 C CA . LEU B 1 78 ? 28.387 -22.034 34.604 1.00 17.45 70 LEU B CA 1
ATOM 2554 C C . LEU B 1 78 ? 28.152 -21.721 33.131 1.00 17.99 70 LEU B C 1
ATOM 2555 O O . LEU B 1 78 ? 28.175 -20.556 32.723 1.00 15.18 70 LEU B O 1
ATOM 2560 N N . ASP B 1 79 ? 27.866 -22.766 32.357 1.00 16.54 71 ASP B N 1
ATOM 2561 C CA . ASP B 1 79 ? 27.665 -22.638 30.918 1.00 16.86 71 ASP B CA 1
ATOM 2562 C C . ASP B 1 79 ? 26.393 -21.851 30.586 1.00 18.37 71 ASP B C 1
ATOM 2563 O O . ASP B 1 79 ? 26.380 -21.032 29.663 1.00 19.14 71 ASP B O 1
ATOM 2568 N N . ARG B 1 80 ? 25.328 -22.090 31.339 1.00 17.76 72 ARG B N 1
ATOM 2569 C CA . ARG B 1 80 ? 24.069 -21.380 31.099 1.00 19.01 72 ARG B CA 1
ATOM 2570 C C . ARG B 1 80 ? 24.199 -19.905 31.460 1.00 15.49 72 ARG B C 1
ATOM 2571 O O . ARG B 1 80 ? 23.711 -19.029 30.740 1.00 15.29 72 ARG B O 1
ATOM 2579 N N . HIS B 1 81 ? 24.851 -19.639 32.588 1.00 15.23 73 HIS B N 1
ATOM 2580 C CA . HIS B 1 81 ? 25.073 -18.271 33.035 1.00 16.64 73 HIS B CA 1
ATOM 2581 C C . HIS B 1 81 ? 25.951 -17.521 32.047 1.00 18.18 73 HIS B C 1
ATOM 2582 O O . HIS B 1 81 ? 25.734 -16.337 31.782 1.00 21.32 73 HIS B O 1
ATOM 2589 N N . SER B 1 82 ? 26.938 -18.219 31.496 1.00 17.09 74 SER B N 1
ATOM 2590 C CA . SER B 1 82 ? 27.818 -17.623 30.501 1.00 20.12 74 SER B CA 1
ATOM 2591 C C . SER B 1 82 ? 27.022 -17.273 29.254 1.00 20.63 74 SER B C 1
ATOM 2592 O O . SER B 1 82 ? 27.203 -16.208 28.665 1.00 20.32 74 SER B O 1
ATOM 2595 N N . ALA B 1 83 ? 26.134 -18.172 28.855 1.00 20.15 75 ALA B N 1
ATOM 2596 C CA . ALA B 1 83 ? 25.340 -17.948 27.657 1.00 21.89 75 ALA B CA 1
ATOM 2597 C C . ALA B 1 83 ? 24.366 -16.787 27.842 1.00 21.97 75 ALA B C 1
ATOM 2598 O O . ALA B 1 83 ? 24.173 -15.993 26.926 1.00 24.29 75 ALA B O 1
ATOM 2600 N N . ARG B 1 84 ? 23.768 -16.681 29.027 1.00 20.16 76 ARG B N 1
ATOM 2601 C CA . ARG B 1 84 ? 22.748 -15.665 29.268 1.00 17.39 76 ARG B CA 1
ATOM 2602 C C . ARG B 1 84 ? 23.364 -14.267 29.247 1.00 16.85 76 ARG B C 1
ATOM 2603 O O . ARG B 1 84 ? 22.699 -13.291 28.900 1.00 17.21 76 ARG B O 1
ATOM 2611 N N . ALA B 1 85 ? 24.640 -14.179 29.608 1.00 14.63 77 ALA B N 1
ATOM 2612 C CA . ALA B 1 85 ? 25.363 -12.913 29.557 1.00 16.23 77 ALA B CA 1
ATOM 2613 C C . ALA B 1 85 ? 25.319 -12.334 28.145 1.00 18.18 77 ALA B C 1
ATOM 2614 O O . ALA B 1 85 ? 25.121 -11.129 27.967 1.00 20.11 77 ALA B O 1
ATOM 2616 N N . ASN B 1 86 ? 25.486 -13.193 27.142 1.00 16.80 78 ASN B N 1
ATOM 2617 C CA . ASN B 1 86 ? 25.375 -12.755 25.753 1.00 17.21 78 ASN B CA 1
ATOM 2618 C C . ASN B 1 86 ? 23.941 -12.356 25.395 1.00 19.33 78 ASN B C 1
ATOM 2619 O O . ASN B 1 86 ? 23.727 -11.387 24.661 1.00 19.20 78 ASN B O 1
ATOM 2624 N N . ASP B 1 87 ? 22.965 -13.102 25.915 1.00 17.24 79 ASP B N 1
ATOM 2625 C CA . ASP B 1 87 ? 21.552 -12.772 25.706 1.00 18.27 79 ASP B CA 1
ATOM 2626 C C . ASP B 1 87 ? 21.217 -11.392 26.250 1.00 17.35 79 ASP B C 1
ATOM 2627 O O . ASP B 1 87 ? 20.565 -10.596 25.578 1.00 17.10 79 ASP B O 1
ATOM 2632 N N . SER B 1 88 ? 21.635 -11.129 27.484 1.00 16.15 80 SER B N 1
ATOM 2633 C CA . SER B 1 88 ? 21.385 -9.836 28.109 1.00 17.63 80 SER B CA 1
ATOM 2634 C C . SER B 1 88 ? 22.040 -8.708 27.324 1.00 19.64 80 SER B C 1
ATOM 2635 O O . SER B 1 88 ? 21.456 -7.635 27.163 1.00 20.81 80 SER B O 1
ATOM 2638 N N . ALA B 1 89 ? 23.254 -8.957 26.838 1.00 19.31 81 ALA B N 1
ATOM 2639 C CA . ALA B 1 89 ? 23.983 -7.962 26.064 1.00 16.46 81 ALA B CA 1
ATOM 2640 C C . ALA B 1 89 ? 23.188 -7.554 24.826 1.00 17.40 81 ALA B C 1
ATOM 2641 O O . ALA B 1 89 ? 22.983 -6.367 24.573 1.00 17.19 81 ALA B O 1
ATOM 2643 N N . ARG B 1 90 ? 22.730 -8.537 24.057 1.00 16.91 82 ARG B N 1
ATOM 2644 C CA . ARG B 1 90 ? 21.955 -8.235 22.863 1.00 19.13 82 ARG B CA 1
ATOM 2645 C C . ARG B 1 90 ? 20.651 -7.552 23.231 1.00 19.65 82 ARG B C 1
ATOM 2646 O O . ARG B 1 90 ? 20.175 -6.686 22.506 1.00 22.06 82 ARG B O 1
ATOM 2654 N N . ALA B 1 91 ? 20.088 -7.933 24.373 1.00 17.65 83 ALA B N 1
ATOM 2655 C CA . ALA B 1 91 ? 18.845 -7.336 24.844 1.00 20.59 83 ALA B CA 1
ATOM 2656 C C . ALA B 1 91 ? 19.022 -5.865 25.206 1.00 20.88 83 ALA B C 1
ATOM 2657 O O . ALA B 1 91 ? 18.043 -5.132 25.304 1.00 21.64 83 ALA B O 1
ATOM 2659 N N . LEU B 1 92 ? 20.268 -5.445 25.416 1.00 17.69 84 LEU B N 1
ATOM 2660 C CA . LEU B 1 92 ? 20.563 -4.059 25.757 1.00 21.11 84 LEU B CA 1
ATOM 2661 C C . LEU B 1 92 ? 21.192 -3.306 24.586 1.00 21.92 84 LEU B C 1
ATOM 2662 O O . LEU B 1 92 ? 21.706 -2.202 24.754 1.00 20.61 84 LEU B O 1
ATOM 2667 N N . GLY B 1 93 ? 21.146 -3.906 23.402 1.00 22.52 85 GLY B N 1
ATOM 2668 C CA . GLY B 1 93 ? 21.649 -3.264 22.204 1.00 22.75 85 GLY B CA 1
ATOM 2669 C C . GLY B 1 93 ? 23.161 -3.327 22.094 1.00 24.78 85 GLY B C 1
ATOM 2670 O O . GLY B 1 93 ? 23.767 -2.582 21.323 1.00 23.47 85 GLY B O 1
ATOM 2671 N N . LEU B 1 94 ? 23.769 -4.224 22.865 1.00 22.74 86 LEU B N 1
ATOM 2672 C CA . LEU B 1 94 ? 25.209 -4.433 22.800 1.00 22.56 86 LEU B CA 1
ATOM 2673 C C . LEU B 1 94 ? 25.511 -5.573 21.845 1.00 24.47 86 LEU B C 1
ATOM 2674 O O . LEU B 1 94 ? 24.627 -6.356 21.499 1.00 26.11 86 LEU B O 1
ATOM 2679 N N . GLU B 1 95 ? 26.764 -5.675 21.428 1.00 24.40 87 GLU B N 1
ATOM 2680 C CA . GLU B 1 95 ? 27.191 -6.812 20.630 1.00 27.13 87 GLU B CA 1
ATOM 2681 C C . GLU B 1 95 ? 28.264 -7.582 21.389 1.00 23.80 87 GLU B C 1
ATOM 2682 O O . GLU B 1 95 ? 29.426 -7.180 21.391 1.00 24.74 87 GLU B O 1
ATOM 2688 N N . PRO B 1 96 ? 27.869 -8.686 22.047 1.00 21.60 88 PRO B N 1
ATOM 2689 C CA . PRO B 1 96 ? 28.775 -9.499 22.867 1.00 23.32 88 PRO B CA 1
ATOM 2690 C C . PRO B 1 96 ? 30.025 -9.911 22.097 1.00 23.49 88 PRO B C 1
ATOM 2691 O O . PRO B 1 96 ? 29.937 -10.317 20.941 1.00 26.29 88 PRO B O 1
ATOM 2695 N N . THR B 1 97 ? 31.178 -9.790 22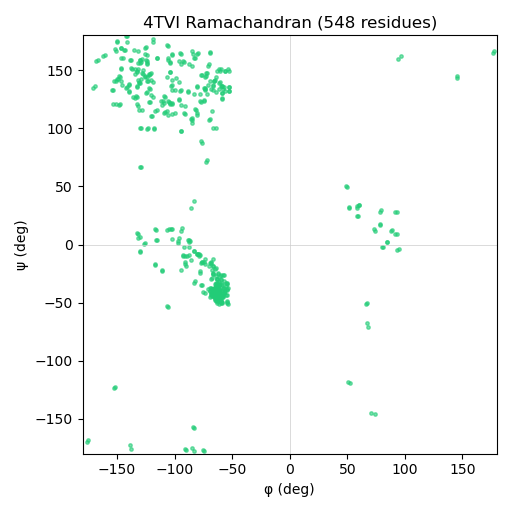.743 1.00 22.04 89 THR B N 1
ATOM 2696 C CA . THR B 1 97 ? 32.457 -10.016 22.084 1.00 24.66 89 THR B CA 1
ATOM 2697 C C . THR B 1 97 ? 32.945 -11.460 22.192 1.00 23.66 89 THR B C 1
ATOM 2698 O O . THR B 1 97 ? 33.803 -11.889 21.422 1.00 22.59 89 THR B O 1
ATOM 2702 N N . LEU B 1 98 ? 32.373 -12.218 23.121 1.00 22.65 90 LEU B N 1
ATOM 2703 C CA . LEU B 1 98 ? 32.821 -13.587 23.352 1.00 21.04 90 LEU B CA 1
ATOM 2704 C C . LEU B 1 98 ? 31.679 -14.584 23.262 1.00 21.28 90 LEU B C 1
ATOM 2705 O O . LEU B 1 98 ? 30.551 -14.295 23.669 1.00 17.99 90 LEU B O 1
ATOM 2710 N N . SER B 1 99 ? 31.977 -15.770 22.744 1.00 23.36 91 SER B N 1
ATOM 2711 C CA . SER B 1 99 ? 31.011 -16.856 22.765 1.00 25.80 91 SER B CA 1
ATOM 2712 C C . SER B 1 99 ? 30.839 -17.323 24.205 1.00 23.90 91 SER B C 1
ATOM 2713 O O . SER B 1 99 ? 31.658 -17.000 25.067 1.00 21.60 91 SER B O 1
ATOM 2716 N N . ALA B 1 100 ? 29.783 -18.087 24.464 1.00 24.01 92 ALA B N 1
ATOM 2717 C CA . ALA B 1 100 ? 29.541 -18.617 25.802 1.00 22.91 92 ALA B CA 1
ATOM 2718 C C . ALA B 1 100 ? 30.680 -19.533 26.239 1.00 23.25 92 ALA B C 1
ATOM 2719 O O . ALA B 1 100 ? 31.082 -19.521 27.403 1.00 21.24 92 ALA B O 1
ATOM 2721 N N . ASN B 1 101 ? 31.202 -20.330 25.312 1.00 26.95 93 ASN B N 1
ATOM 2722 C CA . ASN B 1 101 ? 32.333 -21.191 25.645 1.00 32.22 93 ASN B CA 1
ATOM 2723 C C . ASN B 1 101 ? 33.583 -20.395 25.993 1.00 29.15 93 ASN B C 1
ATOM 2724 O O . ASN B 1 101 ? 34.319 -20.765 26.907 1.00 26.45 93 ASN B O 1
ATOM 2729 N N . ASP B 1 102 ? 33.802 -19.293 25.281 1.00 27.80 94 ASP B N 1
ATOM 2730 C CA . ASP B 1 102 ? 34.929 -18.412 25.568 1.00 26.59 94 ASP B CA 1
ATOM 2731 C C . ASP B 1 102 ? 34.843 -17.883 26.995 1.00 25.33 94 ASP B C 1
ATOM 2732 O O . ASP B 1 102 ? 35.829 -17.895 27.731 1.00 26.77 94 ASP B O 1
ATOM 2737 N N . ILE B 1 103 ? 33.654 -17.417 27.373 1.00 21.88 95 ILE B N 1
ATOM 2738 C CA . ILE B 1 103 ? 33.421 -16.870 28.707 1.00 19.11 95 ILE B CA 1
ATOM 2739 C C . ILE B 1 103 ? 33.663 -17.915 29.795 1.00 20.42 95 ILE B C 1
ATOM 2740 O O . ILE B 1 103 ? 34.305 -17.638 30.810 1.00 19.99 95 ILE B O 1
ATOM 2745 N N . GLU B 1 104 ? 33.155 -19.121 29.569 1.00 22.26 96 GLU B N 1
ATOM 2746 C CA . GLU B 1 104 ? 33.312 -20.210 30.526 1.00 22.04 96 GLU B CA 1
ATOM 2747 C C . GLU B 1 104 ? 34.787 -20.589 30.693 1.00 22.54 96 GLU B C 1
ATOM 2748 O O . GLU B 1 104 ? 35.278 -20.727 31.817 1.00 21.90 96 GLU B O 1
ATOM 2754 N N . ALA B 1 105 ? 35.496 -20.724 29.576 1.00 23.66 97 ALA B N 1
ATOM 2755 C CA . ALA B 1 105 ? 36.900 -21.118 29.613 1.00 26.37 97 ALA B CA 1
ATOM 2756 C C . ALA B 1 105 ? 37.727 -20.101 30.385 1.00 25.08 97 ALA B C 1
ATOM 2757 O O . ALA B 1 105 ? 38.574 -20.463 31.201 1.00 25.47 97 ALA B O 1
ATOM 2759 N N . LEU B 1 106 ? 37.462 -18.827 30.129 1.00 22.08 98 LEU B N 1
ATOM 2760 C CA A LEU B 1 106 ? 38.130 -17.745 30.844 0.67 20.00 98 LEU B CA 1
ATOM 2761 C CA B LEU B 1 106 ? 38.121 -17.744 30.838 0.33 20.21 98 LEU B CA 1
ATOM 2762 C C . LEU B 1 106 ? 37.894 -17.856 32.342 1.00 19.79 98 LEU B C 1
ATOM 2763 O O . LEU B 1 106 ? 38.830 -17.734 33.134 1.00 21.04 98 LEU B O 1
ATOM 2772 N N . ALA B 1 107 ? 36.637 -18.085 32.719 1.00 15.88 99 ALA B N 1
ATOM 2773 C CA . ALA B 1 107 ? 36.257 -18.219 34.115 1.00 15.54 99 ALA B CA 1
ATOM 2774 C C . ALA B 1 107 ? 37.022 -19.357 34.773 1.00 18.52 99 ALA B C 1
ATOM 2775 O O . ALA B 1 107 ? 37.524 -19.211 35.882 1.00 18.99 99 ALA B O 1
ATOM 2777 N N . ARG B 1 108 ? 37.119 -20.487 34.080 1.00 18.95 100 ARG B N 1
ATOM 2778 C CA . ARG B 1 108 ? 37.820 -21.641 34.631 1.00 21.63 100 ARG B CA 1
ATOM 2779 C C . ARG B 1 108 ? 39.305 -21.339 34.832 1.00 22.67 100 ARG B C 1
ATOM 2780 O O . ARG B 1 108 ? 39.902 -21.781 35.811 1.00 22.59 100 ARG B O 1
ATOM 2788 N N . GLU B 1 109 ? 39.885 -20.552 33.926 1.00 24.76 101 GLU B N 1
ATOM 2789 C CA . GLU B 1 109 ? 41.283 -20.145 34.049 1.00 25.02 101 GLU B CA 1
ATOM 2790 C C . GLU B 1 109 ? 41.472 -19.215 35.242 1.00 23.94 101 GLU B C 1
ATOM 2791 O O . GLU B 1 109 ? 42.427 -19.355 36.005 1.00 27.32 101 GLU B O 1
ATOM 2793 N N . GLY B 1 110 ? 40.561 -18.260 35.400 1.00 23.49 102 GLY B N 1
ATOM 2794 C CA . GLY B 1 110 ? 40.643 -17.326 36.505 1.00 18.18 102 GLY B CA 1
ATOM 2795 C C . GLY B 1 110 ? 40.437 -17.982 37.859 1.00 22.44 102 GLY B C 1
ATOM 2796 O O . GLY B 1 110 ? 41.108 -17.633 38.830 1.00 22.96 102 GLY B O 1
ATOM 2797 N N . LEU B 1 111 ? 39.514 -18.941 37.929 1.00 18.09 103 LEU B N 1
ATOM 2798 C CA . LEU B 1 111 ? 39.223 -19.627 39.185 1.00 22.58 103 LEU B CA 1
ATOM 2799 C C . LEU B 1 111 ? 40.457 -20.348 39.745 1.00 25.67 103 LEU B C 1
ATOM 2800 O O . LEU B 1 111 ? 40.596 -20.493 40.959 1.00 26.44 103 LEU B O 1
ATOM 2805 N N . LYS B 1 112 ? 41.353 -20.786 38.861 1.00 25.90 104 LYS B N 1
ATOM 2806 C CA . LYS B 1 112 ? 42.575 -21.480 39.279 1.00 28.21 104 LYS B CA 1
ATOM 2807 C C . LYS B 1 112 ? 43.506 -20.583 40.091 1.00 29.05 104 LYS B C 1
ATOM 2808 O O . LYS B 1 112 ? 44.379 -21.067 40.817 1.00 28.81 104 LYS B O 1
ATOM 2814 N N . LYS B 1 113 ? 43.329 -19.276 39.948 1.00 26.60 105 LYS B N 1
ATOM 2815 C CA . LYS B 1 113 ? 44.186 -18.309 40.622 1.00 29.03 105 LYS B CA 1
ATOM 2816 C C . LYS B 1 113 ? 43.871 -18.156 42.112 1.00 31.31 105 LYS B C 1
ATOM 2817 O O . LYS B 1 113 ? 44.678 -17.606 42.862 1.00 32.63 105 LYS B O 1
ATOM 2823 N N . PHE B 1 114 ? 42.708 -18.641 42.546 1.00 28.93 106 PHE B N 1
ATOM 2824 C CA . PHE B 1 114 ? 42.331 -18.520 43.953 1.00 29.44 106 PHE B CA 1
ATOM 2825 C C . PHE B 1 114 ? 42.919 -19.644 44.790 1.00 34.09 106 PHE B C 1
ATOM 2826 O O . PHE B 1 114 ? 43.179 -20.737 44.285 1.00 35.57 106 PHE B O 1
ATOM 2834 N N . ALA B 1 115 ? 43.117 -19.366 46.076 1.00 36.34 107 ALA B N 1
ATOM 2835 C CA . ALA B 1 115 ? 43.566 -20.377 47.026 1.00 38.04 107 ALA B CA 1
ATOM 2836 C C . ALA B 1 115 ? 42.562 -21.525 47.071 1.00 39.10 107 ALA B C 1
ATOM 2837 O O . ALA B 1 115 ? 41.375 -21.316 46.819 1.00 38.26 107 ALA B O 1
ATOM 2839 N N . PRO B 1 116 ? 43.036 -22.743 47.374 1.00 41.09 108 PRO B N 1
ATOM 2840 C CA . PRO B 1 116 ? 42.162 -23.920 47.481 1.00 42.31 108 PRO B CA 1
ATOM 2841 C C . PRO B 1 116 ? 40.972 -23.722 48.422 1.00 43.24 108 PRO B C 1
ATOM 2842 O O . PRO B 1 116 ? 41.070 -22.968 49.392 1.00 44.30 108 PRO B O 1
ATOM 2846 N N . ASP B 1 117 ? 39.866 -24.399 48.121 1.00 43.28 109 ASP B N 1
ATOM 2847 C CA . ASP B 1 117 ? 38.658 -24.340 48.939 1.00 45.23 109 ASP B CA 1
ATOM 2848 C C . ASP B 1 117 ? 38.122 -22.921 49.076 1.00 42.18 109 ASP B C 1
ATOM 2849 O O . ASP B 1 117 ? 37.560 -22.561 50.110 1.00 43.23 109 ASP B O 1
ATOM 2854 N N . THR B 1 118 ? 38.295 -22.114 48.035 1.00 39.14 110 THR B N 1
ATOM 2855 C CA . THR B 1 118 ? 37.761 -20.759 48.046 1.00 35.60 110 THR B CA 1
ATOM 2856 C C . THR B 1 118 ? 36.512 -20.636 47.189 1.00 34.23 110 THR B C 1
ATOM 2857 O O . THR B 1 118 ? 36.528 -20.917 45.991 1.00 34.09 110 THR B O 1
ATOM 2861 N N . ASP B 1 119 ? 35.427 -20.208 47.819 1.00 32.57 111 ASP B N 1
ATOM 2862 C CA . ASP B 1 119 ? 34.173 -20.012 47.120 1.00 29.57 111 ASP B CA 1
ATOM 2863 C C . ASP B 1 119 ? 34.202 -18.666 46.401 1.00 28.24 111 ASP B C 1
ATOM 2864 O O . ASP B 1 119 ? 34.636 -17.659 46.960 1.00 28.28 111 ASP B O 1
ATOM 2869 N N . VAL B 1 120 ? 33.751 -18.663 45.150 1.00 26.50 112 VAL B N 1
ATOM 2870 C CA . VAL B 1 120 ? 33.897 -17.505 44.280 1.00 22.83 112 VAL B CA 1
ATOM 2871 C C . VAL B 1 120 ? 32.587 -17.120 43.601 1.00 21.72 112 VAL B C 1
ATOM 2872 O O . VAL B 1 120 ? 31.828 -17.988 43.171 1.00 20.52 112 VAL B O 1
ATOM 2876 N N . TYR B 1 121 ? 32.324 -15.815 43.521 1.00 21.39 113 TYR B N 1
ATOM 2877 C CA . TYR B 1 121 ? 31.202 -15.297 42.746 1.00 21.26 113 TYR B CA 1
ATOM 2878 C C . TYR B 1 121 ? 31.755 -14.885 41.384 1.00 20.45 113 TYR B C 1
ATOM 2879 O O . TYR B 1 121 ? 32.696 -14.088 41.299 1.00 22.79 113 TYR B O 1
ATOM 2888 N N . ILE B 1 122 ? 31.167 -15.427 40.326 1.00 16.82 114 ILE B N 1
ATOM 2889 C CA . ILE B 1 122 ? 31.678 -15.267 38.971 1.00 15.78 114 ILE B CA 1
ATOM 2890 C C . ILE B 1 122 ? 30.802 -14.304 38.190 1.00 17.24 114 ILE B C 1
ATOM 2891 O O . ILE B 1 122 ? 29.653 -14.630 37.876 1.00 19.12 114 ILE B O 1
ATOM 2896 N N . ARG B 1 123 ? 31.332 -13.126 37.862 1.00 14.94 115 ARG B N 1
ATOM 2897 C CA . ARG B 1 123 ? 30.510 -12.125 37.181 1.00 15.20 115 ARG B CA 1
ATOM 2898 C C . ARG B 1 123 ? 31.083 -11.627 35.858 1.00 15.78 115 ARG B C 1
ATOM 2899 O O . ARG B 1 123 ? 31.946 -10.748 35.834 1.00 16.33 115 ARG B O 1
ATOM 2907 N N . PRO B 1 124 ? 30.584 -12.182 34.747 1.00 14.76 116 PRO B N 1
ATOM 2908 C CA . PRO B 1 124 ? 30.860 -11.636 33.419 1.00 15.96 116 PRO B CA 1
ATOM 2909 C C . PRO B 1 124 ? 30.091 -10.331 33.233 1.00 15.28 116 PRO B C 1
ATOM 2910 O O . PRO B 1 124 ? 28.982 -10.212 33.756 1.00 12.75 116 PRO B O 1
ATOM 2914 N N . MET B 1 125 ? 30.676 -9.367 32.526 1.00 16.13 117 MET B N 1
ATOM 2915 C CA . MET B 1 125 ? 30.044 -8.063 32.331 1.00 17.40 117 MET B CA 1
ATOM 2916 C C . MET B 1 125 ? 30.284 -7.522 30.919 1.00 18.81 117 MET B C 1
ATOM 2917 O O . MET B 1 125 ? 31.398 -7.594 30.401 1.00 19.84 117 MET B O 1
ATOM 2922 N N . TYR B 1 126 ? 29.224 -7.001 30.303 1.00 17.04 118 TYR B N 1
ATOM 2923 C CA . TYR B 1 126 ? 29.304 -6.332 29.003 1.00 17.97 118 TYR B CA 1
ATOM 2924 C C . TYR B 1 126 ? 28.770 -4.907 29.121 1.00 17.92 118 TYR B C 1
ATOM 2925 O O . TYR B 1 126 ? 27.813 -4.668 29.853 1.00 18.40 118 TYR B O 1
ATOM 2934 N N . TRP B 1 127 ? 29.351 -3.977 28.369 1.00 19.10 119 TRP B N 1
ATOM 2935 C CA . TRP B 1 127 ? 28.880 -2.593 28.369 1.00 17.09 119 TRP B CA 1
ATOM 2936 C C . TRP B 1 127 ? 29.360 -1.846 27.133 1.00 19.81 119 TRP B C 1
ATOM 2937 O O . TRP B 1 127 ? 30.287 -2.288 26.450 1.00 20.40 119 TRP B O 1
ATOM 2948 N N . ALA B 1 128 ? 28.719 -0.717 26.840 1.00 18.16 120 ALA B N 1
ATOM 2949 C CA . ALA B 1 128 ? 29.140 0.116 25.721 1.00 16.85 120 ALA B CA 1
ATOM 2950 C C . ALA B 1 128 ? 30.064 1.234 26.183 1.00 17.67 120 ALA B C 1
ATOM 2951 O O . ALA B 1 128 ? 29.773 1.940 27.156 1.00 14.73 120 ALA B O 1
ATOM 2953 N N . GLU B 1 129 ? 31.176 1.393 25.476 1.00 18.36 121 GLU B N 1
ATOM 2954 C CA . GLU B 1 129 ? 32.103 2.482 25.753 1.00 17.78 121 GLU B CA 1
ATOM 2955 C C . GLU B 1 129 ? 31.652 3.767 25.072 1.00 18.68 121 GLU B C 1
ATOM 2956 O O . GLU B 1 129 ? 31.852 4.867 25.596 1.00 18.33 121 GLU B O 1
ATOM 2962 N N . GLU B 1 130 ? 31.022 3.629 23.911 1.00 20.93 122 GLU B N 1
ATOM 2963 C CA . GLU B 1 130 ? 30.568 4.797 23.162 1.00 25.21 122 GLU B CA 1
ATOM 2964 C C . GLU B 1 130 ? 29.077 4.744 22.875 1.00 24.61 122 GLU B C 1
ATOM 2965 O O . GLU B 1 130 ? 28.468 3.673 22.887 1.00 24.42 122 GLU B O 1
ATOM 2971 N N . GLY B 1 131 ? 28.498 5.911 22.618 1.00 24.64 123 GLY B N 1
ATOM 2972 C CA . GLY B 1 131 ? 27.132 6.003 22.141 1.00 28.37 123 GLY B CA 1
ATOM 2973 C C . GLY B 1 131 ? 27.169 6.264 20.649 1.00 30.08 123 GLY B C 1
ATOM 2974 O O . GLY B 1 131 ? 28.215 6.654 20.118 1.00 27.69 123 GLY B O 1
ATOM 2975 N N . ASP B 1 132 ? 26.048 6.055 19.963 1.00 29.83 124 ASP B N 1
ATOM 2976 C CA . ASP B 1 132 ? 26.002 6.348 18.534 1.00 32.03 124 ASP B CA 1
ATOM 2977 C C . ASP B 1 132 ? 25.732 7.834 18.321 1.00 32.98 124 ASP B C 1
ATOM 2978 O O . ASP B 1 132 ? 25.964 8.645 19.220 1.00 33.79 124 ASP B O 1
ATOM 2983 N N . ALA B 1 133 ? 25.217 8.183 17.146 1.00 35.27 125 ALA B N 1
ATOM 2984 C CA . ALA B 1 133 ? 24.968 9.580 16.793 1.00 34.84 125 ALA B CA 1
ATOM 2985 C C . ALA B 1 133 ? 24.045 10.280 17.783 1.00 34.82 125 ALA B C 1
ATOM 2986 O O . ALA B 1 133 ? 24.099 11.500 17.941 1.00 37.58 125 ALA B O 1
ATOM 2988 N N . SER B 1 134 ? 23.196 9.504 18.446 1.00 33.50 126 SER B N 1
ATOM 2989 C CA . SER B 1 134 ? 22.222 10.050 19.383 1.00 34.70 126 SER B CA 1
ATOM 2990 C C . SER B 1 134 ? 22.815 10.302 20.764 1.00 35.43 126 SER B C 1
ATOM 2991 O O . SER B 1 134 ? 22.139 10.848 21.638 1.00 35.97 126 SER B O 1
ATOM 2994 N N . THR B 1 135 ? 24.068 9.887 20.946 1.00 36.41 127 THR B N 1
ATOM 2995 C CA . THR B 1 135 ? 24.772 9.907 22.235 1.00 36.25 127 THR B CA 1
ATOM 2996 C C . THR B 1 135 ? 24.185 8.933 23.259 1.00 35.05 127 THR B C 1
ATOM 2997 O O . THR B 1 135 ? 24.921 8.153 23.868 1.00 35.41 127 THR B O 1
ATOM 3001 N N . VAL B 1 136 ? 22.872 8.969 23.459 1.00 32.27 128 VAL B N 1
ATOM 3002 C CA . VAL B 1 136 ? 22.248 8.122 24.471 1.00 28.06 128 VAL B CA 1
ATOM 3003 C C . VAL B 1 136 ? 22.270 6.626 24.106 1.00 29.11 128 VAL B C 1
ATOM 3004 O O . VAL B 1 136 ? 22.607 5.786 24.945 1.00 30.30 128 VAL B O 1
ATOM 3008 N N . ALA B 1 137 ? 21.935 6.286 22.864 1.00 25.94 129 ALA B N 1
ATOM 3009 C CA . ALA B 1 137 ? 21.917 4.876 22.460 1.00 23.87 129 ALA B CA 1
ATOM 3010 C C . ALA B 1 137 ? 23.336 4.344 22.304 1.00 24.28 129 ALA B C 1
ATOM 3011 O O . ALA B 1 137 ? 24.186 5.004 21.702 1.00 25.13 129 ALA B O 1
ATOM 3013 N N . PRO B 1 138 ? 23.595 3.140 22.840 1.00 20.89 130 PRO B N 1
ATOM 3014 C CA . PRO B 1 138 ? 24.937 2.553 22.799 1.00 19.50 130 PRO B CA 1
ATOM 3015 C C . PRO B 1 138 ? 25.392 2.239 21.377 1.00 19.28 130 PRO B C 1
ATOM 3016 O O . PRO B 1 138 ? 24.585 1.822 20.550 1.00 18.95 130 PRO B O 1
ATOM 3020 N N . LEU B 1 139 ? 26.672 2.463 21.096 1.00 20.13 131 LEU B N 1
ATOM 3021 C CA . LEU B 1 139 ? 27.254 2.032 19.834 1.00 21.70 131 LEU B CA 1
ATOM 3022 C C . LEU B 1 139 ? 27.680 0.577 19.985 1.00 20.53 131 LEU B C 1
ATOM 3023 O O . LEU B 1 139 ? 28.651 0.281 20.684 1.00 21.40 131 LEU B O 1
ATOM 3028 N N . ALA B 1 140 ? 26.950 -0.323 19.332 1.00 19.47 132 ALA B N 1
ATOM 3029 C CA . ALA B 1 140 ? 27.134 -1.758 19.525 1.00 20.84 132 ALA B CA 1
ATOM 3030 C C . ALA B 1 140 ? 28.584 -2.192 19.319 1.00 21.61 132 ALA B C 1
ATOM 3031 O O . ALA B 1 140 ? 29.083 -3.059 20.038 1.00 21.28 132 ALA B O 1
ATOM 3033 N N . SER B 1 141 ? 29.265 -1.582 18.352 1.00 22.69 133 SER B N 1
ATOM 3034 C CA . SER B 1 141 ? 30.649 -1.951 18.065 1.00 25.04 133 SER B CA 1
ATOM 3035 C C . SER B 1 141 ? 31.608 -1.565 19.192 1.00 24.04 133 SER B C 1
ATOM 3036 O O . SER B 1 141 ? 32.732 -2.054 19.239 1.00 24.39 133 SER B O 1
ATOM 3039 N N . SER B 1 142 ? 31.158 -0.709 20.107 1.00 21.69 134 SER B N 1
ATOM 3040 C CA . SER B 1 142 ? 32.006 -0.248 21.206 1.00 19.51 134 SER B CA 1
ATOM 3041 C C . SER B 1 142 ? 31.813 -1.097 22.453 1.00 19.93 134 SER B C 1
ATOM 3042 O O . SER B 1 142 ? 32.198 -0.689 23.552 1.00 17.99 134 SER B O 1
ATOM 3045 N N . THR B 1 143 ? 31.172 -2.251 22.287 1.00 21.35 135 THR B N 1
ATOM 3046 C CA . THR B 1 143 ? 30.964 -3.177 23.395 1.00 20.43 135 THR B CA 1
ATOM 3047 C C . THR B 1 143 ? 32.303 -3.697 23.917 1.00 20.81 135 THR B C 1
ATOM 3048 O O . THR B 1 143 ? 33.153 -4.129 23.141 1.00 21.49 135 THR B O 1
ATOM 3052 N N . ASP B 1 144 ? 32.489 -3.652 25.231 1.00 20.45 136 ASP B N 1
ATOM 3053 C CA . ASP B 1 144 ? 33.690 -4.201 25.845 1.00 19.72 136 ASP B CA 1
ATOM 3054 C C . ASP B 1 144 ? 33.279 -5.212 26.904 1.00 20.91 136 ASP B C 1
ATOM 3055 O O . ASP B 1 144 ? 32.093 -5.319 27.249 1.00 17.50 136 ASP B O 1
ATOM 3060 N N . PHE B 1 145 ? 34.259 -5.959 27.405 1.00 20.83 137 PHE B N 1
ATOM 3061 C CA . PHE B 1 145 ? 33.989 -7.065 28.315 1.00 19.33 137 PHE B CA 1
ATOM 3062 C C . PHE B 1 145 ? 34.909 -7.027 29.527 1.00 20.76 137 PHE B C 1
ATOM 3063 O O . PHE B 1 145 ? 36.046 -6.567 29.443 1.00 21.44 137 PHE B O 1
ATOM 3071 N N . ALA B 1 146 ? 34.404 -7.510 30.655 1.00 21.43 138 ALA B N 1
ATOM 3072 C CA . ALA B 1 146 ? 35.230 -7.747 31.832 1.00 19.87 138 ALA B CA 1
ATOM 3073 C C . ALA B 1 146 ? 34.660 -8.906 32.633 1.00 20.46 138 ALA B C 1
ATOM 3074 O O . ALA B 1 146 ? 33.447 -9.073 32.727 1.00 20.93 138 ALA B O 1
ATOM 3076 N N . LEU B 1 147 ? 35.545 -9.717 33.194 1.00 22.58 139 LEU B N 1
ATOM 3077 C CA . LEU B 1 147 ? 35.130 -10.845 34.011 1.00 19.27 139 LEU B CA 1
ATOM 3078 C C . LEU B 1 147 ? 35.693 -10.683 35.413 1.00 20.56 139 LEU B C 1
ATOM 3079 O O . LEU B 1 147 ? 36.903 -10.758 35.621 1.00 19.04 139 LEU B O 1
ATOM 3084 N N . CYS B 1 148 ? 34.813 -10.421 36.370 1.00 19.18 140 CYS B N 1
ATOM 3085 C CA . CYS B 1 148 ? 35.250 -10.175 37.733 1.00 17.61 140 CYS B CA 1
ATOM 3086 C C . CYS B 1 148 ? 34.940 -11.374 38.614 1.00 20.29 140 CYS B C 1
ATOM 3087 O O . CYS B 1 148 ? 33.790 -11.813 38.706 1.00 20.29 140 CYS B O 1
ATOM 3090 N N . LEU B 1 149 ? 35.975 -11.913 39.247 1.00 23.31 141 LEU B N 1
ATOM 3091 C CA . LEU B 1 149 ? 35.815 -13.032 40.163 1.00 22.69 141 LEU B CA 1
ATOM 3092 C C . LEU B 1 149 ? 36.044 -12.552 41.589 1.00 25.39 141 LEU B C 1
ATOM 3093 O O . LEU B 1 149 ? 37.119 -12.041 41.915 1.00 24.81 141 LEU B O 1
ATOM 3098 N N . GLU B 1 150 ? 35.040 -12.728 42.443 1.00 24.61 142 GLU B N 1
ATOM 3099 C CA . GLU B 1 150 ? 35.155 -12.294 43.828 1.00 25.61 142 GLU B CA 1
ATOM 3100 C C . GLU B 1 150 ? 35.034 -13.474 44.769 1.00 28.03 142 GLU B C 1
ATOM 3101 O O . GLU B 1 150 ? 34.063 -14.229 44.710 1.00 27.24 142 GLU B O 1
ATOM 3107 N N . ALA B 1 151 ? 36.017 -13.621 45.648 1.00 29.90 143 ALA B N 1
ATOM 3108 C CA . ALA B 1 151 ? 35.968 -14.649 46.673 1.00 31.66 143 ALA B CA 1
ATOM 3109 C C . ALA B 1 151 ? 34.901 -14.271 47.685 1.00 35.41 143 ALA B C 1
ATOM 3110 O O . ALA B 1 151 ? 35.079 -13.344 48.472 1.00 37.41 143 ALA B O 1
ATOM 3112 N N . ILE B 1 152 ? 33.784 -14.987 47.644 1.00 39.58 144 ILE B N 1
ATOM 3113 C CA . ILE B 1 152 ? 32.698 -14.787 48.592 1.00 39.69 144 ILE B CA 1
ATOM 3114 C C . ILE B 1 152 ? 32.342 -16.137 49.184 1.00 41.94 144 ILE B C 1
ATOM 3115 O O . ILE B 1 152 ? 31.900 -17.031 48.463 1.00 42.27 144 ILE B O 1
ATOM 3120 N N . PRO B 1 153 ? 32.550 -16.297 50.499 1.00 44.54 145 PRO B N 1
ATOM 3121 C CA . PRO B 1 153 ? 32.294 -17.583 51.155 1.00 46.79 145 PRO B CA 1
ATOM 3122 C C . PRO B 1 153 ? 30.846 -18.051 50.996 1.00 45.18 145 PRO B C 1
ATOM 3123 O O . PRO B 1 153 ? 29.908 -17.258 51.113 1.00 42.84 145 PRO B O 1
ATOM 3127 N N . MET B 1 154 ? 30.696 -19.337 50.697 1.00 46.14 146 MET B N 1
ATOM 3128 C CA . MET B 1 154 ? 29.398 -19.988 50.551 1.00 47.18 146 MET B CA 1
ATOM 3129 C C . MET B 1 154 ? 28.922 -20.419 51.926 1.00 49.49 146 MET B C 1
ATOM 3130 O O . MET B 1 154 ? 29.448 -21.383 52.486 1.00 53.22 146 MET B O 1
ATOM 3135 N N . VAL B 1 155 ? 27.933 -19.727 52.480 1.00 47.56 147 VAL B N 1
ATOM 3136 C CA . VAL B 1 155 ? 27.518 -20.037 53.843 1.00 47.95 147 VAL B CA 1
ATOM 3137 C C . VAL B 1 155 ? 26.232 -20.854 53.880 1.00 44.25 147 VAL B C 1
ATOM 3138 O O . VAL B 1 155 ? 25.320 -20.640 53.084 1.00 39.77 147 VAL B O 1
ATOM 3140 N N . GLU B 1 156 ? 26.182 -21.805 54.809 1.00 44.81 148 GLU B N 1
ATOM 3141 C CA . GLU B 1 156 ? 24.984 -22.602 55.023 1.00 43.54 148 GLU B CA 1
ATOM 3142 C C . GLU B 1 156 ? 23.913 -21.680 55.575 1.00 41.33 148 GLU B C 1
ATOM 3143 O O . GLU B 1 156 ? 24.059 -21.149 56.674 1.00 44.16 148 GLU B O 1
ATOM 3145 N N . PRO B 1 157 ? 22.841 -21.471 54.800 1.00 36.98 149 PRO B N 1
ATOM 3146 C CA . PRO B 1 157 ? 21.838 -20.455 55.122 1.00 35.73 149 PRO B CA 1
ATOM 3147 C C . PRO B 1 157 ? 20.973 -20.798 56.327 1.00 30.91 149 PRO B C 1
ATOM 3148 O O . PRO B 1 157 ? 20.522 -21.931 56.469 1.00 31.45 149 PRO B O 1
ATOM 3152 N N . LYS B 1 158 ? 20.733 -19.805 57.175 1.00 26.27 150 LYS B N 1
ATOM 3153 C CA . LYS B 1 158 ? 19.788 -19.947 58.265 1.00 26.74 150 LYS B CA 1
ATOM 3154 C C . LYS B 1 158 ? 18.427 -19.457 57.783 1.00 27.49 150 LYS B C 1
ATOM 3155 O O . LYS B 1 158 ? 17.416 -19.623 58.463 1.00 31.38 150 LYS B O 1
ATOM 3157 N N . GLY B 1 159 ? 18.411 -18.854 56.597 1.00 24.58 151 GLY B N 1
ATOM 3158 C CA . GLY B 1 159 ? 17.186 -18.330 56.019 1.00 24.66 151 GLY B CA 1
ATOM 3159 C C . GLY B 1 159 ? 17.002 -16.845 56.285 1.00 23.19 151 GLY B C 1
ATOM 3160 O O . GLY B 1 159 ? 17.636 -16.292 57.181 1.00 24.22 151 GLY B O 1
ATOM 3161 N N . PHE B 1 160 ? 16.135 -16.201 55.507 1.00 20.27 152 PHE B N 1
ATOM 3162 C CA . PHE B 1 160 ? 15.870 -14.774 55.682 1.00 22.05 152 PHE B CA 1
ATOM 3163 C C . PHE B 1 160 ? 14.366 -14.505 55.702 1.00 22.15 152 PHE B C 1
ATOM 3164 O O . PHE B 1 160 ? 13.568 -15.373 55.350 1.00 23.26 152 PHE B O 1
ATOM 3172 N N . THR B 1 161 ? 13.988 -13.305 56.131 1.00 20.91 153 THR B N 1
ATOM 3173 C CA . THR B 1 161 ? 12.583 -12.938 56.254 1.00 19.61 153 THR B CA 1
ATOM 3174 C C . THR B 1 161 ? 12.139 -12.017 55.127 1.00 18.17 153 THR B C 1
ATOM 3175 O O . THR B 1 161 ? 12.951 -11.313 54.524 1.00 14.57 153 THR B O 1
ATOM 3179 N N . ILE B 1 162 ? 10.841 -12.018 54.853 1.00 16.15 154 ILE B N 1
ATOM 3180 C CA . ILE B 1 162 ? 10.289 -11.173 53.804 1.00 17.07 154 ILE B CA 1
ATOM 3181 C C . ILE B 1 162 ? 9.091 -10.365 54.296 1.00 15.98 154 ILE B C 1
ATOM 3182 O O . ILE B 1 162 ? 8.461 -10.703 55.296 1.00 16.03 154 ILE B O 1
ATOM 3187 N N . THR B 1 163 ? 8.809 -9.277 53.593 1.00 15.87 155 THR B N 1
ATOM 3188 C CA . THR B 1 163 ? 7.599 -8.493 53.815 1.00 17.54 155 THR B CA 1
ATOM 3189 C C . THR B 1 163 ? 7.112 -8.013 52.452 1.00 16.71 155 THR B C 1
ATOM 3190 O O . THR B 1 163 ? 7.731 -8.315 51.433 1.00 17.47 155 THR B O 1
ATOM 3194 N N . THR B 1 164 ? 6.009 -7.277 52.413 1.00 18.15 156 THR B N 1
ATOM 3195 C CA . THR B 1 164 ? 5.555 -6.730 51.142 1.00 17.17 156 THR B CA 1
ATOM 3196 C C . THR B 1 164 ? 6.278 -5.420 50.849 1.00 16.57 156 THR B C 1
ATOM 3197 O O . THR B 1 164 ? 6.876 -4.819 51.741 1.00 16.25 156 THR B O 1
ATOM 3201 N N . THR B 1 165 ? 6.223 -4.979 49.598 1.00 17.34 157 THR B N 1
ATOM 3202 C CA . THR B 1 165 ? 6.806 -3.694 49.223 1.00 16.70 157 THR B CA 1
ATOM 3203 C C . THR B 1 165 ? 5.848 -2.905 48.342 1.00 17.77 157 THR B C 1
ATOM 3204 O O . THR B 1 165 ? 5.033 -3.483 47.624 1.00 20.36 157 THR B O 1
ATOM 3208 N N . SER B 1 166 ? 5.938 -1.582 48.411 1.00 16.10 158 SER B N 1
ATOM 3209 C CA . SER B 1 166 ? 5.079 -0.722 47.609 1.00 18.28 158 SER B CA 1
ATOM 3210 C C . SER B 1 166 ? 5.545 -0.643 46.159 1.00 19.49 158 SER B C 1
ATOM 3211 O O . SER B 1 166 ? 4.790 -0.232 45.281 1.00 21.46 158 SER B O 1
ATOM 3214 N N . PHE B 1 167 ? 6.779 -1.060 45.898 1.00 17.75 159 PHE B N 1
ATOM 3215 C CA . PHE B 1 167 ? 7.305 -0.978 44.545 1.00 12.93 159 PHE B CA 1
ATOM 3216 C C . PHE B 1 167 ? 7.018 -2.279 43.807 1.00 13.59 159 PHE B C 1
ATOM 3217 O O . PHE B 1 167 ? 6.779 -3.318 44.427 1.00 1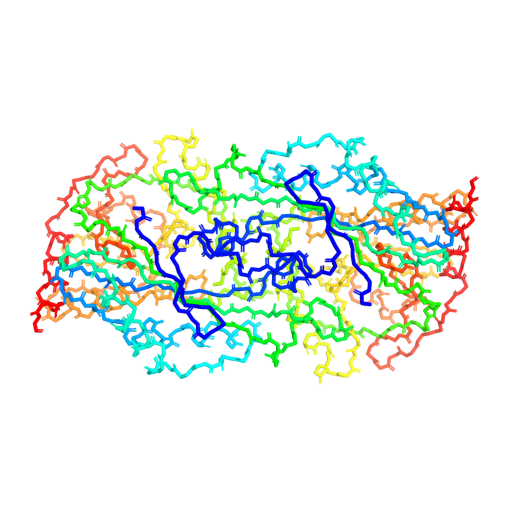2.53 159 PHE B O 1
ATOM 3225 N N . ARG B 1 168 ? 7.000 -2.200 42.480 1.00 13.11 160 ARG B N 1
ATOM 3226 C CA . ARG B 1 168 ? 6.611 -3.327 41.647 1.00 15.05 160 ARG B CA 1
ATOM 3227 C C . ARG B 1 168 ? 7.667 -3.679 40.614 1.00 16.25 160 ARG B C 1
ATOM 3228 O O . ARG B 1 168 ? 8.562 -2.878 40.327 1.00 17.45 160 ARG B O 1
ATOM 3236 N N . ARG B 1 169 ? 7.547 -4.873 40.044 1.00 10.90 161 ARG B N 1
ATOM 3237 C CA . ARG B 1 169 ? 8.341 -5.230 38.881 1.00 18.50 161 ARG B CA 1
ATOM 3238 C C . ARG B 1 169 ? 8.003 -4.290 37.731 1.00 19.56 161 ARG B C 1
ATOM 3239 O O . ARG B 1 169 ? 6.831 -3.979 37.511 1.00 17.27 161 ARG B O 1
ATOM 3247 N N . PRO B 1 170 ? 9.021 -3.847 36.978 1.00 19.13 162 PRO B N 1
ATOM 3248 C CA . PRO B 1 170 ? 8.708 -3.154 35.725 1.00 19.60 162 PRO B CA 1
ATOM 3249 C C . PRO B 1 170 ? 8.245 -4.169 34.684 1.00 18.62 162 PRO B C 1
ATOM 3250 O O . PRO B 1 170 ? 8.138 -5.355 35.000 1.00 17.79 162 PRO B O 1
ATOM 3254 N N . TYR B 1 171 ? 7.957 -3.719 33.469 1.00 17.09 163 TYR B N 1
ATOM 3255 C CA . TYR B 1 171 ? 7.600 -4.648 32.403 1.00 16.48 163 TYR B CA 1
ATOM 3256 C C . TYR B 1 171 ? 8.171 -4.150 31.077 1.00 17.94 163 TYR B C 1
ATOM 3257 O O . TYR B 1 171 ? 8.624 -3.009 30.988 1.00 17.06 163 TYR B O 1
ATOM 3266 N N . LEU B 1 172 ? 8.162 -5.014 30.063 1.00 17.56 164 LEU B N 1
ATOM 3267 C CA . LEU B 1 172 ? 8.891 -4.763 28.820 1.00 18.22 164 LEU B CA 1
ATOM 3268 C C . LEU B 1 172 ? 8.529 -3.427 28.159 1.00 17.29 164 LEU B C 1
ATOM 3269 O O . LEU B 1 172 ? 9.377 -2.763 27.551 1.00 16.74 164 LEU B O 1
ATOM 3274 N N . GLU B 1 173 ? 7.270 -3.030 28.291 1.00 14.32 165 GLU B N 1
ATOM 3275 C CA . GLU B 1 173 ? 6.802 -1.797 27.672 1.00 17.11 165 GLU B CA 1
ATOM 3276 C C . GLU B 1 173 ? 7.482 -0.553 28.236 1.00 13.80 165 GLU B C 1
ATOM 3277 O O . GLU B 1 173 ? 7.605 0.448 27.532 1.00 14.72 165 GLU B O 1
ATOM 3283 N N . VAL B 1 174 ? 7.933 -0.612 29.488 1.00 17.22 166 VAL B N 1
ATOM 3284 C CA . VAL B 1 174 ? 8.497 0.576 30.137 1.00 16.82 166 VAL B CA 1
ATOM 3285 C C . VAL B 1 174 ? 9.981 0.437 30.514 1.00 16.86 166 VAL B C 1
ATOM 3286 O O . VAL B 1 174 ? 10.645 1.440 30.771 1.00 18.00 166 VAL B O 1
ATOM 3290 N N . MET B 1 175 ? 10.491 -0.793 30.559 1.00 12.69 167 MET B N 1
ATOM 3291 C CA . MET B 1 175 ? 11.932 -1.040 30.745 1.00 15.98 167 MET B CA 1
ATOM 3292 C C . MET B 1 175 ? 12.372 -2.290 29.989 1.00 18.62 167 MET B C 1
ATOM 3293 O O . MET B 1 175 ? 11.576 -3.208 29.802 1.00 16.85 167 MET B O 1
ATOM 3298 N N . PRO B 1 176 ? 13.646 -2.329 29.553 1.00 19.86 168 PRO B N 1
ATOM 3299 C CA . PRO B 1 176 ? 14.212 -3.551 28.964 1.00 19.32 168 PRO B CA 1
ATOM 3300 C C . PRO B 1 176 ? 14.452 -4.622 30.034 1.00 18.82 168 PRO B C 1
ATOM 3301 O O . PRO B 1 176 ? 15.601 -4.886 30.390 1.00 21.00 168 PRO B O 1
ATOM 3305 N N . VAL B 1 177 ? 13.372 -5.219 30.535 1.00 18.15 169 VAL B N 1
ATOM 3306 C CA . VAL B 1 177 ? 13.430 -6.157 31.658 1.00 18.34 169 VAL B CA 1
ATOM 3307 C C . VAL B 1 177 ? 13.875 -7.569 31.280 1.00 18.25 169 VAL B C 1
ATOM 3308 O O . VAL B 1 177 ? 14.097 -8.404 32.157 1.00 17.78 169 VAL B O 1
ATOM 3312 N N . ASN B 1 178 ? 14.004 -7.837 29.984 1.00 20.02 170 ASN B N 1
ATOM 3313 C CA . ASN B 1 178 ? 14.407 -9.161 29.509 1.00 21.00 170 ASN B CA 1
ATOM 3314 C C . ASN B 1 178 ? 15.917 -9.368 29.531 1.00 24.26 170 ASN B C 1
ATOM 3315 O O . ASN B 1 178 ? 16.490 -9.970 28.627 1.00 26.14 170 ASN B O 1
ATOM 3320 N N . ALA B 1 179 ? 16.564 -8.831 30.553 1.00 27.19 171 ALA B N 1
ATOM 3321 C CA . ALA B 1 179 ? 18.008 -8.948 30.670 1.00 27.94 171 ALA B CA 1
ATOM 3322 C C . ALA B 1 179 ? 18.417 -8.896 32.127 1.00 29.60 171 ALA B C 1
ATOM 3323 O O . ALA B 1 179 ? 17.690 -8.368 32.964 1.00 34.10 171 ALA B O 1
ATOM 3349 N N . ALA B 1 181 ? 20.450 -6.929 33.856 1.00 17.80 173 ALA B N 1
ATOM 3350 C CA . ALA B 1 181 ? 21.129 -5.671 33.582 1.00 18.14 173 ALA B CA 1
ATOM 3351 C C . ALA B 1 181 ? 21.232 -4.793 34.828 1.00 18.16 173 ALA B C 1
ATOM 3352 O O . ALA B 1 181 ? 20.328 -4.773 35.661 1.00 20.47 173 ALA B O 1
ATOM 3354 N N . ALA B 1 182 ? 22.332 -4.058 34.939 1.00 16.21 174 ALA B N 1
ATOM 3355 C CA . ALA B 1 182 ? 22.564 -3.178 36.081 1.00 15.49 174 ALA B CA 1
ATOM 3356 C C . ALA B 1 182 ? 21.435 -2.164 36.296 1.00 15.96 174 ALA B C 1
ATOM 3357 O O . ALA B 1 182 ? 21.125 -1.825 37.434 1.00 14.57 174 ALA B O 1
ATOM 3359 N N . CYS B 1 183 ? 20.808 -1.708 35.211 1.00 17.68 175 CYS B N 1
ATOM 3360 C CA . CYS B 1 183 ? 19.816 -0.627 35.281 1.00 18.43 175 CYS B CA 1
ATOM 3361 C C . CYS B 1 183 ? 18.512 -1.034 35.975 1.00 17.82 175 CYS B C 1
ATOM 3362 O O . CYS B 1 183 ? 17.714 -0.181 36.368 1.00 14.03 175 CYS B O 1
ATOM 3365 N N . LEU B 1 184 ? 18.309 -2.336 36.129 1.00 17.55 176 LEU B N 1
ATOM 3366 C CA . LEU B 1 184 ? 17.080 -2.868 36.704 1.00 18.89 176 LEU B CA 1
ATOM 3367 C C . LEU B 1 184 ? 17.125 -2.969 38.225 1.00 21.00 176 LEU B C 1
ATOM 3368 O O . LEU B 1 184 ? 16.117 -3.299 38.858 1.00 23.47 176 LEU B O 1
ATOM 3373 N N . TYR B 1 185 ? 18.298 -2.756 38.813 1.00 16.72 177 TYR B N 1
ATOM 3374 C CA . TYR B 1 185 ? 18.452 -3.046 40.238 1.00 16.04 177 TYR B CA 1
ATOM 3375 C C . TYR B 1 185 ? 18.240 -1.887 41.230 1.00 16.49 177 TYR B C 1
ATOM 3376 O O . TYR B 1 185 ? 17.910 -2.152 42.388 1.00 14.94 177 TYR B O 1
ATOM 3385 N N . PRO B 1 186 ? 18.368 -0.613 40.793 1.00 13.90 178 PRO B N 1
ATOM 3386 C CA . PRO B 1 186 ? 18.004 0.422 41.773 1.00 15.84 178 PRO B CA 1
ATOM 3387 C C . PRO B 1 186 ? 16.543 0.343 42.239 1.00 15.06 178 PRO B C 1
ATOM 3388 O O . PRO B 1 186 ? 16.240 0.764 43.361 1.00 14.03 178 PRO B O 1
ATOM 3392 N N . ASN B 1 187 ? 15.660 -0.195 41.400 1.00 13.73 179 ASN B N 1
ATOM 3393 C CA . ASN B 1 187 ? 14.279 -0.454 41.814 1.00 15.76 179 ASN B CA 1
ATOM 3394 C C . ASN B 1 187 ? 14.238 -1.470 42.958 1.00 19.30 179 ASN B C 1
ATOM 3395 O O . ASN B 1 187 ? 13.577 -1.250 43.973 1.00 19.04 179 ASN B O 1
ATOM 3400 N N . ASN B 1 188 ? 14.957 -2.577 42.781 1.00 22.24 180 ASN B N 1
ATOM 3401 C CA . ASN B 1 188 ? 15.097 -3.600 43.818 1.00 23.33 180 ASN B CA 1
ATOM 3402 C C . ASN B 1 188 ? 15.709 -3.039 45.095 1.00 20.87 180 ASN B C 1
ATOM 3403 O O . ASN B 1 188 ? 15.363 -3.468 46.198 1.00 19.72 180 ASN B O 1
ATOM 3408 N N . ALA B 1 189 ? 16.620 -2.081 44.939 1.00 20.85 181 ALA B N 1
ATOM 3409 C CA . ALA B 1 189 ? 17.271 -1.442 46.080 1.00 20.71 181 ALA B CA 1
ATOM 3410 C C . ALA B 1 189 ? 16.210 -0.759 46.947 1.00 18.79 181 ALA B C 1
ATOM 3411 O O . ALA B 1 189 ? 16.238 -0.863 48.173 1.00 20.00 181 ALA B O 1
ATOM 3413 N N . ARG B 1 190 ? 15.275 -0.067 46.306 1.00 17.09 182 ARG B N 1
ATOM 3414 C CA . ARG B 1 190 ? 14.178 0.581 47.026 1.00 21.47 182 ARG B CA 1
ATOM 3415 C C . ARG B 1 190 ? 13.319 -0.438 47.771 1.00 17.24 182 ARG B C 1
ATOM 3416 O O . ARG B 1 190 ? 12.837 -0.183 48.871 1.00 16.87 182 ARG B O 1
ATOM 3424 N N . MET B 1 191 ? 13.140 -1.603 47.172 1.00 16.08 183 MET B N 1
ATOM 3425 C CA . MET B 1 191 ? 12.379 -2.661 47.819 1.00 15.51 183 MET B CA 1
ATOM 3426 C C . MET B 1 191 ? 13.070 -3.138 49.088 1.00 17.23 183 MET B C 1
ATOM 3427 O O . MET B 1 191 ? 12.434 -3.312 50.129 1.00 17.80 183 MET B O 1
ATOM 3432 N N . LEU B 1 192 ? 14.381 -3.337 48.996 1.00 19.29 184 LEU B N 1
ATOM 3433 C CA . LEU B 1 192 ? 15.160 -3.809 50.132 1.00 18.78 184 LEU B CA 1
ATOM 3434 C C . LEU B 1 192 ? 15.184 -2.778 51.247 1.00 18.97 184 LEU B C 1
ATOM 3435 O O . LEU B 1 192 ? 15.042 -3.120 52.426 1.00 17.14 184 LEU B O 1
ATOM 3440 N N . ARG B 1 193 ? 15.339 -1.514 50.863 1.00 20.35 185 ARG B N 1
ATOM 3441 C CA . ARG B 1 193 ? 15.329 -0.414 51.816 1.00 18.61 185 ARG B CA 1
ATOM 3442 C C . ARG B 1 193 ? 14.016 -0.400 52.580 1.00 20.59 185 ARG B C 1
ATOM 3443 O O . ARG B 1 193 ? 13.992 -0.262 53.803 1.00 23.26 185 ARG B O 1
ATOM 3445 N N . GLU B 1 194 ? 12.923 -0.559 51.841 1.00 19.13 186 GLU B N 1
ATOM 3446 C CA . GLU B 1 194 ? 11.590 -0.563 52.420 1.00 22.17 186 GLU B CA 1
ATOM 3447 C C . GLU B 1 194 ? 11.430 -1.774 53.355 1.00 22.53 186 GLU B C 1
ATOM 3448 O O . GLU B 1 194 ? 10.860 -1.661 54.439 1.00 21.05 186 GLU B O 1
ATOM 3454 N N . ALA B 1 195 ? 11.939 -2.931 52.935 1.00 21.71 187 ALA B N 1
ATOM 3455 C CA . ALA B 1 195 ? 11.880 -4.135 53.764 1.00 19.88 187 ALA B CA 1
ATOM 3456 C C . ALA B 1 195 ? 12.657 -3.928 55.069 1.00 20.47 187 ALA B C 1
ATOM 3457 O O . ALA B 1 195 ? 12.164 -4.227 56.160 1.00 20.53 187 ALA B O 1
ATOM 3459 N N . LYS B 1 196 ? 13.867 -3.397 54.948 1.00 20.47 188 LYS B N 1
ATOM 3460 C CA . LYS B 1 196 ? 14.695 -3.096 56.110 1.00 22.05 188 LYS B CA 1
ATOM 3461 C C . LYS B 1 196 ? 13.995 -2.126 57.065 1.00 24.11 188 LYS B C 1
ATOM 3462 O O . LYS B 1 196 ? 14.101 -2.258 58.287 1.00 25.07 188 LYS B O 1
ATOM 3464 N N . ALA B 1 197 ? 13.281 -1.151 56.508 1.00 23.75 189 ALA B N 1
ATOM 3465 C CA . ALA B 1 197 ? 12.560 -0.173 57.322 1.00 24.19 189 ALA B CA 1
ATOM 3466 C C . ALA B 1 197 ? 11.502 -0.846 58.191 1.00 24.39 189 ALA B C 1
ATOM 3467 O O . ALA B 1 197 ? 11.193 -0.379 59.287 1.00 25.04 189 ALA B O 1
ATOM 3469 N N . LYS B 1 198 ? 10.928 -1.929 57.682 1.00 23.74 190 LYS B N 1
ATOM 3470 C CA . LYS B 1 198 ? 9.894 -2.652 58.411 1.00 27.54 190 LYS B CA 1
ATOM 3471 C C . LYS B 1 198 ? 10.478 -3.770 59.272 1.00 28.85 190 LYS B C 1
ATOM 3472 O O . LYS B 1 198 ? 9.748 -4.450 59.991 1.00 31.85 190 LYS B O 1
ATOM 3478 N N . GLY B 1 199 ? 11.793 -3.954 59.199 1.00 27.46 191 GLY B N 1
ATOM 3479 C CA . GLY B 1 199 ? 12.474 -4.922 60.043 1.00 26.53 191 GLY B CA 1
ATOM 3480 C C . GLY B 1 199 ? 12.621 -6.307 59.431 1.00 24.41 191 GLY B C 1
ATOM 3481 O O . GLY B 1 199 ? 12.702 -7.300 60.154 1.00 25.43 191 GLY B O 1
ATOM 3482 N N . PHE B 1 200 ? 12.679 -6.370 58.104 1.00 20.09 192 PHE B N 1
ATOM 3483 C CA . PHE B 1 200 ? 12.810 -7.636 57.390 1.00 19.22 192 PHE B CA 1
ATOM 3484 C C . PHE B 1 200 ? 13.967 -7.579 56.402 1.00 19.09 192 PHE B C 1
ATOM 3485 O O . PHE B 1 200 ? 14.422 -6.500 56.031 1.00 16.78 192 PHE B O 1
ATOM 3493 N N . HIS B 1 201 ? 14.453 -8.748 55.998 1.00 19.84 193 HIS B N 1
ATOM 3494 C CA . HIS B 1 201 ? 15.631 -8.831 55.143 1.00 20.79 193 HIS B CA 1
ATOM 3495 C C . HIS B 1 201 ? 15.323 -8.495 53.694 1.00 17.80 193 HIS B C 1
ATOM 3496 O O . HIS B 1 201 ? 16.145 -7.923 52.985 1.00 14.33 193 HIS B O 1
ATOM 3503 N N . ASN B 1 202 ? 14.136 -8.874 53.249 1.00 14.39 194 ASN B N 1
ATOM 3504 C CA . ASN B 1 202 ? 13.851 -8.882 51.828 1.00 14.34 194 ASN B CA 1
ATOM 3505 C C . ASN B 1 202 ? 12.370 -8.630 51.584 1.00 14.41 194 ASN B C 1
ATOM 3506 O O . ASN B 1 202 ? 11.574 -8.566 52.524 1.00 13.83 194 ASN B O 1
ATOM 3511 N N . ALA B 1 203 ? 11.993 -8.508 50.320 1.00 13.35 195 ALA B N 1
ATOM 3512 C CA . ALA B 1 203 ? 10.615 -8.202 49.992 1.00 16.40 195 ALA B CA 1
ATOM 3513 C C . ALA B 1 203 ? 10.037 -9.251 49.065 1.00 16.99 195 ALA B C 1
ATOM 3514 O O . ALA B 1 203 ? 10.747 -9.789 48.219 1.00 16.79 195 ALA B O 1
ATOM 3516 N N . LEU B 1 204 ? 8.756 -9.559 49.251 1.00 15.14 196 LEU B N 1
ATOM 3517 C CA . LEU B 1 204 ? 8.017 -10.382 48.300 1.00 14.71 196 LEU B CA 1
ATOM 3518 C C . LEU B 1 204 ? 7.364 -9.441 47.289 1.00 16.09 196 LEU B C 1
ATOM 3519 O O . LEU B 1 204 ? 6.457 -8.677 47.632 1.00 16.99 196 LEU B O 1
ATOM 3524 N N . VAL B 1 205 ? 7.830 -9.501 46.047 1.00 15.01 197 VAL B N 1
ATOM 3525 C CA . VAL B 1 205 ? 7.515 -8.480 45.047 1.00 17.39 197 VAL B CA 1
ATOM 3526 C C . VAL B 1 205 ? 6.454 -8.914 44.040 1.00 16.99 197 VAL B C 1
ATOM 3527 O O . VAL B 1 205 ? 6.492 -10.033 43.518 1.00 16.56 197 VAL B O 1
ATOM 3531 N N . THR B 1 206 ? 5.523 -8.010 43.745 1.00 14.28 198 THR B N 1
ATOM 3532 C CA . THR B 1 206 ? 4.486 -8.289 42.764 1.00 13.07 198 THR B CA 1
ATOM 3533 C C . THR B 1 206 ? 4.720 -7.555 41.443 1.00 15.00 198 THR B C 1
ATOM 3534 O O . THR B 1 206 ? 5.421 -6.537 41.395 1.00 17.92 198 THR B O 1
ATOM 3538 N N . ASP B 1 207 ? 4.110 -8.062 40.376 1.00 13.26 199 ASP B N 1
ATOM 3539 C CA . ASP B 1 207 ? 4.122 -7.362 39.101 1.00 14.57 199 ASP B CA 1
ATOM 3540 C C . ASP B 1 207 ? 3.008 -6.307 39.103 1.00 17.96 199 ASP B C 1
ATOM 3541 O O . ASP B 1 207 ? 2.315 -6.143 40.106 1.00 16.09 199 ASP B O 1
ATOM 3546 N N . VAL B 1 208 ? 2.834 -5.599 37.991 1.00 19.71 200 VAL B N 1
ATOM 3547 C CA . VAL B 1 208 ? 1.838 -4.530 37.933 1.00 21.11 200 VAL B CA 1
ATOM 3548 C C . VAL B 1 208 ? 0.415 -5.084 37.954 1.00 21.09 200 VAL B C 1
ATOM 3549 O O . VAL B 1 208 ? -0.534 -4.357 38.255 1.00 21.80 200 VAL B O 1
ATOM 3553 N N . LEU B 1 209 ? 0.260 -6.367 37.638 1.00 18.81 201 LEU B N 1
ATOM 3554 C CA . LEU B 1 209 ? -1.057 -6.990 37.713 1.00 18.67 201 LEU B CA 1
ATOM 3555 C C . LEU B 1 209 ? -1.399 -7.314 39.166 1.00 18.36 201 LEU B C 1
ATOM 3556 O O . LEU B 1 209 ? -2.533 -7.685 39.478 1.00 17.93 201 LEU B O 1
ATOM 3561 N N . GLY B 1 210 ? -0.415 -7.165 40.050 1.00 16.06 202 GLY B N 1
ATOM 3562 C CA . GLY B 1 210 ? -0.613 -7.420 41.467 1.00 17.53 202 GLY B CA 1
ATOM 3563 C C . GLY B 1 210 ? -0.352 -8.855 41.894 1.00 18.03 202 GLY B C 1
ATOM 3564 O O . GLY B 1 210 ? -0.711 -9.257 43.002 1.00 20.81 202 GLY B O 1
ATOM 3565 N N . ASN B 1 211 ? 0.257 -9.633 41.007 1.00 14.33 203 ASN B N 1
ATOM 3566 C CA . ASN B 1 211 ? 0.622 -11.022 41.301 1.00 15.16 203 ASN B CA 1
ATOM 3567 C C . ASN B 1 211 ? 2.080 -11.171 41.699 1.00 16.68 203 ASN B C 1
ATOM 3568 O O . ASN B 1 211 ? 2.942 -10.480 41.161 1.00 19.29 203 ASN B O 1
ATOM 3573 N N . VAL B 1 212 ? 2.351 -12.066 42.645 1.00 15.02 204 VAL B N 1
ATOM 3574 C CA . VAL B 1 212 ? 3.717 -12.308 43.092 1.00 15.60 204 VAL B CA 1
ATOM 3575 C C . VAL B 1 212 ? 4.608 -12.691 41.914 1.00 15.72 204 VAL B C 1
ATOM 3576 O O . VAL B 1 212 ? 4.239 -13.530 41.087 1.00 11.06 204 VAL B O 1
ATOM 3580 N N . ALA B 1 213 ? 5.771 -12.055 41.831 1.00 12.24 205 ALA B N 1
ATOM 3581 C CA . ALA B 1 213 ? 6.740 -12.371 40.794 1.00 12.66 205 ALA B CA 1
ATOM 3582 C C . ALA B 1 213 ? 7.928 -13.139 41.359 1.00 15.16 205 ALA B C 1
ATOM 3583 O O . ALA B 1 213 ? 8.288 -14.207 40.860 1.00 16.05 205 ALA B O 1
ATOM 3585 N N . GLU B 1 214 ? 8.524 -12.578 42.406 1.00 15.47 206 GLU B N 1
ATOM 3586 C CA . GLU B 1 214 ? 9.770 -13.083 42.974 1.00 15.71 206 GLU B CA 1
ATOM 3587 C C . GLU B 1 214 ? 10.103 -12.273 44.228 1.00 15.62 206 GLU B C 1
ATOM 3588 O O . GLU B 1 214 ? 9.260 -11.524 44.713 1.00 13.67 206 GLU B O 1
ATOM 3594 N N . THR B 1 215 ? 11.317 -12.423 44.758 1.00 13.69 207 THR B N 1
ATOM 3595 C CA . THR B 1 215 ? 11.769 -11.542 45.829 1.00 14.97 207 THR B CA 1
ATOM 3596 C C . THR B 1 215 ? 12.472 -10.366 45.185 1.00 16.92 207 THR B C 1
ATOM 3597 O O . THR B 1 215 ? 12.496 -10.258 43.964 1.00 19.71 207 THR B O 1
ATOM 3601 N N . ALA B 1 216 ? 13.041 -9.481 45.994 1.00 18.27 208 ALA B N 1
ATOM 3602 C CA . ALA B 1 216 ? 13.761 -8.336 45.449 1.00 18.70 208 ALA B CA 1
ATOM 3603 C C . ALA B 1 216 ? 15.115 -8.746 44.875 1.00 22.18 208 ALA B C 1
ATOM 3604 O O . ALA B 1 216 ? 15.727 -7.988 44.124 1.00 25.98 208 ALA B O 1
ATOM 3606 N N . THR B 1 217 ? 15.571 -9.952 45.205 1.00 20.90 209 THR B N 1
ATOM 3607 C CA . THR B 1 217 ? 16.907 -10.385 44.803 1.00 20.23 209 THR B CA 1
ATOM 3608 C C . THR B 1 217 ? 16.959 -11.761 44.137 1.00 20.89 209 THR B C 1
ATOM 3609 O O . THR B 1 217 ? 18.020 -12.182 43.680 1.00 23.47 209 THR B O 1
ATOM 3613 N N . SER B 1 218 ? 15.834 -12.466 44.090 1.00 20.67 210 SER B N 1
ATOM 3614 C CA . SER B 1 218 ? 15.853 -13.868 43.675 1.00 18.20 210 SER B CA 1
ATOM 3615 C C . SER B 1 218 ? 14.461 -14.412 43.371 1.00 15.66 210 SER B C 1
ATOM 3616 O O . SER B 1 218 ? 13.461 -13.865 43.830 1.00 15.96 210 SER B O 1
ATOM 3619 N N . ASN B 1 219 ? 14.407 -15.490 42.591 1.00 16.60 211 ASN B N 1
ATOM 3620 C CA . ASN B 1 219 ? 13.156 -16.203 42.346 1.00 16.35 211 ASN B CA 1
ATOM 3621 C C . ASN B 1 219 ? 12.601 -16.785 43.638 1.00 16.19 211 ASN B C 1
ATOM 3622 O O . ASN B 1 219 ? 13.365 -17.135 44.537 1.00 15.11 211 ASN B O 1
ATOM 3627 N N . VAL B 1 220 ? 11.276 -16.895 43.725 1.00 17.39 212 VAL B N 1
ATOM 3628 C CA . VAL B 1 220 ? 10.629 -17.397 44.934 1.00 15.78 212 VAL B CA 1
ATOM 3629 C C . VAL B 1 220 ? 9.800 -18.662 44.656 1.00 14.76 212 VAL B C 1
ATOM 3630 O O . VAL B 1 220 ? 9.262 -18.852 43.559 1.00 12.36 212 VAL B O 1
ATOM 3634 N N . PHE B 1 221 ? 9.748 -19.533 45.661 1.00 12.66 213 PHE B N 1
ATOM 3635 C CA . PHE B 1 221 ? 8.969 -20.765 45.637 1.00 17.02 213 PHE B CA 1
ATOM 3636 C C . PHE B 1 221 ? 8.134 -20.868 46.901 1.00 14.83 213 PHE B C 1
ATOM 3637 O O . PHE B 1 221 ? 8.503 -20.319 47.934 1.00 14.17 213 PHE B O 1
ATOM 3645 N N . MET B 1 222 ? 7.043 -21.618 46.841 1.00 13.51 214 MET B N 1
ATOM 3646 C CA . MET B 1 222 ? 6.344 -21.984 48.059 1.00 14.08 214 MET B CA 1
ATOM 3647 C C . MET B 1 222 ? 5.927 -23.447 47.996 1.00 16.67 214 MET B C 1
ATOM 3648 O O . MET B 1 222 ? 5.865 -24.050 46.922 1.00 15.72 214 MET B O 1
ATOM 3653 N N . VAL B 1 223 ? 5.683 -24.022 49.164 1.00 18.17 215 VAL B N 1
ATOM 3654 C CA . VAL B 1 223 ? 5.242 -25.399 49.261 1.00 17.70 215 VAL B CA 1
ATOM 3655 C C . VAL B 1 223 ? 3.911 -25.432 49.997 1.00 20.22 215 VAL B C 1
ATOM 3656 O O . VAL B 1 223 ? 3.735 -24.769 51.021 1.00 17.09 215 VAL B O 1
ATOM 3660 N N . ARG B 1 224 ? 2.970 -26.197 49.462 1.00 21.43 216 ARG B N 1
ATOM 3661 C CA . ARG B 1 224 ? 1.643 -26.298 50.046 1.00 21.23 216 ARG B CA 1
ATOM 3662 C C . ARG B 1 224 ? 1.109 -27.697 49.793 1.00 20.19 216 ARG B C 1
ATOM 3663 O O . ARG B 1 224 ? 1.026 -28.137 48.645 1.00 18.26 216 ARG B O 1
ATOM 3671 N N . GLY B 1 225 ? 0.789 -28.409 50.867 1.00 22.57 217 GLY B N 1
ATOM 3672 C CA . GLY B 1 225 ? 0.288 -29.767 50.758 1.00 24.16 217 GLY B CA 1
ATOM 3673 C C . GLY B 1 225 ? 1.268 -30.709 50.084 1.00 25.05 217 GLY B C 1
ATOM 3674 O O . GLY B 1 225 ? 0.871 -31.625 49.366 1.00 25.94 217 GLY B O 1
ATOM 3675 N N . GLY B 1 226 ? 2.558 -30.482 50.305 1.00 21.89 218 GLY B N 1
ATOM 3676 C CA . GLY B 1 226 ? 3.572 -31.352 49.741 1.00 20.82 218 GLY B CA 1
ATOM 3677 C C . GLY B 1 226 ? 3.869 -31.047 48.284 1.00 20.89 218 GLY B C 1
ATOM 3678 O O . GLY B 1 226 ? 4.749 -31.672 47.684 1.00 21.98 218 GLY B O 1
ATOM 3679 N N . GLU B 1 227 ? 3.143 -30.082 47.719 1.00 19.25 219 GLU B N 1
ATOM 3680 C CA . GLU B 1 227 ? 3.358 -29.659 46.336 1.00 19.92 219 GLU B CA 1
ATOM 3681 C C . GLU B 1 227 ? 4.104 -28.336 46.269 1.00 21.18 219 GLU B C 1
ATOM 3682 O O . GLU B 1 227 ? 3.937 -27.473 47.133 1.00 22.11 219 GLU B O 1
ATOM 3688 N N . VAL B 1 228 ? 4.901 -28.167 45.218 1.00 21.05 220 VAL B N 1
ATOM 3689 C CA . VAL B 1 228 ? 5.669 -26.940 45.037 1.00 17.64 220 VAL B CA 1
ATOM 3690 C C . VAL B 1 228 ? 4.972 -26.024 44.045 1.00 18.43 220 VAL B C 1
ATOM 3691 O O . VAL B 1 228 ? 4.518 -26.466 42.981 1.00 17.82 220 VAL B O 1
ATOM 3695 N N . PHE B 1 229 ? 4.869 -24.751 44.417 1.00 13.89 221 PHE B N 1
ATOM 3696 C CA . PHE B 1 229 ? 4.288 -23.732 43.561 1.00 13.82 221 PHE B CA 1
ATOM 3697 C C . PHE B 1 229 ? 5.285 -22.608 43.366 1.00 14.07 221 PHE B C 1
ATOM 3698 O O . PHE B 1 229 ? 5.975 -22.223 44.308 1.00 15.34 221 PHE B O 1
ATOM 3706 N N . THR B 1 230 ? 5.359 -22.076 42.152 1.00 13.58 222 THR B N 1
ATOM 3707 C CA . THR B 1 230 ? 6.255 -20.961 41.873 1.00 14.81 222 THR B CA 1
ATOM 3708 C C . THR B 1 230 ? 5.621 -20.079 40.801 1.00 17.93 222 THR B C 1
ATOM 3709 O O . THR B 1 230 ? 4.931 -20.589 39.921 1.00 21.50 222 THR B O 1
ATOM 3713 N N . PRO B 1 231 ? 5.819 -18.749 40.894 1.00 16.40 223 PRO B N 1
ATOM 3714 C CA . PRO B 1 231 ? 5.205 -17.836 39.923 1.00 17.94 223 PRO B CA 1
ATOM 3715 C C . PRO B 1 231 ? 5.512 -18.227 38.484 1.00 18.66 223 PRO B C 1
ATOM 3716 O O . PRO B 1 231 ? 6.652 -18.543 38.149 1.00 17.06 223 PRO B O 1
ATOM 3720 N N . VAL B 1 232 ? 4.468 -18.255 37.664 1.00 19.07 224 VAL B N 1
ATOM 3721 C CA . VAL B 1 232 ? 4.596 -18.549 36.247 1.00 19.26 224 VAL B CA 1
ATOM 3722 C C . VAL B 1 232 ? 5.329 -17.400 35.561 1.00 19.12 224 VAL B C 1
ATOM 3723 O O . VAL B 1 232 ? 5.046 -16.233 35.831 1.00 18.63 224 VAL B O 1
ATOM 3727 N N . PRO B 1 233 ? 6.319 -17.725 34.714 1.00 20.70 225 PRO B N 1
ATOM 3728 C CA . PRO B 1 233 ? 7.018 -16.677 33.963 1.00 17.74 225 PRO B CA 1
ATOM 3729 C C . PRO B 1 233 ? 6.046 -15.886 33.097 1.00 16.48 225 PRO B C 1
ATOM 3730 O O . PRO B 1 233 ? 5.292 -16.486 32.330 1.00 17.49 225 PRO B O 1
ATOM 3734 N N . ASN B 1 234 ? 6.029 -14.565 33.247 1.00 14.36 226 ASN B N 1
ATOM 3735 C CA . ASN B 1 234 ? 5.166 -13.738 32.419 1.00 17.58 226 ASN B CA 1
ATOM 3736 C C . ASN B 1 234 ? 5.915 -12.539 31.843 1.00 19.18 226 ASN B C 1
ATOM 3737 O O . ASN B 1 234 ? 5.312 -11.629 31.280 1.00 19.35 226 ASN B O 1
ATOM 3742 N N . GLY B 1 235 ? 7.235 -12.543 31.997 1.00 18.69 227 GLY B N 1
ATOM 3743 C CA . GLY B 1 235 ? 8.066 -11.505 31.424 1.00 16.93 227 GLY B CA 1
ATOM 3744 C C . GLY B 1 235 ? 8.406 -10.363 32.362 1.00 17.59 227 GLY B C 1
ATOM 3745 O O . GLY B 1 235 ? 9.158 -9.470 31.990 1.00 19.72 227 GLY B O 1
ATOM 3746 N N . THR B 1 236 ? 7.854 -10.374 33.570 1.00 16.87 228 THR B N 1
ATOM 3747 C CA . THR B 1 236 ? 8.105 -9.289 34.517 1.00 17.80 228 THR B CA 1
ATOM 3748 C C . THR B 1 236 ? 9.281 -9.558 35.454 1.00 17.40 228 THR B C 1
ATOM 3749 O O . THR B 1 236 ? 9.710 -8.678 36.196 1.00 20.35 228 THR B O 1
ATOM 3753 N N . PHE B 1 237 ? 9.781 -10.785 35.434 1.00 16.90 229 PHE B N 1
ATOM 3754 C CA . PHE B 1 237 ? 10.920 -11.169 36.257 1.00 12.95 229 PHE B CA 1
ATOM 3755 C C . PHE B 1 237 ? 11.739 -12.200 35.518 1.00 15.41 229 PHE B C 1
ATOM 3756 O O . PHE B 1 237 ? 11.240 -12.836 34.592 1.00 13.96 229 PHE B O 1
ATOM 3764 N N . LEU B 1 238 ? 12.991 -12.367 35.929 1.00 12.70 230 LEU B N 1
ATOM 3765 C CA A LEU B 1 238 ? 13.886 -13.308 35.270 0.64 15.60 230 LEU B CA 1
ATOM 3766 C CA B LEU B 1 238 ? 13.891 -13.299 35.270 0.36 15.43 230 LEU B CA 1
ATOM 3767 C C . LEU B 1 238 ? 13.553 -14.748 35.628 1.00 16.17 230 LEU B C 1
ATOM 3768 O O . LEU B 1 238 ? 13.404 -15.093 36.800 1.00 17.81 230 LEU B O 1
ATOM 3777 N N . ASN B 1 239 ? 13.415 -15.583 34.607 1.00 15.07 231 ASN B N 1
ATOM 3778 C CA . ASN B 1 239 ? 13.260 -17.017 34.816 1.00 15.44 231 ASN B CA 1
ATOM 3779 C C . ASN B 1 239 ? 14.639 -17.576 35.141 1.00 14.85 231 ASN B C 1
ATOM 3780 O O . ASN B 1 239 ? 15.391 -17.959 34.245 1.00 13.66 231 ASN B O 1
ATOM 3785 N N . GLY B 1 240 ? 14.982 -17.575 36.424 1.00 13.44 232 GLY B N 1
ATOM 3786 C CA . GLY B 1 240 ? 16.330 -17.891 36.854 1.00 12.11 232 GLY B CA 1
ATOM 3787 C C . GLY B 1 240 ? 16.838 -19.239 36.393 1.00 14.63 232 GLY B C 1
ATOM 3788 O O . GLY B 1 240 ? 16.071 -20.186 36.216 1.00 13.10 232 GLY B O 1
ATOM 3789 N N . ILE B 1 241 ? 18.147 -19.317 36.197 1.00 14.18 233 ILE B N 1
ATOM 3790 C CA . ILE B 1 241 ? 18.790 -20.561 35.818 1.00 16.42 233 ILE B CA 1
ATOM 3791 C C . ILE B 1 241 ? 18.739 -21.542 36.991 1.00 14.77 233 ILE B C 1
ATOM 3792 O O . ILE B 1 241 ? 18.532 -22.738 36.797 1.00 16.83 233 ILE B O 1
ATOM 3797 N N . THR B 1 242 ? 18.896 -21.029 38.209 1.00 15.47 234 THR B N 1
ATOM 3798 C CA . THR B 1 242 ? 18.789 -21.864 39.402 1.00 15.81 234 THR B CA 1
ATOM 3799 C C . THR B 1 242 ? 17.355 -22.351 39.565 1.00 16.90 234 THR B C 1
ATOM 3800 O O . THR B 1 242 ? 17.115 -23.508 39.903 1.00 18.80 234 THR B O 1
ATOM 3804 N N . ARG B 1 243 ? 16.411 -21.450 39.315 1.00 15.91 235 ARG B N 1
ATOM 3805 C CA . ARG B 1 243 ? 14.989 -21.767 39.370 1.00 14.30 235 ARG B CA 1
ATOM 3806 C C . ARG B 1 243 ? 14.663 -22.960 38.474 1.00 13.73 235 ARG B C 1
ATOM 3807 O O . ARG B 1 243 ? 14.027 -23.920 38.909 1.00 16.16 235 ARG B O 1
ATOM 3815 N N . GLN B 1 244 ? 15.118 -22.898 37.227 1.00 14.53 236 GLN B N 1
ATOM 3816 C CA . GLN B 1 244 ? 14.877 -23.965 36.264 1.00 18.34 236 GLN B CA 1
ATOM 3817 C C . GLN B 1 244 ? 15.512 -25.283 36.701 1.00 18.37 236 GLN B C 1
ATOM 3818 O O . GLN B 1 244 ? 14.927 -26.351 36.519 1.00 18.34 236 GLN B O 1
ATOM 3824 N N . ARG B 1 245 ? 16.708 -25.205 37.276 1.00 18.51 237 ARG B N 1
ATOM 3825 C CA . ARG B 1 245 ? 17.412 -26.403 37.728 1.00 16.03 237 ARG B CA 1
ATOM 3826 C C . ARG B 1 245 ? 16.674 -27.085 38.873 1.00 16.05 237 ARG B C 1
ATOM 3827 O O . ARG B 1 245 ? 16.514 -28.300 38.884 1.00 18.41 237 ARG B O 1
ATOM 3835 N N . VAL B 1 246 ? 16.224 -26.289 39.838 1.00 17.16 238 VAL B N 1
ATOM 3836 C CA . VAL B 1 246 ? 15.524 -26.809 41.003 1.00 15.92 238 VAL B CA 1
ATOM 3837 C C . VAL B 1 246 ? 14.183 -27.440 40.597 1.00 18.12 238 VAL B C 1
ATOM 3838 O O . VAL B 1 246 ? 13.790 -28.487 41.118 1.00 19.07 238 VAL B O 1
ATOM 3842 N N . ILE B 1 247 ? 13.483 -26.808 39.663 1.00 16.06 239 ILE B N 1
ATOM 3843 C CA . ILE B 1 247 ? 12.238 -27.372 39.154 1.00 18.04 239 ILE B CA 1
ATOM 3844 C C . ILE B 1 247 ? 12.481 -28.731 38.498 1.00 22.52 239 ILE B C 1
ATOM 3845 O O . ILE B 1 247 ? 11.768 -29.703 38.762 1.00 26.38 239 ILE B O 1
ATOM 3850 N N . LYS B 1 248 ? 13.503 -28.793 37.654 1.00 22.02 240 LYS B N 1
ATOM 3851 C CA . LYS B 1 248 ? 13.831 -30.014 36.935 1.00 20.18 240 LYS B CA 1
ATOM 3852 C C . LYS B 1 248 ? 14.162 -31.148 37.900 1.00 19.48 240 LYS B C 1
ATOM 3853 O O . LYS B 1 248 ? 13.694 -32.273 37.739 1.00 19.52 240 LYS B O 1
ATOM 3859 N N . LEU B 1 249 ? 14.965 -30.844 38.909 1.00 19.42 241 LEU B N 1
ATOM 3860 C CA . LEU B 1 249 ? 15.391 -31.855 39.869 1.00 18.84 241 LEU B CA 1
ATOM 3861 C C . LEU B 1 249 ? 14.258 -32.334 40.766 1.00 17.33 241 LEU B C 1
ATOM 3862 O O . LEU B 1 249 ? 14.160 -33.526 41.052 1.00 17.83 241 LEU B O 1
ATOM 3867 N N . LEU B 1 250 ? 13.406 -31.412 41.208 1.00 16.98 242 LEU B N 1
ATOM 3868 C CA . LEU B 1 250 ? 12.284 -31.774 42.066 1.00 17.22 242 LEU B CA 1
ATOM 3869 C C . LEU B 1 250 ? 11.347 -32.733 41.358 1.00 22.10 242 LEU B C 1
ATOM 3870 O O . LEU B 1 250 ? 10.924 -33.735 41.932 1.00 24.11 242 LEU B O 1
ATOM 3875 N N . ARG B 1 251 ? 11.028 -32.422 40.107 1.00 23.81 243 ARG B N 1
ATOM 3876 C CA . ARG B 1 251 ? 10.114 -33.254 39.336 1.00 23.40 243 ARG B CA 1
ATOM 3877 C C . ARG B 1 251 ? 10.702 -34.641 39.105 1.00 25.92 243 ARG B C 1
ATOM 3878 O O . ARG B 1 251 ? 9.989 -35.640 39.156 1.00 26.62 243 ARG B O 1
ATOM 3886 N N . GLU B 1 252 ? 12.009 -34.704 38.879 1.00 24.70 244 GLU B N 1
ATOM 3887 C CA . GLU B 1 252 ? 12.671 -35.985 38.679 1.00 25.96 244 GLU B CA 1
ATOM 3888 C C . GLU B 1 252 ? 12.653 -36.815 39.958 1.00 24.83 244 GLU B C 1
ATOM 3889 O O . GLU B 1 252 ? 12.713 -38.038 39.912 1.00 26.26 244 GLU B O 1
ATOM 3895 N N . ALA B 1 253 ? 12.563 -36.139 41.097 1.00 26.09 245 ALA B N 1
ATOM 3896 C CA . ALA B 1 253 ? 12.507 -36.807 42.392 1.00 24.96 245 ALA B CA 1
ATOM 3897 C C . ALA B 1 253 ? 11.070 -37.143 42.768 1.00 25.93 245 ALA B C 1
ATOM 3898 O O . ALA B 1 253 ? 10.802 -37.603 43.876 1.00 28.31 245 ALA B O 1
ATOM 3900 N N . GLY B 1 254 ? 10.142 -36.865 41.860 1.00 24.68 246 GLY B N 1
ATOM 3901 C CA . GLY B 1 254 ? 8.752 -37.224 42.069 1.00 25.70 246 GLY B CA 1
ATOM 3902 C C . GLY B 1 254 ? 7.918 -36.150 42.736 1.00 24.69 246 GLY B C 1
ATOM 3903 O O . GLY B 1 254 ? 6.775 -36.398 43.115 1.00 25.53 246 GLY B O 1
ATOM 3904 N N . VAL B 1 255 ? 8.485 -34.957 42.885 1.00 20.32 247 VAL B N 1
ATOM 3905 C CA . VAL B 1 255 ? 7.764 -33.852 43.504 1.00 20.78 247 VAL B CA 1
ATOM 3906 C C . VAL B 1 255 ? 6.980 -33.077 42.456 1.00 22.09 247 VAL B C 1
ATOM 3907 O O . VAL B 1 255 ? 7.518 -32.729 41.406 1.00 21.92 247 VAL B O 1
ATOM 3911 N N . SER B 1 256 ? 5.705 -32.819 42.741 1.00 21.66 248 SER B N 1
ATOM 3912 C CA . SER B 1 256 ? 4.876 -32.009 41.858 1.00 22.35 248 SER B CA 1
ATOM 3913 C C . SER B 1 256 ? 5.246 -30.534 41.967 1.00 23.65 248 SER B C 1
ATOM 3914 O O . SER B 1 256 ? 5.232 -29.953 43.056 1.00 25.31 248 SER B O 1
ATOM 3917 N N . VAL B 1 257 ? 5.583 -29.937 40.829 1.00 21.70 249 VAL B N 1
ATOM 3918 C CA . VAL B 1 257 ? 5.941 -28.525 40.777 1.00 19.70 249 VAL B CA 1
ATOM 3919 C C . VAL B 1 257 ? 5.027 -27.775 39.814 1.00 19.86 249 VAL B C 1
ATOM 3920 O O . VAL B 1 257 ? 4.918 -28.128 38.634 1.00 18.65 249 VAL B O 1
ATOM 3924 N N . HIS B 1 258 ? 4.361 -26.746 40.328 1.00 18.68 250 HIS B N 1
ATOM 3925 C CA . HIS B 1 258 ? 3.402 -25.987 39.540 1.00 19.50 250 HIS B CA 1
ATOM 3926 C C . HIS B 1 258 ? 3.872 -24.568 39.247 1.00 18.87 250 HIS B C 1
ATOM 3927 O O . HIS B 1 258 ? 4.189 -23.809 40.160 1.00 22.25 250 HIS B O 1
ATOM 3934 N N . GLU B 1 259 ? 3.941 -24.224 37.965 1.00 16.81 251 GLU B N 1
ATOM 3935 C CA . GLU B 1 259 ? 4.187 -22.846 37.562 1.00 19.12 251 GLU B CA 1
ATOM 3936 C C . GLU B 1 259 ? 2.850 -22.171 37.322 1.00 19.42 251 GLU B C 1
ATOM 3937 O O . GLU B 1 259 ? 2.244 -22.332 36.262 1.00 18.63 251 GLU B O 1
ATOM 3943 N N . THR B 1 260 ? 2.384 -21.435 38.323 1.00 19.16 252 THR B N 1
ATOM 3944 C CA A THR B 1 260 ? 1.062 -20.829 38.256 0.48 19.42 252 THR B CA 1
ATOM 3945 C CA B THR B 1 260 ? 1.053 -20.841 38.298 0.52 19.44 252 THR B CA 1
ATOM 3946 C C . THR B 1 260 ? 1.084 -19.393 38.768 1.00 19.58 252 THR B C 1
ATOM 3947 O O . THR B 1 260 ? 2.110 -18.904 39.248 1.00 17.82 252 THR B O 1
ATOM 3954 N N . THR B 1 261 ? -0.046 -18.710 38.640 1.00 20.68 253 THR B N 1
ATOM 3955 C CA . THR B 1 261 ? -0.175 -17.375 39.192 1.00 19.27 253 THR B CA 1
ATOM 3956 C C . THR B 1 261 ? -0.395 -17.463 40.691 1.00 20.54 253 THR B C 1
ATOM 3957 O O . THR B 1 261 ? -1.333 -18.118 41.153 1.00 21.34 253 THR B O 1
ATOM 3961 N N . LEU B 1 262 ? 0.473 -16.804 41.449 1.00 18.40 254 LEU B N 1
ATOM 3962 C CA . LEU B 1 262 ? 0.349 -16.805 42.894 1.00 18.80 254 LEU B CA 1
ATOM 3963 C C . LEU B 1 262 ? 0.132 -15.385 43.402 1.00 19.87 254 LEU B C 1
ATOM 3964 O O . LEU B 1 262 ? 0.744 -14.429 42.912 1.00 18.72 254 LEU B O 1
ATOM 3969 N N . LYS B 1 263 ? -0.749 -15.258 44.388 1.00 18.98 255 LYS B N 1
ATOM 3970 C CA . LYS B 1 263 ? -1.001 -13.977 45.023 1.00 18.67 255 LYS B CA 1
ATOM 3971 C C . LYS B 1 263 ? -0.356 -13.980 46.405 1.00 20.64 255 LYS B C 1
ATOM 3972 O O . LYS B 1 263 ? 0.114 -15.023 46.879 1.00 21.54 255 LYS B O 1
ATOM 3974 N N . ILE B 1 264 ? -0.332 -12.815 47.043 1.00 19.41 256 ILE B N 1
ATOM 3975 C CA . ILE B 1 264 ? 0.254 -12.674 48.370 1.00 20.56 256 ILE B CA 1
ATOM 3976 C C . ILE B 1 264 ? -0.409 -13.628 49.351 1.00 20.88 256 ILE B C 1
ATOM 3977 O O . ILE B 1 264 ? 0.264 -14.258 50.168 1.00 20.97 256 ILE B O 1
ATOM 3982 N N . GLU B 1 265 ? -1.731 -13.748 49.243 1.00 21.69 257 GLU B N 1
ATOM 3983 C CA . GLU B 1 265 ? -2.506 -14.658 50.081 1.00 25.60 257 GLU B CA 1
ATOM 3984 C C . GLU B 1 265 ? -2.001 -16.102 49.998 1.00 21.65 257 GLU B C 1
ATOM 3985 O O . GLU B 1 265 ? -2.054 -16.837 50.981 1.00 22.19 257 GLU B O 1
ATOM 3991 N N . ASP B 1 266 ? -1.541 -16.522 48.825 1.00 20.40 258 ASP B N 1
ATOM 3992 C CA . ASP B 1 266 ? -1.007 -17.875 48.685 1.00 22.49 258 ASP B CA 1
ATOM 3993 C C . ASP B 1 266 ? 0.217 -18.074 49.575 1.00 21.69 258 ASP B C 1
ATOM 3994 O O . ASP B 1 266 ? 0.394 -19.133 50.186 1.00 20.16 258 ASP B O 1
ATOM 3999 N N . PHE B 1 267 ? 1.060 -17.050 49.653 1.00 20.75 259 PHE B N 1
ATOM 4000 C CA . PHE B 1 267 ? 2.261 -17.150 50.466 1.00 18.41 259 PHE B CA 1
ATOM 4001 C C . PHE B 1 267 ? 1.934 -16.973 51.943 1.00 21.06 259 PHE B C 1
ATOM 4002 O O . PHE B 1 267 ? 2.659 -17.478 52.804 1.00 22.28 259 PHE B O 1
ATOM 4010 N N . ARG B 1 268 ? 0.825 -16.295 52.233 1.00 20.45 260 ARG B N 1
ATOM 4011 C CA . ARG B 1 268 ? 0.365 -16.164 53.611 1.00 19.49 260 ARG B CA 1
ATOM 4012 C C . ARG B 1 268 ? 0.008 -17.529 54.197 1.00 19.64 260 ARG B C 1
ATOM 4013 O O . ARG B 1 268 ? 0.185 -17.766 55.389 1.00 20.69 260 ARG B O 1
ATOM 4021 N N . GLU B 1 269 ? -0.503 -18.415 53.350 1.00 21.04 261 GLU B N 1
ATOM 4022 C CA . GLU B 1 269 ? -0.968 -19.730 53.789 1.00 24.85 261 GLU B CA 1
ATOM 4023 C C . GLU B 1 269 ? 0.007 -20.868 53.484 1.00 24.60 261 GLU B C 1
ATOM 4024 O O . GLU B 1 269 ? -0.318 -22.041 53.695 1.00 19.40 261 GLU B O 1
ATOM 4030 N N . ALA B 1 270 ? 1.180 -20.528 52.953 1.00 22.89 262 ALA B N 1
ATOM 4031 C CA . ALA B 1 270 ? 2.154 -21.532 52.523 1.00 19.50 262 ALA B CA 1
ATOM 4032 C C . ALA B 1 270 ? 2.674 -22.359 53.695 1.00 18.39 262 ALA B C 1
ATOM 4033 O O . ALA B 1 270 ? 2.832 -21.844 54.799 1.00 18.76 262 ALA B O 1
ATOM 4035 N N . ASP B 1 271 ? 2.915 -23.648 53.457 1.00 18.65 263 ASP B N 1
ATOM 4036 C CA . ASP B 1 271 ? 3.579 -24.502 54.444 1.00 18.00 263 ASP B CA 1
ATOM 4037 C C . ASP B 1 271 ? 5.064 -24.167 54.519 1.00 17.40 263 ASP B C 1
ATOM 4038 O O . ASP B 1 271 ? 5.644 -24.127 55.604 1.00 20.14 263 ASP B O 1
ATOM 4043 N N . GLU B 1 272 ? 5.675 -23.952 53.357 1.00 16.56 264 GLU B N 1
ATOM 4044 C CA . GLU B 1 272 ? 7.079 -23.546 53.271 1.00 16.04 264 GLU B CA 1
ATOM 4045 C C . GLU B 1 272 ? 7.239 -22.465 52.219 1.00 19.01 264 GLU B C 1
ATOM 4046 O O . GLU B 1 272 ? 6.480 -22.427 51.255 1.00 19.92 264 GLU B O 1
ATOM 4052 N N . ILE B 1 273 ? 8.241 -21.607 52.390 1.00 15.26 265 ILE B N 1
ATOM 4053 C CA . ILE B 1 273 ? 8.619 -20.638 51.366 1.00 14.73 265 ILE B CA 1
ATOM 4054 C C . ILE B 1 273 ? 10.128 -20.684 51.193 1.00 16.20 265 ILE B C 1
ATOM 4055 O O . ILE B 1 273 ? 10.859 -20.720 52.183 1.00 17.00 265 ILE B O 1
ATOM 4060 N N . PHE B 1 274 ? 10.613 -20.686 49.956 1.00 13.80 266 PHE B N 1
ATOM 4061 C CA . PHE B 1 274 ? 12.060 -20.602 49.765 1.00 16.09 266 PHE B CA 1
ATOM 4062 C C . PHE B 1 274 ? 12.442 -19.844 48.502 1.00 17.18 266 PHE B C 1
ATOM 4063 O O . PHE B 1 274 ? 11.594 -19.520 47.672 1.00 17.53 266 PHE B O 1
ATOM 4071 N N . SER B 1 275 ? 13.729 -19.540 48.384 1.00 16.77 267 SER B N 1
ATOM 4072 C CA A SER B 1 275 ? 14.251 -18.769 47.265 0.46 16.46 267 SER B CA 1
ATOM 4073 C CA B SER B 1 275 ? 14.221 -18.789 47.236 0.54 16.35 267 SER B CA 1
ATOM 4074 C C . SER B 1 275 ? 15.346 -19.523 46.520 1.00 15.15 267 SER B C 1
ATOM 4075 O O . SER B 1 275 ? 16.054 -20.336 47.112 1.00 16.50 267 SER B O 1
ATOM 4080 N N . THR B 1 276 ? 15.482 -19.246 45.227 1.00 14.15 268 THR B N 1
ATOM 4081 C CA . THR B 1 276 ? 16.584 -19.784 44.442 1.00 14.59 268 THR B CA 1
ATOM 4082 C C . THR B 1 276 ? 17.290 -18.649 43.709 1.00 17.49 268 THR B C 1
ATOM 4083 O O . THR B 1 276 ? 16.662 -17.661 43.307 1.00 15.14 268 THR B O 1
ATOM 4087 N N . GLY B 1 277 ? 18.597 -18.805 43.521 1.00 15.25 269 GLY B N 1
ATOM 4088 C CA . GLY B 1 277 ? 19.408 -17.790 42.877 1.00 15.48 269 GLY B CA 1
ATOM 4089 C C . GLY B 1 277 ? 20.854 -18.232 42.892 1.00 17.27 269 GLY B C 1
ATOM 4090 O O . GLY B 1 277 ? 21.219 -19.133 43.637 1.00 14.73 269 GLY B O 1
ATOM 4091 N N . ASN B 1 278 ? 21.690 -17.586 42.093 1.00 21.16 270 ASN B N 1
ATOM 4092 C CA . ASN B 1 278 ? 23.064 -18.041 41.949 1.00 23.05 270 ASN B CA 1
ATOM 4093 C C . ASN B 1 278 ? 23.872 -18.016 43.249 1.00 23.53 270 ASN B C 1
ATOM 4094 O O . ASN B 1 278 ? 24.661 -18.928 43.506 1.00 22.71 270 ASN B O 1
ATOM 4099 N N . MET B 1 279 ? 23.650 -16.991 44.072 1.00 25.06 271 MET B N 1
ATOM 4100 C CA . MET B 1 279 ? 24.516 -16.704 45.220 1.00 27.05 271 MET B CA 1
ATOM 4101 C C . MET B 1 279 ? 24.568 -17.841 46.245 1.00 26.82 271 MET B C 1
ATOM 4102 O O . MET B 1 279 ? 25.650 -18.212 46.701 1.00 26.58 271 MET B O 1
ATOM 4107 N N . SER B 1 280 ? 23.414 -18.399 46.601 1.00 26.16 272 SER B N 1
ATOM 4108 C CA . SER B 1 280 ? 23.380 -19.467 47.601 1.00 25.43 272 SER B CA 1
ATOM 4109 C C . SER B 1 280 ? 22.536 -20.661 47.156 1.00 22.03 272 SER B C 1
ATOM 4110 O O . SER B 1 280 ? 22.318 -21.599 47.925 1.00 23.20 272 SER B O 1
ATOM 4113 N N . LYS B 1 281 ? 22.076 -20.606 45.907 1.00 18.84 273 LYS B N 1
ATOM 4114 C CA . LYS B 1 281 ? 21.336 -21.685 45.243 1.00 20.23 273 LYS B CA 1
ATOM 4115 C C . LYS B 1 281 ? 19.944 -21.954 45.825 1.00 18.93 273 LYS B C 1
ATOM 4116 O O . LYS B 1 281 ? 18.949 -21.631 45.189 1.00 19.18 273 LYS B O 1
ATOM 4122 N N . VAL B 1 282 ? 19.863 -22.524 47.023 1.00 18.72 274 VAL B N 1
ATOM 4123 C CA . VAL B 1 282 ? 18.564 -22.825 47.620 1.00 18.56 274 VAL B CA 1
ATOM 4124 C C . VAL B 1 282 ? 18.535 -22.329 49.055 1.00 17.05 274 VAL B C 1
ATOM 4125 O O . VAL B 1 282 ? 19.325 -22.756 49.891 1.00 15.94 274 VAL B O 1
ATOM 4129 N N . VAL B 1 283 ? 17.619 -21.408 49.327 1.00 16.61 275 VAL B N 1
ATOM 4130 C CA . VAL B 1 283 ? 17.561 -20.725 50.618 1.00 17.70 275 VAL B CA 1
ATOM 4131 C C . VAL B 1 283 ? 16.134 -20.626 51.150 1.00 17.51 275 VAL B C 1
ATOM 4132 O O . VAL B 1 283 ? 15.234 -20.176 50.451 1.00 15.97 275 VAL B O 1
ATOM 4136 N N . PRO B 1 284 ? 15.918 -21.081 52.388 1.00 17.66 276 PRO B N 1
ATOM 4137 C CA . PRO B 1 284 ? 14.590 -21.042 53.010 1.00 16.36 276 PRO B CA 1
ATOM 4138 C C . PRO B 1 284 ? 14.187 -19.630 53.385 1.00 16.77 276 PRO B C 1
ATOM 4139 O O . PRO B 1 284 ? 15.050 -18.813 53.712 1.00 15.67 276 PRO B O 1
ATOM 4143 N N . ILE B 1 285 ? 12.896 -19.336 53.314 1.00 17.54 277 ILE B N 1
ATOM 4144 C CA . ILE B 1 285 ? 12.388 -18.073 53.819 1.00 17.28 277 ILE B CA 1
ATOM 4145 C C . ILE B 1 285 ? 11.650 -18.408 55.104 1.00 19.15 277 ILE B C 1
ATOM 4146 O O . ILE B 1 285 ? 10.670 -19.157 55.102 1.00 19.11 277 ILE B O 1
ATOM 4151 N N . ILE B 1 286 ? 12.168 -17.899 56.214 1.00 20.01 278 ILE B N 1
ATOM 4152 C CA . ILE B 1 286 ? 11.741 -18.350 57.529 1.00 22.49 278 ILE B CA 1
ATOM 4153 C C . ILE B 1 286 ? 10.785 -17.378 58.200 1.00 22.71 278 ILE B C 1
ATOM 4154 O O . ILE B 1 286 ? 10.507 -17.498 59.393 1.00 24.21 278 ILE B O 1
ATOM 4159 N N . GLY B 1 287 ? 10.268 -16.429 57.431 1.00 18.82 279 GLY B N 1
ATOM 4160 C CA . GLY B 1 287 ? 9.345 -15.455 57.981 1.00 20.53 279 GLY B CA 1
ATOM 4161 C C . GLY B 1 287 ? 8.681 -14.635 56.901 1.00 22.04 279 GLY B C 1
ATOM 4162 O O . GLY B 1 287 ? 9.325 -14.217 55.942 1.00 23.70 279 GLY B O 1
ATOM 4163 N N . PHE B 1 288 ? 7.374 -14.442 57.039 1.00 21.88 280 PHE B N 1
ATOM 4164 C CA . PHE B 1 288 ? 6.627 -13.551 56.166 1.00 21.79 280 PHE B CA 1
ATOM 4165 C C . PHE B 1 288 ? 5.843 -12.621 57.074 1.00 22.49 280 PHE B C 1
ATOM 4166 O O . PHE B 1 288 ? 4.793 -12.988 57.606 1.00 20.52 280 PHE B O 1
ATOM 4174 N N . ASP B 1 289 ? 6.375 -11.419 57.248 1.00 21.00 281 ASP B N 1
ATOM 4175 C CA . ASP B 1 289 ? 5.869 -10.475 58.231 1.00 22.94 281 ASP B CA 1
ATOM 4176 C C . ASP B 1 289 ? 5.765 -11.107 59.621 1.00 22.25 281 ASP B C 1
ATOM 4177 O O . ASP B 1 289 ? 6.769 -11.533 60.184 1.00 22.26 281 ASP B O 1
ATOM 4182 N N . GLU B 1 290 ? 4.564 -11.170 60.175 1.00 23.08 282 GLU B N 1
ATOM 4183 C CA . GLU B 1 290 ? 4.400 -11.635 61.548 1.00 24.14 282 GLU B CA 1
ATOM 4184 C C . GLU B 1 290 ? 4.421 -13.159 61.677 1.00 25.58 282 GLU B C 1
ATOM 4185 O O . GLU B 1 290 ? 4.461 -13.690 62.780 1.00 27.46 282 GLU B O 1
ATOM 4191 N N . ARG B 1 291 ? 4.407 -13.856 60.548 1.00 22.67 283 ARG B N 1
ATOM 4192 C CA . ARG B 1 291 ? 4.342 -15.309 60.561 1.00 22.91 283 ARG B CA 1
ATOM 4193 C C . ARG B 1 291 ? 5.702 -15.964 60.352 1.00 22.07 283 ARG B C 1
ATOM 4194 O O . ARG B 1 291 ? 6.286 -15.870 59.274 1.00 24.57 283 ARG B O 1
ATOM 4202 N N . LYS B 1 292 ? 6.198 -16.633 61.386 1.00 22.11 284 LYS B N 1
ATOM 4203 C CA . LYS B 1 292 ? 7.428 -17.410 61.273 1.00 24.38 284 LYS B CA 1
ATOM 4204 C C . LYS B 1 292 ? 7.149 -18.726 60.556 1.00 24.01 284 LYS B C 1
ATOM 4205 O O . LYS B 1 292 ? 6.057 -19.285 60.676 1.00 23.39 284 LYS B O 1
ATOM 4207 N N . LEU B 1 293 ? 8.126 -19.194 59.786 1.00 22.45 285 LEU B N 1
ATOM 4208 C CA . LEU B 1 293 ? 8.029 -20.473 59.090 1.00 24.87 285 LEU B CA 1
ATOM 4209 C C . LEU B 1 293 ? 9.294 -21.287 59.307 1.00 26.56 285 LEU B C 1
ATOM 4210 O O . LEU B 1 293 ? 10.393 -20.734 59.325 1.00 18.92 285 LEU B O 1
ATOM 4215 N N . ASP B 1 294 ? 9.139 -22.596 59.475 1.00 24.33 286 ASP B N 1
ATOM 4216 C CA . ASP B 1 294 ? 10.291 -23.475 59.611 1.00 24.12 286 ASP B CA 1
ATOM 4217 C C . ASP B 1 294 ? 11.048 -23.608 58.292 1.00 23.43 286 ASP B C 1
ATOM 4218 O O . ASP B 1 294 ? 10.480 -23.416 57.214 1.00 21.58 286 ASP B O 1
ATOM 4223 N N . TYR B 1 295 ? 12.331 -23.942 58.398 1.00 24.29 287 TYR B N 1
ATOM 4224 C CA . TYR B 1 295 ? 13.097 -24.475 57.280 1.00 23.89 287 TYR B CA 1
ATOM 4225 C C . TYR B 1 295 ? 12.440 -25.818 56.939 1.00 23.70 287 TYR B C 1
ATOM 4226 O O . TYR B 1 295 ? 12.712 -26.825 57.592 1.00 23.51 287 TYR B O 1
ATOM 4235 N N . GLY B 1 296 ? 11.604 -25.847 55.904 1.00 22.41 288 GLY B N 1
ATOM 4236 C CA . GLY B 1 296 ? 10.742 -26.992 55.647 1.00 19.21 288 GLY B CA 1
ATOM 4237 C C . GLY B 1 296 ? 11.408 -28.175 54.970 1.00 18.82 288 GLY B C 1
ATOM 4238 O O . GLY B 1 296 ? 12.491 -28.051 54.407 1.00 19.57 288 GLY B O 1
ATOM 4239 N N . LEU B 1 297 ? 10.740 -29.324 55.012 1.00 18.50 289 LEU B N 1
ATOM 4240 C CA . LEU B 1 297 ? 11.290 -30.567 54.474 1.00 17.96 289 LEU B CA 1
ATOM 4241 C C . LEU B 1 297 ? 11.481 -30.542 52.958 1.00 17.09 289 LEU B C 1
ATOM 4242 O O . LEU B 1 297 ? 12.493 -31.026 52.453 1.00 16.93 289 LEU B O 1
ATOM 4247 N N . VAL B 1 298 ? 10.513 -29.995 52.229 1.00 17.63 290 VAL B N 1
ATOM 4248 C CA . VAL B 1 298 ? 10.612 -29.953 50.771 1.00 17.92 290 VAL B CA 1
ATOM 4249 C C . VAL B 1 298 ? 11.726 -29.001 50.326 1.00 16.75 290 VAL B C 1
ATOM 4250 O O . VAL B 1 298 ? 12.442 -29.270 49.357 1.00 17.33 290 VAL B O 1
ATOM 4254 N N . THR B 1 299 ? 11.874 -27.891 51.039 1.00 15.35 291 THR B N 1
ATOM 4255 C CA . THR B 1 299 ? 12.975 -26.974 50.780 1.00 17.78 291 THR B CA 1
ATOM 4256 C C . THR B 1 299 ? 14.300 -27.697 50.964 1.00 17.59 291 THR B C 1
ATOM 4257 O O . THR B 1 299 ? 15.217 -27.542 50.159 1.00 18.50 291 THR B O 1
ATOM 4261 N N . LYS B 1 300 ? 14.401 -28.477 52.036 1.00 19.51 292 LYS B N 1
ATOM 4262 C CA . LYS B 1 300 ? 15.616 -29.237 52.301 1.00 22.23 292 LYS B CA 1
ATOM 4263 C C . LYS B 1 300 ? 15.887 -30.243 51.188 1.00 18.75 292 LYS B C 1
ATOM 4264 O O . LYS B 1 300 ? 17.039 -30.465 50.828 1.00 16.39 292 LYS B O 1
ATOM 4270 N N . ARG B 1 301 ? 14.832 -30.844 50.640 1.00 17.79 293 ARG B N 1
ATOM 4271 C CA . ARG B 1 301 ? 15.007 -31.792 49.543 1.00 19.02 293 ARG B CA 1
ATOM 4272 C C . ARG B 1 301 ? 15.560 -31.082 48.323 1.00 17.55 293 ARG B C 1
ATOM 4273 O O . ARG B 1 301 ? 16.488 -31.576 47.679 1.00 14.69 293 ARG B O 1
ATOM 4281 N N . ALA B 1 302 ? 14.981 -29.923 48.017 1.00 14.88 294 ALA B N 1
ATOM 4282 C CA . ALA B 1 302 ? 15.430 -29.101 46.899 1.00 16.45 294 ALA B CA 1
ATOM 4283 C C . ALA B 1 302 ? 16.922 -28.788 47.006 1.00 17.92 294 ALA B C 1
ATOM 4284 O O . ALA B 1 302 ? 17.674 -28.983 46.054 1.00 18.39 294 ALA B O 1
ATOM 4286 N N . ARG B 1 303 ? 17.351 -28.326 48.174 1.00 19.17 295 ARG B N 1
ATOM 4287 C CA . ARG B 1 303 ? 18.758 -27.994 48.368 1.00 20.01 295 ARG B CA 1
ATOM 4288 C C . ARG B 1 303 ? 19.636 -29.233 48.254 1.00 21.42 295 ARG B C 1
ATOM 4289 O O . ARG B 1 303 ? 20.711 -29.189 47.651 1.00 22.44 295 ARG B O 1
ATOM 4297 N N . ALA B 1 304 ? 19.175 -30.335 48.840 1.00 21.89 296 ALA B N 1
ATOM 4298 C CA . ALA B 1 304 ? 19.922 -31.586 48.801 1.00 21.15 296 ALA B CA 1
ATOM 4299 C C . ALA B 1 304 ? 20.037 -32.085 47.370 1.00 20.08 296 ALA B C 1
ATOM 4300 O O . ALA B 1 304 ? 21.112 -32.494 46.930 1.00 21.67 296 ALA B O 1
ATOM 4302 N N . LEU B 1 305 ? 18.926 -32.029 46.643 1.00 16.47 297 LEU B N 1
ATOM 4303 C CA . LEU B 1 305 ? 18.906 -32.461 45.251 1.00 17.96 297 LEU B CA 1
ATOM 4304 C C . LEU B 1 305 ? 19.810 -31.587 44.395 1.00 19.87 297 LEU B C 1
ATOM 4305 O O . LEU B 1 305 ? 20.462 -32.080 43.474 1.00 21.07 297 LEU B O 1
ATOM 4310 N N . TYR B 1 306 ? 19.843 -30.290 44.687 1.00 19.75 298 TYR B N 1
ATOM 4311 C CA . TYR B 1 306 ? 20.707 -29.394 43.928 1.00 17.44 298 TYR B CA 1
ATOM 4312 C C . TYR B 1 306 ? 22.173 -29.743 44.164 1.00 17.27 298 TYR B C 1
ATOM 4313 O O . TYR B 1 306 ? 22.954 -29.841 43.217 1.00 16.69 298 TYR B O 1
ATOM 4322 N N . TRP B 1 307 ? 22.543 -29.919 45.427 1.00 14.26 299 TRP B N 1
ATOM 4323 C CA . TRP B 1 307 ? 23.926 -30.224 45.766 1.00 18.78 299 TRP B CA 1
ATOM 4324 C C . TRP B 1 307 ? 24.358 -31.564 45.188 1.00 21.95 299 TRP B C 1
ATOM 4325 O O . TRP B 1 307 ? 25.501 -31.716 44.747 1.00 21.18 299 TRP B O 1
ATOM 4336 N N . GLU B 1 308 ? 23.440 -32.526 45.178 1.00 22.18 300 GLU B N 1
ATOM 4337 C CA . GLU B 1 308 ? 23.736 -33.841 44.623 1.00 21.17 300 GLU B CA 1
ATOM 4338 C C . GLU B 1 308 ? 24.046 -33.709 43.132 1.00 20.51 300 GLU B C 1
ATOM 4339 O O . GLU B 1 308 ? 25.071 -34.204 42.657 1.00 19.22 300 GLU B O 1
ATOM 4345 N N . TRP B 1 309 ? 23.165 -33.031 42.399 1.00 20.32 301 TRP B N 1
ATOM 4346 C CA . TRP B 1 309 ? 23.375 -32.822 40.970 1.00 19.32 301 TRP B CA 1
ATOM 4347 C C . TRP B 1 309 ? 24.646 -32.003 40.716 1.00 21.09 301 TRP B C 1
ATOM 4348 O O . TRP B 1 309 ? 25.416 -32.292 39.797 1.00 18.89 301 TRP B O 1
ATOM 4359 N N . ALA B 1 310 ? 24.860 -30.986 41.544 1.00 20.78 302 ALA B N 1
ATOM 4360 C CA . ALA B 1 310 ? 26.006 -30.101 41.389 1.00 19.10 302 ALA B CA 1
ATOM 4361 C C . ALA B 1 310 ? 27.323 -30.868 41.514 1.00 21.44 302 ALA B C 1
ATOM 4362 O O . ALA B 1 310 ? 28.299 -30.535 40.844 1.00 21.67 302 ALA B O 1
ATOM 4364 N N . HIS B 1 311 ? 27.340 -31.898 42.360 1.00 23.09 303 HIS B N 1
ATOM 4365 C CA . HIS B 1 311 ? 28.551 -32.699 42.583 1.00 24.51 303 HIS B CA 1
ATOM 4366 C C . HIS B 1 311 ? 28.600 -33.967 41.742 1.00 26.34 303 HIS B C 1
ATOM 4367 O O . HIS B 1 311 ? 29.502 -34.788 41.903 1.00 27.38 303 HIS B O 1
ATOM 4374 N N . ALA B 1 312 ? 27.627 -34.129 40.853 1.00 28.23 304 ALA B N 1
ATOM 4375 C CA . ALA B 1 312 ? 27.580 -35.302 39.993 1.00 32.77 304 ALA B CA 1
ATOM 4376 C C . ALA B 1 312 ? 28.657 -35.220 38.915 1.00 38.15 304 ALA B C 1
ATOM 4377 O O . ALA B 1 312 ? 29.431 -36.159 38.729 1.00 40.44 304 ALA B O 1
#

Radius of gyration: 24.85 Å; Cα contacts (8 Å, |Δi|>4): 1390; chains: 2; bounding box: 48×77×54 Å

Sequence (558 aa):
RAMWTYYKGEWREGDVRILGAASQATWLGSLVFDGARLFEGVTPDLDRHSARANDSARALGLEPTLSANDIEALAREGLKKFAPDTDVYIRPMYWAEEEGDASTVAPLASSTDFALCLEAIPMVEEPKGFTITTTSFRRPYLEVMPVNAAACLYPNNARMLREAKAKGFHNALVTDVLGNVAETATSNVFMVRGGEVFTPVPNGTFLNGITRQRVIKLLREAGVSVHETTLKIEDFREADEIFSTGNMSKVVPIIGFDERKLDYGLVTKRARALYWEWAHARAMWTYYKGEWREGDVRILGAASQATWLGSLVFDGARLFEGVTPDLDRHSARANDSARALGLEPTLSANDIEALLAREGLKKFAPDTDVYIRPMYWAEEGDASTVAPLASSTDFALCLEAIPMVEPKGFTITTTSFRRPYLEVMPVNAAACLYPNNARMLREAKAKGFHNALVTDVLGNVAETATSNVFMVRGGEVFTPVPNGTFLLNGITRQRVIKLLREAGVSVHETTTLKIEDFREADEIFSSTGNMSKVVPIIGFDERKLDYGLVTKRARALYWEWAHA

B-factor: mean 22.51, std 7.45, range [7.67, 62.15]

Organism: Brucella abortus (strain 2308) (NCBI:txid359391)